Protein AF-0000000078948475 (afdb_homodimer)

Foldseek 3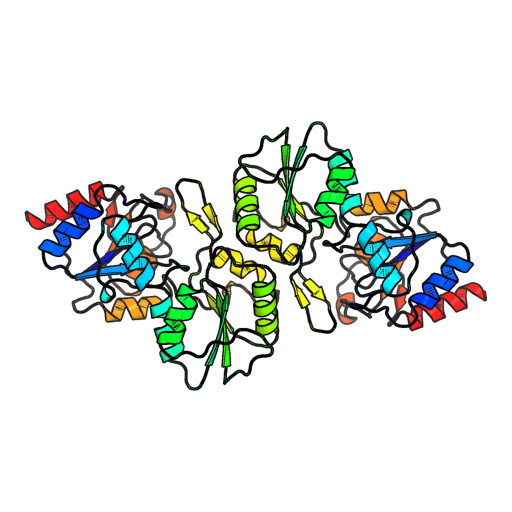Di:
DAAFQEEEEEEALAQDAVQEGDPCSQVVVVVCVVVVGHAAYAYLAFAADLVVVQVSCVVRPDHDDSLRYQFLLQLVCLVCVPDDFAEEEEEQYYVNSVVVNVVVPHHYDHAPVDDTTDAYAYEFFYDPPRDDVSLVRVLVVVVVPHAYEYSALDQWGDHPVGTDGTRNVSCVVSADPVRDSVPHHYRGFQHVSSLVVVVVSDPDDLARYEFEYADCRGGVVNNVVNPHAYEHEPSGDDDPVVQVPDPDDGNYYDPGSVVVSVVVVVNVVD/DAAFQEEEEEEALAQDAVQEGDPCSQVVVVVCVVVVGHAAYAYLAFAADLVVVQVSCVVRPDHDDSLRYQFLLQLVCLVCVPDDFAEEEEEQYYVNSVVVNVVVPHHYDHAPVDDTTDAYAYEFFYDPPRDDVSLVRNLVVVVVPHAYEYSALDQWGDHPVGTDGTRNVSCVVSADPVRDSVPHHYRGFQHVSSLVVVVVSDPDDLARYEFEYADCRGGVVNNVVNPHAYEHEPSGDDDPVVQVPDPDDGPYYDPGSVVVSVVVVVNVVD

Sequence (540 aa):
MKEYRTYFFDLDGTLVNGKTLFPYAKEIIAELTAQKKQLYFLTNHPIRSRKELKQHLQQMGLTVSMQQLLTPTLAILEYFGEKQGPVSLYIVGSPMIKEEISREGLHLFHSSRDPVRGEVYVILGMAPNIGYNQLQEAFFLLQQGARLVLLNPDLFCPTPNGLLLDTGSIARVLMNEKMDIHQAETVGKPSIWMQQVLLKKIRHARSKSVMIGDSLTSDIAIGQAVGIDTVLLYSGVTKKSSLEFVKQKPTYEYDSLKQLYEALKEVRYVMKEYRTYFFDLDGTLVNGKTLFPYAKEIIAELTAQKKQLYFLTNHPIRSRKELKQHLQQMGLTVSMQQLLTPTLAILEYFGEKQGPVSLYIVGSPMIKEEISREGLHLFHSSRDPVRGEVYVILGMAPNIGYNQLQEAFFLLQQGARLVLLNPDLFCPTPNGLLLDTGSIARVLMNEKMDIHQAETVGKPSIWMQQVLLKKIRHARSKSVMIGDSLTSDIAIGQAVGIDTVLLYSGVTKKSSLEFVKQKPTYEYDSLKQLYEALKEVRYV

pLDDT: mean 91.92, std 8.95, range [5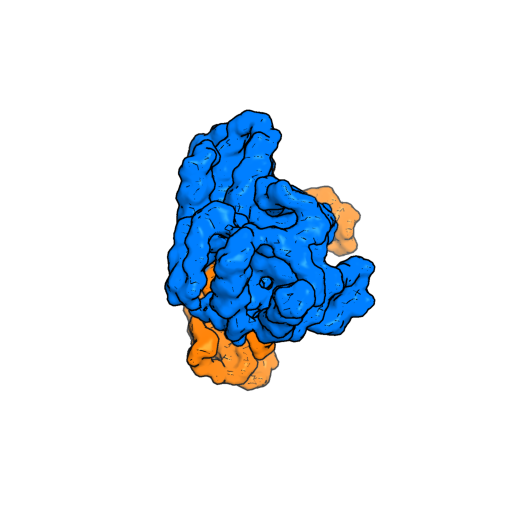4.75, 98.75]

Radius of gyration: 28.2 Å; Cα contacts (8 Å, |Δi|>4): 1064; chains: 2; bounding box: 52×93×53 Å

InterPro domains:
  IPR006357 HAD-superfamily hydrolase, subfamily IIA [PF13344] (8-106)
  IPR006357 HAD-superfamily hydrolase, subfamily IIA [TIGR01460] (8-236)
  IPR023214 HAD superfamily [G3DSA:3.40.50.1000] (7-252)
  IPR023214 HAD superfamily [G3DSA:3.40.50.1000] (84-187)
  IPR036412 HAD-like superfamily [SSF56784] (4-261)

Secondary structure (DSSP, 8-state):
----SEEEE--BTTTEETTEEPTTHHHHHHHHHHTT-EEEEE----S--HHHHHHHHHHTT----GGGEE-HHHHHHHHHHT--S-EEEEEES-HHHHHHHHHTT-EE--STTS---SEEEEEE---TT-BHHHHHHHHHHHHTTPEEEES---SEEEETTEEEE-HHHHHGGG--SS--GGGSEE-STTSHHHHHHHHTT--S-GGGEEEEES-IIIIIHHHHHHT-EEEEETTSS--GGGGGG-SS--SEEESSHHHHHHHHHHHHT-/----SEEEE--BTTTEETTEEPTTHHHHHHHHHHTT-EEEEE----S--HHHHHHHHHHTT----GGGEE-HHHHHHHHHHT--S-EEEEEES-HHHHHHHHHTT-EE--STTS---SEEEEEE---TT-BHHHHHHHHHHHHTTPEEEES---SEEEETTEEEE-HHHHHGGG--SS--GGG-EE-STTSHHHHHHHHTT--S-GGGEEEEES-IIIIIHHHHHHT-EEEEETTSS--GGGGGG-SS--SEEESSHHHHHHHHHHHHT-

Solvent-accessible surface area (backbone atoms only — not comparable to full-atom values): 28386 Å² total; per-residue (Å²): 105,80,81,62,50,33,40,36,30,32,35,83,36,51,33,26,55,80,87,37,59,38,72,50,38,62,58,45,54,50,51,41,51,74,69,67,41,45,66,34,39,44,41,51,62,47,39,61,25,65,68,54,43,43,51,54,36,40,75,55,67,43,85,68,58,69,88,29,53,45,42,20,67,59,10,47,52,52,57,55,67,71,53,87,73,57,52,25,34,36,71,46,47,25,69,49,41,52,49,54,48,41,74,74,68,52,45,72,47,89,49,94,84,48,89,76,43,74,53,47,33,35,38,38,33,32,38,78,75,40,33,41,60,57,53,45,52,48,42,50,44,42,75,72,65,31,45,56,36,26,29,21,66,44,47,57,42,84,42,96,90,44,72,36,79,27,35,32,18,56,49,44,40,67,39,44,98,86,37,51,66,88,69,48,46,50,20,9,62,47,24,70,32,29,44,50,57,54,53,75,67,55,84,65,61,46,86,29,28,37,27,36,18,20,36,65,76,29,39,39,41,30,19,53,72,72,56,29,41,21,36,40,31,48,63,37,83,37,54,78,79,61,55,78,76,47,88,75,72,60,75,39,79,34,68,33,52,57,52,46,48,52,39,56,53,53,40,69,77,99,105,81,81,64,50,33,40,35,30,32,36,82,35,50,34,26,56,82,88,38,60,38,72,51,37,62,58,45,53,51,51,42,50,74,67,67,40,47,64,34,40,44,39,51,62,48,40,61,26,66,70,53,44,44,53,53,38,40,74,54,67,44,84,69,56,69,89,27,54,43,42,21,68,60,10,47,52,53,57,55,67,71,52,87,74,57,52,24,35,37,71,45,47,24,68,48,39,53,50,55,48,42,75,73,70,50,47,73,50,88,50,95,83,47,88,77,42,74,53,47,33,35,37,38,34,32,39,78,78,42,33,41,60,57,51,44,51,48,42,49,43,41,74,74,66,32,44,55,35,28,30,21,66,46,47,57,42,83,42,94,90,42,70,37,79,27,34,32,19,57,49,44,40,67,40,45,98,87,38,52,66,87,68,47,45,52,20,9,61,47,24,71,32,30,44,49,57,53,54,74,67,54,82,65,60,48,87,28,27,36,28,37,17,18,35,64,78,29,38,39,40,31,20,52,73,72,55,28,41,20,37,39,31,48,65,37,82,38,54,78,76,61,55,77,76,46,90,74,72,60,74,40,77,34,70,35,53,56,52,46,46,52,40,56,53,54,39,68,76,98

Organism: Halalkalibacterium halodurans (strain ATCC BAA-125 / DSM 18197 / FERM 7344 / JCM 9153 / C-125) (NCBI:txid272558)

Nearest PDB structures (foldseek):
  3qgm-assembly1_B  TM=8.541E-01  e=6.553E-23  Archaeoglobus fulgidus
  2c4n-assembly1_A  TM=8.809E-01  e=2.064E-20  Escherichia coli K-12
  1zjj-assembly1_A  TM=8.539E-01  e=2.968E-20  Pyrococcus horikoshii OT3
  2p69-assembly1_A-2  TM=8.732E-01  e=4.534E-20  Homo sapiens
  8qfw-assembly1_B  TM=8.620E-01  e=4.534E-20  Mus musculus

Structure (mmCIF, N/CA/C/O backbone):
data_AF-0000000078948475-model_v1
#
loop_
_entity.id
_entity.type
_entity.pdbx_description
1 polymer 'BH1074 protein'
#
loop_
_atom_site.group_PDB
_atom_site.id
_atom_site.type_symbol
_atom_site.label_atom_id
_atom_site.label_alt_id
_atom_site.label_comp_id
_atom_site.label_asym_id
_atom_site.label_entity_id
_atom_site.label_seq_id
_atom_site.pdbx_PDB_ins_code
_atom_site.Cartn_x
_atom_site.Cartn_y
_atom_site.Cartn_z
_atom_site.occupancy
_atom_site.B_iso_or_equiv
_atom_site.auth_seq_id
_atom_site.auth_comp_id
_atom_site.auth_asym_id
_atom_site.auth_atom_id
_atom_site.pdbx_PDB_model_num
ATOM 1 N N . MET A 1 1 ? 12.398 41.375 3.873 1 92.19 1 MET A N 1
ATOM 2 C CA . MET A 1 1 ? 10.992 41.031 4.055 1 92.19 1 MET A CA 1
ATOM 3 C C . MET A 1 1 ? 10.305 42.062 4.961 1 92.19 1 MET A C 1
ATOM 5 O O . MET A 1 1 ? 10.977 42.812 5.668 1 92.19 1 MET A O 1
ATOM 9 N N . LYS A 1 2 ? 9.07 42.094 4.855 1 93.06 2 LYS A N 1
ATOM 10 C CA . LYS A 1 2 ? 8.352 43.062 5.691 1 93.06 2 LYS A CA 1
ATOM 11 C C . LYS A 1 2 ? 8.062 42.5 7.07 1 93.06 2 LYS A C 1
ATOM 13 O O . LYS A 1 2 ? 8.344 41.312 7.328 1 93.06 2 LYS A O 1
ATOM 18 N N . GLU A 1 3 ? 7.578 43.375 7.93 1 92.5 3 GLU A N 1
ATOM 19 C CA . GLU A 1 3 ? 7.207 42.938 9.273 1 92.5 3 GLU A CA 1
ATOM 20 C C . GLU A 1 3 ? 5.82 42.312 9.281 1 92.5 3 GLU A C 1
ATOM 22 O O . GLU A 1 3 ? 4.891 42.812 8.656 1 92.5 3 GLU A O 1
ATOM 27 N N . TYR A 1 4 ? 5.734 41.219 9.969 1 96.56 4 TYR A N 1
ATOM 28 C CA . TYR A 1 4 ? 4.453 40.531 10.117 1 96.56 4 TYR A CA 1
ATOM 29 C C . TYR A 1 4 ? 4.055 40.438 11.586 1 96.56 4 TYR A C 1
ATOM 31 O O . TYR A 1 4 ? 4.867 40.719 12.477 1 96.56 4 TYR A O 1
ATOM 39 N N . ARG A 1 5 ? 2.795 40.156 11.828 1 96.69 5 ARG A N 1
ATOM 40 C CA . ARG A 1 5 ? 2.277 40 13.18 1 96.69 5 ARG A CA 1
ATOM 41 C C . ARG A 1 5 ? 2.016 38.531 13.5 1 96.69 5 ARG A C 1
ATOM 43 O O . ARG A 1 5 ? 2.096 38.125 14.656 1 96.69 5 ARG A O 1
ATOM 50 N N . THR A 1 6 ? 1.677 37.781 12.5 1 97.88 6 THR A N 1
ATOM 51 C CA . THR A 1 6 ? 1.366 36.375 12.656 1 97.88 6 THR A CA 1
ATOM 52 C C . THR A 1 6 ? 2.262 35.5 11.766 1 97.88 6 THR A C 1
ATOM 54 O O . THR A 1 6 ? 2.4 35.781 10.57 1 97.88 6 THR A O 1
ATOM 57 N N . TYR A 1 7 ? 2.891 34.5 12.414 1 98.38 7 TYR A N 1
ATOM 58 C CA . TYR A 1 7 ? 3.785 33.625 11.695 1 98.38 7 TYR A CA 1
ATOM 59 C C . TYR A 1 7 ? 3.295 32.156 11.781 1 98.38 7 TYR A C 1
ATOM 61 O O . TYR A 1 7 ? 3.02 31.672 12.875 1 98.38 7 TYR A O 1
ATOM 69 N N . PHE A 1 8 ? 3.148 31.531 10.672 1 98.69 8 PHE A N 1
ATOM 70 C CA . PHE A 1 8 ? 2.926 30.094 10.586 1 98.69 8 PHE A CA 1
ATOM 71 C C . PHE A 1 8 ? 4.184 29.375 10.102 1 98.69 8 PHE A C 1
ATOM 73 O O . PHE A 1 8 ? 4.75 29.734 9.07 1 98.69 8 PHE A O 1
ATOM 80 N N . PHE A 1 9 ? 4.605 28.391 10.859 1 98.69 9 PHE A N 1
ATOM 81 C CA . PHE A 1 9 ? 5.797 27.625 10.5 1 98.69 9 PHE A CA 1
ATOM 82 C C . PHE A 1 9 ? 5.438 26.172 10.219 1 98.69 9 PHE A C 1
ATOM 84 O O . PHE A 1 9 ? 4.719 25.547 11 1 98.69 9 PHE A O 1
ATOM 91 N N . ASP A 1 10 ? 5.895 25.672 9.133 1 97.5 10 ASP A N 1
ATOM 92 C CA . ASP A 1 10 ? 5.992 24.219 8.992 1 97.5 10 ASP A CA 1
ATOM 93 C C . ASP A 1 10 ? 7.016 23.641 9.969 1 97.5 10 ASP A C 1
ATOM 95 O O . ASP A 1 10 ? 7.852 24.375 10.5 1 97.5 10 ASP A O 1
ATOM 99 N N . LEU A 1 11 ? 6.918 22.344 10.219 1 96.25 11 LEU A N 1
ATOM 100 C CA . LEU A 1 11 ? 7.855 21.703 11.133 1 96.25 11 LEU A CA 1
ATOM 101 C C . LEU A 1 11 ? 8.883 20.875 10.375 1 96.25 11 LEU A C 1
ATOM 103 O O . LEU A 1 11 ? 10.008 21.328 10.141 1 96.25 11 LEU A O 1
ATOM 107 N N . ASP A 1 12 ? 8.5 19.75 9.812 1 92 12 ASP A N 1
ATOM 108 C CA . ASP A 1 12 ? 9.414 18.828 9.164 1 92 12 ASP A CA 1
ATOM 109 C C . ASP A 1 12 ? 10 19.438 7.891 1 92 12 ASP A C 1
ATOM 111 O O . ASP A 1 12 ? 9.258 19.828 6.988 1 92 12 ASP A O 1
ATOM 115 N N . GLY A 1 13 ? 11.328 19.562 7.883 1 91.19 13 GLY A N 1
ATOM 116 C CA . GLY A 1 13 ? 12.008 20.125 6.727 1 91.19 13 GLY A CA 1
ATOM 117 C C . GLY A 1 13 ? 12.164 21.625 6.805 1 91.19 13 GLY A C 1
ATOM 118 O O . GLY A 1 13 ? 12.812 22.234 5.949 1 91.19 13 GLY A O 1
ATOM 119 N N . THR A 1 14 ? 11.539 22.203 7.836 1 95.44 14 THR A N 1
ATOM 120 C CA . THR A 1 14 ? 11.594 23.656 8.023 1 95.44 14 THR A CA 1
ATOM 121 C C . THR A 1 14 ? 12.273 24 9.344 1 95.44 14 THR A C 1
ATOM 123 O O . THR A 1 14 ? 13.414 24.469 9.359 1 95.44 14 THR A O 1
ATOM 126 N N . LEU A 1 15 ? 11.625 23.625 10.453 1 96.69 15 LEU A N 1
ATOM 127 C CA . LEU A 1 15 ? 12.234 23.844 11.758 1 96.69 15 LEU A CA 1
ATOM 128 C C . LEU A 1 15 ? 12.914 22.562 12.25 1 96.69 15 LEU A C 1
ATOM 130 O O . LEU A 1 15 ? 13.938 22.625 12.938 1 96.69 15 LEU A O 1
ATOM 134 N N . VAL A 1 16 ? 12.32 21.422 11.883 1 93.81 16 VAL A N 1
ATOM 135 C CA . VAL A 1 16 ? 12.719 20.125 12.422 1 93.81 16 VAL A CA 1
ATOM 136 C C . VAL A 1 16 ? 13.414 19.297 11.344 1 93.81 16 VAL A C 1
ATOM 138 O O . VAL A 1 16 ? 12.922 19.219 10.211 1 93.81 16 VAL A O 1
ATOM 141 N N . ASN A 1 17 ? 14.453 18.688 11.633 1 88.19 17 ASN A N 1
ATOM 142 C CA . ASN A 1 17 ? 15.203 17.75 10.805 1 88.19 17 ASN A CA 1
ATOM 143 C C . ASN A 1 17 ? 15.367 16.406 11.492 1 88.19 17 ASN A C 1
ATOM 145 O O . ASN A 1 17 ? 16.422 16.109 12.07 1 88.19 17 ASN A O 1
ATOM 149 N N . GLY A 1 18 ? 14.391 15.547 11.281 1 83.19 18 GLY A N 1
ATOM 150 C CA . GLY A 1 18 ? 14.422 14.281 12 1 83.19 18 GLY A CA 1
ATOM 151 C C . GLY A 1 18 ? 14.188 14.438 13.492 1 83.19 18 GLY A C 1
ATOM 152 O O . GLY A 1 18 ? 13.094 14.812 13.922 1 83.19 18 GLY A O 1
ATOM 153 N N . LYS A 1 19 ? 15.25 14.203 14.281 1 87.81 19 LYS A N 1
ATOM 154 C CA . LYS A 1 19 ? 15.125 14.258 15.727 1 87.81 19 LYS A CA 1
ATOM 155 C C . LYS A 1 19 ? 15.805 15.5 16.297 1 87.81 19 LYS A C 1
ATOM 157 O O . LYS A 1 19 ? 16.031 15.602 17.5 1 87.81 19 LYS A O 1
ATOM 162 N N . THR A 1 20 ? 16.125 16.438 15.383 1 92.56 20 THR A N 1
ATOM 163 C CA . THR A 1 20 ? 16.781 17.672 15.805 1 92.56 20 THR A CA 1
ATOM 164 C C . THR A 1 20 ? 16.141 18.875 15.133 1 92.56 20 THR A C 1
ATOM 166 O O . THR A 1 20 ? 15.297 18.734 14.242 1 92.56 20 THR A O 1
ATOM 169 N N . LEU A 1 21 ? 16.562 20.047 15.672 1 95.88 21 LEU A N 1
ATOM 170 C CA . LEU A 1 21 ? 16.156 21.297 15.031 1 95.88 21 LEU A CA 1
ATOM 171 C C . LEU A 1 21 ? 17.203 21.75 14.023 1 95.88 21 LEU A C 1
ATOM 173 O O . LEU A 1 21 ? 18.406 21.547 14.227 1 95.88 21 LEU A O 1
ATOM 177 N N . PHE A 1 22 ? 16.766 22.406 12.953 1 94.94 22 PHE A N 1
ATOM 178 C CA . PHE A 1 22 ? 17.703 23.062 12.047 1 94.94 22 PHE A CA 1
ATOM 179 C C . PHE A 1 22 ? 18.406 24.219 12.758 1 94.94 22 PHE A C 1
ATOM 181 O O . PHE A 1 22 ? 17.844 24.828 13.672 1 94.94 22 PHE A O 1
ATOM 188 N N . PRO A 1 23 ? 19.594 24.531 12.25 1 95.69 23 PRO A N 1
ATOM 189 C CA . PRO A 1 23 ? 20.25 25.719 12.805 1 95.69 23 PRO A CA 1
ATOM 190 C C . PRO A 1 23 ? 19.422 26.984 12.672 1 95.69 23 PRO A C 1
ATOM 192 O O . PRO A 1 23 ? 18.75 27.188 11.656 1 95.69 23 PRO A O 1
ATOM 195 N N . TYR A 1 24 ? 19.312 27.781 13.781 1 97.12 24 TYR A N 1
ATOM 196 C CA . TYR A 1 24 ? 18.672 29.094 13.836 1 97.12 24 TYR A CA 1
ATOM 197 C C . TYR A 1 24 ? 17.172 28.953 14.094 1 97.12 24 TYR A C 1
ATOM 199 O O . TYR A 1 24 ? 16.469 29.953 14.297 1 97.12 24 TYR A O 1
ATOM 207 N N . ALA A 1 25 ? 16.641 27.719 14.141 1 97.94 25 ALA A N 1
ATOM 208 C CA . ALA A 1 25 ? 15.227 27.531 14.445 1 97.94 25 ALA A CA 1
ATOM 209 C C . ALA A 1 25 ? 14.883 28.078 15.82 1 97.94 25 ALA A C 1
ATOM 211 O O . ALA A 1 25 ? 13.945 28.875 15.961 1 97.94 25 ALA A O 1
ATOM 212 N N . LYS A 1 26 ? 15.664 27.75 16.781 1 97.25 26 LYS A N 1
ATOM 213 C CA . LYS A 1 26 ? 15.414 28.188 18.141 1 97.25 26 LYS A CA 1
ATOM 214 C C . LYS A 1 26 ? 15.547 29.703 18.266 1 97.25 26 LYS A C 1
ATOM 216 O O . LYS A 1 26 ? 14.727 30.359 18.906 1 97.25 26 LYS A O 1
ATOM 221 N N . GLU A 1 27 ? 16.547 30.219 17.641 1 96.88 27 GLU A N 1
ATOM 222 C CA . GLU A 1 27 ? 16.812 31.656 17.672 1 96.88 27 GLU A CA 1
ATOM 223 C C . GLU A 1 27 ? 15.664 32.438 17.062 1 96.88 27 GLU A C 1
ATOM 225 O O . GLU A 1 27 ? 15.234 33.469 17.625 1 96.88 27 GLU A O 1
ATOM 230 N N . ILE A 1 28 ? 15.188 31.953 15.992 1 97.62 28 ILE A N 1
ATOM 231 C CA . ILE A 1 28 ? 14.102 32.625 15.281 1 97.62 28 ILE A CA 1
ATOM 232 C C . ILE A 1 28 ? 12.844 32.625 16.141 1 97.62 28 ILE A C 1
ATOM 234 O O . ILE A 1 28 ? 12.219 33.656 16.344 1 97.62 28 ILE A O 1
ATOM 238 N N . ILE A 1 29 ? 12.5 31.453 16.688 1 98.06 29 ILE A N 1
ATOM 239 C CA . ILE A 1 29 ? 11.281 31.328 17.469 1 98.06 29 ILE A CA 1
ATOM 240 C C . ILE A 1 29 ? 11.398 32.156 18.75 1 98.06 29 ILE A C 1
ATOM 242 O O . ILE A 1 29 ? 10.445 32.844 19.125 1 98.06 29 ILE A O 1
ATOM 246 N N . ALA A 1 30 ? 12.547 32.188 19.359 1 96.44 30 ALA A N 1
ATOM 247 C CA . ALA A 1 30 ? 12.781 32.969 20.562 1 96.44 30 ALA A CA 1
ATOM 248 C C . ALA A 1 30 ? 12.617 34.469 20.281 1 96.44 30 ALA A C 1
ATOM 250 O O . ALA A 1 30 ? 11.984 35.188 21.062 1 96.44 30 ALA A O 1
ATOM 251 N N . GLU A 1 31 ? 13.172 34.875 19.234 1 95.44 31 GLU A N 1
ATOM 252 C CA . GLU A 1 31 ? 13.117 36.281 18.891 1 95.44 31 GLU A CA 1
ATOM 253 C C . GLU A 1 31 ? 11.688 36.75 18.594 1 95.44 31 GLU A C 1
ATOM 255 O O . GLU A 1 31 ? 11.242 37.781 19.078 1 95.44 31 GLU A O 1
ATOM 260 N N . LEU A 1 32 ? 10.969 35.969 17.828 1 96.81 32 LEU A N 1
ATOM 261 C CA . LEU A 1 32 ? 9.594 36.312 17.469 1 96.81 32 LEU A CA 1
ATOM 262 C C . LEU A 1 32 ? 8.703 36.281 18.703 1 96.81 32 LEU A C 1
ATOM 264 O O . LEU A 1 32 ? 7.789 37.094 18.844 1 96.81 32 LEU A O 1
ATOM 268 N N . THR A 1 33 ? 8.977 35.312 19.578 1 96.25 33 THR A N 1
ATOM 269 C CA . THR A 1 33 ? 8.242 35.25 20.844 1 96.25 33 THR A CA 1
ATOM 270 C C . THR A 1 33 ? 8.492 36.469 21.703 1 96.25 33 THR A C 1
ATOM 272 O O . THR A 1 33 ? 7.559 37.062 22.266 1 96.25 33 THR A O 1
ATOM 275 N N . ALA A 1 34 ? 9.766 36.875 21.766 1 94.88 34 ALA A N 1
ATOM 276 C CA . ALA A 1 34 ? 10.148 38.062 22.547 1 94.88 34 ALA A CA 1
ATOM 277 C C . ALA A 1 34 ? 9.453 39.312 22.016 1 94.88 34 ALA A C 1
ATOM 279 O O . ALA A 1 34 ? 9.133 40.219 22.781 1 94.88 34 ALA A O 1
ATOM 280 N N . GLN A 1 35 ? 9.195 39.312 20.766 1 95.25 35 GLN A N 1
ATOM 281 C CA . GLN A 1 35 ? 8.539 40.469 20.125 1 95.25 35 GLN A CA 1
ATOM 282 C C . GLN A 1 35 ? 7.023 40.344 20.219 1 95.25 35 GLN A C 1
ATOM 284 O O . GLN A 1 35 ? 6.297 41.156 19.625 1 95.25 35 GLN A O 1
ATOM 289 N N . LYS A 1 36 ? 6.523 39.312 20.875 1 95.38 36 LYS A N 1
ATOM 290 C CA . LYS A 1 36 ? 5.105 39.094 21.141 1 95.38 36 LYS A CA 1
ATOM 291 C C . LYS A 1 36 ? 4.336 38.844 19.844 1 95.38 36 LYS A C 1
ATOM 293 O O . LYS A 1 36 ? 3.197 39.312 19.688 1 95.38 36 LYS A O 1
ATOM 298 N N . LYS A 1 37 ? 5.051 38.312 18.875 1 96.25 37 LYS A N 1
ATOM 299 C CA . LYS A 1 37 ? 4.375 37.906 17.641 1 96.25 37 LYS A CA 1
ATOM 300 C C . LYS A 1 37 ? 3.516 36.656 17.891 1 96.25 37 LYS A C 1
ATOM 302 O O . LYS A 1 37 ? 3.766 35.906 18.828 1 96.25 37 LYS A O 1
ATOM 307 N N . GLN A 1 38 ? 2.48 36.531 17.109 1 96.94 38 GLN A N 1
ATOM 308 C CA . GLN A 1 38 ? 1.671 35.312 17.141 1 96.94 38 GLN A CA 1
ATOM 309 C C . GLN A 1 38 ? 2.307 34.188 16.312 1 96.94 38 GLN A C 1
ATOM 311 O O . GLN A 1 38 ? 2.477 34.344 15.102 1 96.94 38 GLN A O 1
ATOM 316 N N . LEU A 1 39 ? 2.627 33.062 17 1 97.94 39 LEU A N 1
ATOM 317 C CA . LEU A 1 39 ? 3.312 31.953 16.328 1 97.94 39 LEU A CA 1
ATOM 318 C C . LEU A 1 39 ? 2.443 30.703 16.312 1 97.94 39 LEU A C 1
ATOM 320 O O . LEU A 1 39 ? 1.86 30.344 17.344 1 97.94 39 LEU A O 1
ATOM 324 N N . TYR A 1 40 ? 2.393 30.078 15.164 1 98.56 40 TYR A N 1
ATOM 325 C CA . TYR A 1 40 ? 1.729 28.781 15.016 1 98.56 40 TYR A CA 1
ATOM 326 C C . TYR A 1 40 ? 2.6 27.812 14.234 1 98.56 40 TYR A C 1
ATOM 328 O O . TYR A 1 40 ? 3.402 28.219 13.391 1 98.56 40 TYR A O 1
ATOM 336 N N . PHE A 1 41 ? 2.439 26.578 14.555 1 98.69 41 PHE A N 1
ATOM 337 C CA . PHE A 1 41 ? 3.168 25.5 13.906 1 98.69 41 PHE A CA 1
ATOM 338 C C . PHE A 1 41 ? 2.211 24.562 13.188 1 98.69 41 PHE A C 1
ATOM 340 O O . PHE A 1 41 ? 1.429 23.859 13.828 1 98.69 41 PHE A O 1
ATOM 347 N N . LEU A 1 42 ? 2.316 24.562 11.938 1 98.06 42 LEU A N 1
ATOM 348 C CA . LEU A 1 42 ? 1.404 23.844 11.055 1 98.06 42 LEU A CA 1
ATOM 349 C C . LEU A 1 42 ? 2.094 22.625 10.43 1 98.06 42 LEU A C 1
ATOM 351 O O . LEU A 1 42 ? 3.033 22.781 9.648 1 98.06 42 LEU A O 1
ATOM 355 N N . THR A 1 43 ? 1.641 21.422 10.742 1 96.12 43 THR A N 1
ATOM 356 C CA . THR A 1 43 ? 2.324 20.219 10.281 1 96.12 43 THR A CA 1
ATOM 357 C C . THR A 1 43 ? 1.335 19.234 9.656 1 96.12 43 THR A C 1
ATOM 359 O O . THR A 1 43 ? 0.155 19.219 10.016 1 96.12 43 THR A O 1
ATOM 362 N N . ASN A 1 44 ? 1.82 18.422 8.68 1 95.38 44 ASN A N 1
ATOM 363 C CA . ASN A 1 44 ? 1.093 17.297 8.102 1 95.38 44 ASN A CA 1
ATOM 364 C C . ASN A 1 44 ? 1.402 15.992 8.828 1 95.38 44 ASN A C 1
ATOM 366 O O . ASN A 1 44 ? 0.95 14.922 8.414 1 95.38 44 ASN A O 1
ATOM 370 N N . HIS A 1 45 ? 2.08 16.078 9.922 1 91.12 45 HIS A N 1
ATOM 371 C CA . HIS A 1 45 ? 2.521 14.883 10.633 1 91.12 45 HIS A CA 1
ATOM 372 C C . HIS A 1 45 ? 1.337 14 11.008 1 91.12 45 HIS A C 1
ATOM 374 O O . HIS A 1 45 ? 0.449 14.43 11.75 1 91.12 45 HIS A O 1
ATOM 380 N N . PRO A 1 46 ? 1.399 12.773 10.617 1 93.88 46 PRO A N 1
ATOM 381 C CA . PRO A 1 46 ? 0.19 11.953 10.742 1 93.88 46 PRO A CA 1
ATOM 382 C C . PRO A 1 46 ? 0.255 10.969 11.906 1 93.88 46 PRO A C 1
ATOM 384 O O . PRO A 1 46 ? -0.584 10.07 12.016 1 93.88 46 PRO A O 1
ATOM 387 N N . ILE A 1 47 ? 1.191 11.047 12.828 1 95.12 47 ILE A N 1
ATOM 388 C CA . ILE A 1 47 ? 1.401 10 13.812 1 95.12 47 ILE A CA 1
ATOM 389 C C . ILE A 1 47 ? 1.127 10.539 15.211 1 95.12 47 ILE A C 1
ATOM 391 O O . ILE A 1 47 ? 0.412 9.922 16 1 95.12 47 ILE A O 1
ATOM 395 N N . ARG A 1 48 ? 1.57 11.727 15.508 1 95.5 48 ARG A N 1
ATOM 396 C CA . ARG A 1 48 ? 1.53 12.25 16.875 1 95.5 48 ARG A CA 1
ATOM 397 C C . ARG A 1 48 ? 0.281 13.102 17.094 1 95.5 48 ARG A C 1
ATOM 399 O O . ARG A 1 48 ? -0.123 13.859 16.219 1 95.5 48 ARG A O 1
ATOM 406 N N . SER A 1 49 ? -0.234 12.961 18.312 1 96.5 49 SER A N 1
ATOM 407 C CA . SER A 1 49 ? -1.221 13.93 18.781 1 96.5 49 SER A CA 1
ATOM 408 C C . SER A 1 49 ? -0.574 15.273 19.078 1 96.5 49 SER A C 1
ATOM 410 O O . SER A 1 49 ? 0.653 15.391 19.094 1 96.5 49 SER A O 1
ATOM 412 N N . ARG A 1 50 ? -1.417 16.266 19.312 1 97.12 50 ARG A N 1
ATOM 413 C CA . ARG A 1 50 ? -0.885 17.562 19.688 1 97.12 50 ARG A CA 1
ATOM 414 C C . ARG A 1 50 ? -0.085 17.484 20.984 1 97.12 50 ARG A C 1
ATOM 416 O O . ARG A 1 50 ? 0.983 18.094 21.094 1 97.12 50 ARG A O 1
ATOM 423 N N . LYS A 1 51 ? -0.594 16.703 21.859 1 97.12 51 LYS A N 1
ATOM 424 C CA . LYS A 1 51 ? 0.097 16.516 23.141 1 97.12 51 LYS A CA 1
ATOM 425 C C . LYS A 1 51 ? 1.474 15.898 22.938 1 97.12 51 LYS A C 1
ATOM 427 O O . LYS A 1 51 ? 2.471 16.391 23.453 1 97.12 51 LYS A O 1
ATOM 432 N N . GLU A 1 52 ? 1.543 14.836 22.172 1 97.12 52 GLU A N 1
ATOM 433 C CA . GLU A 1 52 ? 2.805 14.148 21.922 1 97.12 52 GLU A CA 1
ATOM 434 C C . GLU A 1 52 ? 3.754 15.016 21.109 1 97.12 52 GLU A C 1
ATOM 436 O O . GLU A 1 52 ? 4.969 14.977 21.312 1 97.12 52 GLU A O 1
ATOM 441 N N . LEU A 1 53 ? 3.193 15.719 20.172 1 97.31 53 LEU A N 1
ATOM 442 C CA . LEU A 1 53 ? 4.012 16.625 19.359 1 97.31 53 LEU A CA 1
ATOM 443 C C . LEU A 1 53 ? 4.645 17.703 20.219 1 97.31 53 LEU A C 1
ATOM 445 O O . LEU A 1 53 ? 5.824 18.016 20.062 1 97.31 53 LEU A O 1
ATOM 449 N N . LYS A 1 54 ? 3.846 18.25 21.109 1 98 54 LYS A N 1
ATOM 450 C CA . LYS A 1 54 ? 4.359 19.25 22.047 1 98 54 LYS A CA 1
ATOM 451 C C . LYS A 1 54 ? 5.547 18.688 22.828 1 98 54 LYS A C 1
ATOM 453 O O . LYS A 1 54 ? 6.582 19.344 22.938 1 98 54 LYS A O 1
ATOM 458 N N . GLN A 1 55 ? 5.379 17.5 23.312 1 97.62 55 GLN A N 1
ATOM 459 C CA . GLN A 1 55 ? 6.434 16.859 24.094 1 97.62 55 GLN A CA 1
ATOM 460 C C . GLN A 1 55 ? 7.676 16.609 23.234 1 97.62 55 GLN A C 1
ATOM 462 O O . GLN A 1 55 ? 8.805 16.828 23.688 1 97.62 55 GLN A O 1
ATOM 467 N N . HIS A 1 56 ? 7.453 16.203 22.047 1 96.75 56 HIS A N 1
ATOM 468 C CA . HIS A 1 56 ? 8.555 15.93 21.125 1 96.75 56 HIS A CA 1
ATOM 469 C C . HIS A 1 56 ? 9.344 17.203 20.828 1 96.75 56 HIS A C 1
ATOM 471 O O . HIS A 1 56 ? 10.578 17.188 20.859 1 96.75 56 HIS A O 1
ATOM 477 N N . LEU A 1 57 ? 8.648 18.281 20.547 1 97.56 57 LEU A N 1
ATOM 478 C CA . LEU A 1 57 ? 9.289 19.562 20.266 1 97.56 57 LEU A CA 1
ATOM 479 C C . LEU A 1 57 ? 10.047 20.078 21.484 1 97.56 57 LEU A C 1
ATOM 481 O O . LEU A 1 57 ? 11.148 20.609 21.344 1 97.56 57 LEU A O 1
ATOM 485 N N . GLN A 1 58 ? 9.477 19.828 22.641 1 97.38 58 GLN A N 1
ATOM 486 C CA . GLN A 1 58 ? 10.133 20.234 23.875 1 97.38 58 GLN A CA 1
ATOM 487 C C . GLN A 1 58 ? 11.453 19.5 24.062 1 97.38 58 GLN A C 1
ATOM 489 O O . GLN A 1 58 ? 12.445 20.094 24.5 1 97.38 58 GLN A O 1
ATOM 494 N N . GLN A 1 59 ? 11.477 18.266 23.734 1 97.06 59 GLN A N 1
ATOM 495 C CA . GLN A 1 59 ? 12.688 17.469 23.844 1 97.06 59 GLN A CA 1
ATOM 496 C C . GLN A 1 59 ? 13.781 17.969 22.906 1 97.06 59 GLN A C 1
ATOM 498 O O . GLN A 1 59 ? 14.969 17.812 23.188 1 97.06 59 GLN A O 1
ATOM 503 N N . MET A 1 60 ? 13.375 18.625 21.891 1 96.5 60 MET A N 1
ATOM 504 C CA . MET A 1 60 ? 14.336 19.172 20.938 1 96.5 60 MET A CA 1
ATOM 505 C C . MET A 1 60 ? 14.742 20.594 21.312 1 96.5 60 MET A C 1
ATOM 507 O O . MET A 1 60 ? 15.57 21.203 20.625 1 96.5 60 MET A O 1
ATOM 511 N N . GLY A 1 61 ? 14.055 21.125 22.312 1 95.44 61 GLY A N 1
ATOM 512 C CA . GLY A 1 61 ? 14.422 22.438 22.812 1 95.44 61 GLY A CA 1
ATOM 513 C C . GLY A 1 61 ? 13.477 23.531 22.344 1 95.44 61 GLY A C 1
ATOM 514 O O . GLY A 1 61 ? 13.789 24.719 22.469 1 95.44 61 GLY A O 1
ATOM 515 N N . LEU A 1 62 ? 12.422 23.188 21.781 1 96.94 62 LEU A N 1
ATOM 516 C CA . LEU A 1 62 ? 11.422 24.156 21.344 1 96.94 62 LEU A CA 1
ATOM 517 C C . LEU A 1 62 ? 10.172 24.078 22.203 1 96.94 62 LEU A C 1
ATOM 519 O O . LEU A 1 62 ? 9.414 23.109 22.141 1 96.94 62 LEU A O 1
ATOM 523 N N . THR A 1 63 ? 9.93 25.109 23 1 96.06 63 THR A N 1
ATOM 524 C CA . THR A 1 63 ? 8.758 25.156 23.859 1 96.06 63 THR A CA 1
ATOM 525 C C . THR A 1 63 ? 7.586 25.828 23.156 1 96.06 63 THR A C 1
ATOM 527 O O . THR A 1 63 ? 7.68 27 22.766 1 96.06 63 THR A O 1
ATOM 530 N N . VAL A 1 64 ? 6.531 25.094 23.031 1 97.25 64 VAL A N 1
ATOM 531 C CA . VAL A 1 64 ? 5.332 25.609 22.391 1 97.25 64 VAL A CA 1
ATOM 532 C C . VAL A 1 64 ? 4.098 25.234 23.203 1 97.25 64 VAL A C 1
ATOM 534 O O . VAL A 1 64 ? 4.152 24.344 24.047 1 97.25 64 VAL A O 1
ATOM 537 N N . SER A 1 65 ? 3.02 26 23.062 1 97.06 65 SER A N 1
ATOM 538 C CA . SER A 1 65 ? 1.748 25.641 23.672 1 97.06 65 SER A CA 1
ATOM 539 C C . SER A 1 65 ? 0.904 24.781 22.75 1 97.06 65 SER A C 1
ATOM 541 O O . SER A 1 65 ? 1.129 24.75 21.547 1 97.06 65 SER A O 1
ATOM 543 N N . MET A 1 66 ? -0.054 24.094 23.281 1 96.31 66 MET A N 1
ATOM 544 C CA . MET A 1 66 ? -0.958 23.25 22.516 1 96.31 66 MET A CA 1
ATOM 545 C C . MET A 1 66 ? -1.729 24.062 21.484 1 96.31 66 MET A C 1
ATOM 547 O O . MET A 1 66 ? -1.98 23.609 20.375 1 96.31 66 MET A O 1
ATOM 551 N N . GLN A 1 67 ? -2.059 25.281 21.844 1 96.56 67 GLN A N 1
ATOM 552 C CA . GLN A 1 67 ? -2.857 26.156 20.984 1 96.56 67 GLN A CA 1
ATOM 553 C C . GLN A 1 67 ? -2.074 26.578 19.75 1 96.56 67 GLN A C 1
ATOM 555 O O . GLN A 1 67 ? -2.664 26.922 18.719 1 96.56 67 GLN A O 1
ATOM 560 N N . GLN A 1 68 ? -0.788 26.469 19.891 1 98.25 68 GLN A N 1
ATOM 561 C CA . GLN A 1 68 ? 0.068 26.891 18.781 1 98.25 68 GLN A CA 1
ATOM 562 C C . GLN A 1 68 ? 0.228 25.781 17.75 1 98.25 68 GLN A C 1
ATOM 564 O O . GLN A 1 68 ? 0.713 26.016 16.641 1 98.25 68 GLN A O 1
ATOM 569 N N . LEU A 1 69 ? -0.151 24.562 18.125 1 98.44 69 LEU A N 1
ATOM 570 C CA . LEU A 1 69 ? 0.055 23.406 17.266 1 98.44 69 LEU A CA 1
ATOM 571 C C . LEU A 1 69 ? -1.176 23.156 16.391 1 98.44 69 LEU A C 1
ATOM 573 O O . LEU A 1 69 ? -2.266 22.906 16.922 1 98.44 69 LEU A O 1
ATOM 577 N N . LEU A 1 70 ? -0.994 23.297 15.094 1 98.38 70 LEU A N 1
ATOM 578 C CA . LEU A 1 70 ? -2.037 23.016 14.109 1 98.38 70 LEU A CA 1
ATOM 579 C C . LEU A 1 70 ? -1.74 21.734 13.352 1 98.38 70 LEU A C 1
ATOM 581 O O . LEU A 1 70 ? -0.839 21.688 12.508 1 98.38 70 LEU A O 1
ATOM 585 N N . THR A 1 71 ? -2.525 20.656 13.648 1 97.69 71 THR A N 1
ATOM 586 C CA . THR A 1 71 ? -2.262 19.312 13.148 1 97.69 71 THR A CA 1
ATOM 587 C C . THR A 1 71 ? -3.441 18.812 12.328 1 97.69 71 THR A C 1
ATOM 589 O O . THR A 1 71 ? -4.52 19.406 12.344 1 97.69 71 THR A O 1
ATOM 592 N N . PRO A 1 72 ? -3.252 17.688 11.625 1 97 72 PRO A N 1
ATOM 593 C CA . PRO A 1 72 ? -4.348 17.125 10.828 1 97 72 PRO A CA 1
ATOM 594 C C . PRO A 1 72 ? -5.559 16.75 11.68 1 97 72 PRO A C 1
ATOM 596 O O . PRO A 1 72 ? -6.691 16.781 11.195 1 97 72 PRO A O 1
ATOM 599 N N . THR A 1 73 ? -5.355 16.453 12.93 1 96.06 73 THR A N 1
ATOM 600 C CA . THR A 1 73 ? -6.477 16.109 13.797 1 96.06 73 THR A CA 1
ATOM 601 C C . THR A 1 73 ? -7.43 17.297 13.945 1 96.06 73 THR A C 1
ATOM 603 O O . THR A 1 73 ? -8.648 17.109 13.977 1 96.06 73 THR A O 1
ATOM 606 N N . LEU A 1 74 ? -6.898 18.516 14.055 1 96.88 74 LEU A N 1
ATOM 607 C CA . LEU A 1 74 ? -7.754 19.703 14.109 1 96.88 74 LEU A CA 1
ATOM 608 C C . LEU A 1 74 ? -8.562 19.859 12.828 1 96.88 74 LEU A C 1
ATOM 610 O O . LEU A 1 74 ? -9.734 20.25 12.867 1 96.88 74 LEU A O 1
ATOM 614 N N . ALA A 1 75 ? -7.914 19.516 11.703 1 97.44 75 ALA A N 1
ATOM 615 C CA . ALA A 1 75 ? -8.602 19.594 10.422 1 97.44 75 ALA A CA 1
ATOM 616 C C . ALA A 1 75 ? -9.703 18.547 10.328 1 97.44 75 ALA A C 1
ATOM 618 O O . ALA A 1 75 ? -10.742 18.781 9.695 1 97.44 75 ALA A O 1
ATOM 619 N N . ILE A 1 76 ? -9.516 17.359 10.914 1 96.69 76 ILE A N 1
ATOM 620 C CA . ILE A 1 76 ? -10.539 16.328 11.008 1 96.69 76 ILE A CA 1
ATOM 621 C C . ILE A 1 76 ? -11.758 16.875 11.742 1 96.69 76 ILE A C 1
ATOM 623 O O . ILE A 1 76 ? -12.898 16.656 11.328 1 96.69 76 ILE A O 1
ATOM 627 N N . LEU A 1 77 ? -11.5 17.609 12.867 1 95.06 77 LEU A N 1
ATOM 628 C CA . LEU A 1 77 ? -12.594 18.188 13.641 1 95.06 77 LEU A CA 1
ATOM 629 C C . LEU A 1 77 ? -13.359 19.219 12.812 1 95.06 77 LEU A C 1
ATOM 631 O O . LEU A 1 77 ? -14.594 19.281 12.898 1 95.06 77 LEU A O 1
ATOM 635 N N . GLU A 1 78 ? -12.641 19.984 11.969 1 96 78 GLU A N 1
ATOM 636 C CA . GLU A 1 78 ? -13.305 20.906 11.055 1 96 78 GLU A CA 1
ATOM 637 C C . GLU A 1 78 ? -14.148 20.156 10.023 1 96 78 GLU A C 1
ATOM 639 O O . GLU A 1 78 ? -15.273 20.547 9.727 1 96 78 GLU A O 1
ATOM 644 N N . TYR A 1 79 ? -13.633 19.062 9.484 1 96.5 79 TYR A N 1
ATOM 645 C CA . TYR A 1 79 ? -14.273 18.25 8.461 1 96.5 79 TYR A CA 1
ATOM 646 C C . TYR A 1 79 ? -15.594 17.688 8.977 1 96.5 79 TYR A C 1
ATOM 648 O O . TYR A 1 79 ? -16.625 17.781 8.305 1 96.5 79 TYR A O 1
ATOM 656 N N . PHE A 1 80 ? -15.57 17.141 10.172 1 95.62 80 PHE A N 1
ATOM 657 C CA . PHE A 1 80 ? -16.75 16.453 10.688 1 95.62 80 PHE A CA 1
ATOM 658 C C . PHE A 1 80 ? -17.672 17.438 11.398 1 95.62 80 PHE A C 1
ATOM 660 O O . PHE A 1 80 ? -18.828 17.125 11.672 1 95.62 80 PHE A O 1
ATOM 667 N N . GLY A 1 81 ? -17.141 18.609 11.812 1 92.06 81 GLY A N 1
ATOM 668 C CA . GLY A 1 81 ? -17.984 19.656 12.391 1 92.06 81 GLY A CA 1
ATOM 669 C C . GLY A 1 81 ? -19.078 20.125 11.445 1 92.06 81 GLY A C 1
ATOM 670 O O . GLY A 1 81 ? -20.125 20.594 11.891 1 92.06 81 GLY A O 1
ATOM 671 N N . GLU A 1 82 ? -18.891 19.938 10.195 1 85.62 82 GLU A N 1
ATOM 672 C CA . GLU A 1 82 ? -19.828 20.391 9.172 1 85.62 82 GLU A CA 1
ATOM 673 C C . GLU A 1 82 ? -20.859 19.312 8.859 1 85.62 82 GLU A C 1
ATOM 675 O O . GLU A 1 82 ? -21.828 19.562 8.148 1 85.62 82 GLU A O 1
ATOM 680 N N . LYS A 1 83 ? -20.594 18.141 9.32 1 85.38 83 LYS A N 1
ATOM 681 C CA . LYS A 1 83 ? -21.484 17.031 8.977 1 85.38 83 LYS A CA 1
ATOM 682 C C . LYS A 1 83 ? -22.719 17.016 9.875 1 85.38 83 LYS A C 1
ATOM 684 O O . LYS A 1 83 ? -22.641 17.375 11.055 1 85.38 83 LYS A O 1
ATOM 689 N N . GLN A 1 84 ? -23.859 16.688 9.102 1 80.31 84 GLN A N 1
ATOM 690 C CA . GLN A 1 84 ? -25.141 16.547 9.797 1 80.31 84 GLN A CA 1
ATOM 691 C C . GLN A 1 84 ? -25.406 15.086 10.172 1 80.31 84 GLN A C 1
ATOM 693 O O . GLN A 1 84 ? -25.297 14.195 9.328 1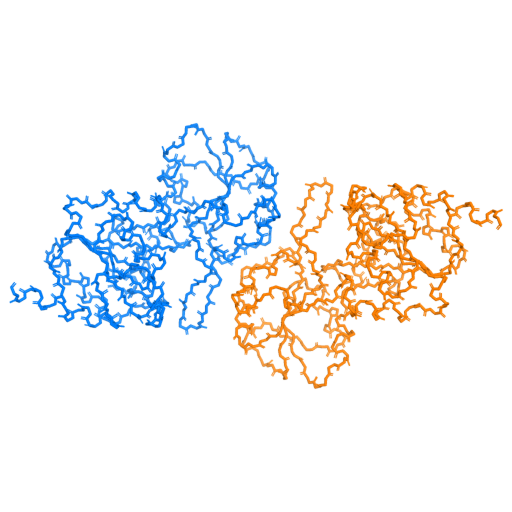 80.31 84 GLN A O 1
ATOM 698 N N . GLY A 1 85 ? -25.422 14.75 11.484 1 87.44 85 GLY A N 1
ATOM 699 C CA . GLY A 1 85 ? -25.781 13.406 11.914 1 87.44 85 GLY A CA 1
ATOM 700 C C . GLY A 1 85 ? -24.625 12.641 12.516 1 87.44 85 GLY A C 1
ATOM 701 O O . GLY A 1 85 ? -23.484 13.125 12.516 1 87.44 85 GLY A O 1
ATOM 702 N N . PRO A 1 86 ? -24.875 11.461 12.836 1 93.19 86 PRO A N 1
ATOM 703 C CA . PRO A 1 86 ? -23.844 10.641 13.469 1 93.19 86 PRO A CA 1
ATOM 704 C C . PRO A 1 86 ? -22.875 10.031 12.469 1 93.19 86 PRO A C 1
ATOM 706 O O . PRO A 1 86 ? -23.25 9.734 11.336 1 93.19 86 PRO A O 1
ATOM 709 N N . VAL A 1 87 ? -21.594 9.953 12.883 1 95.88 87 VAL A N 1
ATOM 710 C CA . VAL A 1 87 ? -20.562 9.32 12.062 1 95.88 87 VAL A CA 1
ATOM 711 C C . VAL A 1 87 ? -19.797 8.297 12.898 1 95.88 87 VAL A C 1
ATOM 713 O O . VAL A 1 87 ? -19.703 8.438 14.117 1 95.88 87 VAL A O 1
ATOM 716 N N . SER A 1 88 ? -19.344 7.25 12.242 1 97.5 88 SER A N 1
ATOM 717 C CA . SER A 1 88 ? -18.453 6.254 12.844 1 97.5 88 SER A CA 1
ATOM 718 C C . SER A 1 88 ? -17.141 6.164 12.086 1 97.5 88 SER A C 1
ATOM 720 O O . SER A 1 88 ? -17.125 6.07 10.859 1 97.5 88 SER A O 1
ATOM 722 N N . LEU A 1 89 ? -16.125 6.223 12.898 1 97.75 89 LEU A N 1
ATOM 723 C CA . LEU A 1 89 ? -14.797 6.297 12.281 1 97.75 89 LEU A CA 1
ATOM 724 C C . LEU A 1 89 ? -14 5.023 12.539 1 97.75 89 LEU A C 1
ATOM 726 O O . LEU A 1 89 ? -13.914 4.562 13.68 1 97.75 89 LEU A O 1
ATOM 730 N N . TYR A 1 90 ? -13.477 4.41 11.477 1 98.06 90 TYR A N 1
ATOM 731 C CA . TYR A 1 90 ? -12.406 3.42 11.555 1 98.06 90 TYR A CA 1
ATOM 732 C C . TYR A 1 90 ? -11.062 4.047 11.211 1 98.06 90 TYR A C 1
ATOM 734 O O . TYR A 1 90 ? -10.836 4.469 10.078 1 98.06 90 TYR A O 1
ATOM 742 N N . ILE A 1 91 ? -10.164 4.051 12.219 1 97.88 91 ILE A N 1
ATOM 743 C CA . ILE A 1 91 ? -8.906 4.766 12.016 1 97.88 91 ILE A CA 1
ATOM 744 C C . ILE A 1 91 ? -7.766 3.766 11.836 1 97.88 91 ILE A C 1
ATOM 746 O O . ILE A 1 91 ? -7.535 2.916 12.695 1 97.88 91 ILE A O 1
ATOM 750 N N . VAL A 1 92 ? -7.133 3.834 10.664 1 97.5 92 VAL A N 1
ATOM 751 C CA . VAL A 1 92 ? -5.848 3.176 10.445 1 97.5 92 VAL A CA 1
ATOM 752 C C . VAL A 1 92 ? -4.711 4.145 10.766 1 97.5 92 VAL A C 1
ATOM 754 O O . VAL A 1 92 ? -4.43 5.059 9.984 1 97.5 92 VAL A O 1
ATOM 757 N N . GLY A 1 93 ? -4.027 3.947 11.859 1 96.12 93 GLY A N 1
ATOM 758 C CA . GLY A 1 93 ? -3.002 4.891 12.273 1 96.12 93 GLY A CA 1
ATOM 759 C C . GLY A 1 93 ? -2.6 4.738 13.727 1 96.12 93 GLY A C 1
ATOM 760 O O . GLY A 1 93 ? -2.797 3.676 14.32 1 96.12 93 GLY A O 1
ATOM 761 N N . SER A 1 94 ? -2.027 5.758 14.297 1 96.25 94 SER A N 1
ATOM 762 C CA . SER A 1 94 ? -1.417 5.699 15.617 1 96.25 94 SER A CA 1
ATOM 763 C C . SER A 1 94 ? -2.475 5.734 16.719 1 96.25 94 SER A C 1
ATOM 765 O O . SER A 1 94 ? -3.479 6.441 16.594 1 96.25 94 SER A O 1
ATOM 767 N N . PRO A 1 95 ? -2.184 5.035 17.828 1 96.25 95 PRO A N 1
ATOM 768 C CA . PRO A 1 95 ? -3.094 5.113 18.969 1 96.25 95 PRO A CA 1
ATOM 769 C C . PRO A 1 95 ? -3.244 6.531 19.516 1 96.25 95 PRO A C 1
ATOM 771 O O . PRO A 1 95 ? -4.297 6.883 20.047 1 96.25 95 PRO A O 1
ATOM 774 N N . MET A 1 96 ? -2.23 7.355 19.375 1 96.69 96 MET A N 1
ATOM 775 C CA . MET A 1 96 ? -2.256 8.734 19.859 1 96.69 96 MET A CA 1
ATOM 776 C C . MET A 1 96 ? -3.301 9.555 19.125 1 96.69 96 MET A C 1
ATOM 778 O O . MET A 1 96 ? -4.031 10.336 19.734 1 96.69 96 MET A O 1
ATOM 782 N N . ILE A 1 97 ? -3.373 9.336 17.859 1 96.69 97 ILE A N 1
ATOM 783 C CA . ILE A 1 97 ? -4.348 10.039 17.031 1 96.69 97 ILE A CA 1
ATOM 784 C C . ILE A 1 97 ? -5.754 9.547 17.375 1 96.69 97 ILE A C 1
ATOM 786 O O . ILE A 1 97 ? -6.684 10.352 17.5 1 96.69 97 ILE A O 1
ATOM 790 N N . LYS A 1 98 ? -5.918 8.227 17.547 1 96.88 98 LYS A N 1
ATOM 791 C CA . LYS A 1 98 ? -7.203 7.648 17.922 1 96.88 98 LYS A CA 1
ATOM 792 C C . LYS A 1 98 ? -7.715 8.25 19.234 1 96.88 98 LYS A C 1
ATOM 794 O O . LYS A 1 98 ? -8.875 8.648 19.328 1 96.88 98 LYS A O 1
ATOM 799 N N . GLU A 1 99 ? -6.801 8.344 20.125 1 97.06 99 GLU A N 1
ATOM 800 C CA . GLU A 1 99 ? -7.164 8.891 21.422 1 97.06 99 GLU A CA 1
ATOM 801 C C . GLU A 1 99 ? -7.574 10.352 21.328 1 97.06 99 GLU A C 1
ATOM 803 O O . GLU A 1 99 ? -8.57 10.766 21.922 1 97.06 99 GLU A O 1
ATOM 808 N N . GLU A 1 100 ? -6.84 11.141 20.625 1 97 100 GLU A N 1
ATOM 809 C CA . GLU A 1 100 ? -7.117 12.57 20.484 1 97 100 GLU A CA 1
ATOM 810 C C . GLU A 1 100 ? -8.469 12.805 19.812 1 97 100 GLU A C 1
ATOM 812 O O . GLU A 1 100 ? -9.25 13.648 20.25 1 97 100 GLU A O 1
ATOM 817 N N . ILE A 1 101 ? -8.797 12 18.797 1 96.5 101 ILE A N 1
ATOM 818 C CA . ILE A 1 101 ? -10.047 12.133 18.062 1 96.5 101 ILE A CA 1
ATOM 819 C C . ILE A 1 101 ? -11.219 11.688 18.938 1 96.5 101 ILE A C 1
ATOM 821 O O . ILE A 1 101 ? -12.258 12.344 18.984 1 96.5 101 ILE A O 1
ATOM 825 N N . SER A 1 102 ? -10.977 10.625 19.656 1 95.94 102 SER A N 1
ATOM 826 C CA . SER A 1 102 ? -12.016 10.117 20.547 1 95.94 102 SER A CA 1
ATOM 827 C C . SER A 1 102 ? -12.344 11.125 21.641 1 95.94 102 SER A C 1
ATOM 829 O O . SER A 1 102 ? -13.508 11.305 22 1 95.94 102 SER A O 1
ATOM 831 N N . ARG A 1 103 ? -11.367 11.781 22.141 1 95.62 103 ARG A N 1
ATOM 832 C CA . ARG A 1 103 ? -11.539 12.758 23.219 1 95.62 103 ARG A CA 1
ATOM 833 C C . ARG A 1 103 ? -12.383 13.938 22.734 1 95.62 103 ARG A C 1
ATOM 835 O O . ARG A 1 103 ? -13 14.625 23.547 1 95.62 103 ARG A O 1
ATOM 842 N N . GLU A 1 104 ? -12.43 14.156 21.484 1 93.44 104 GLU A N 1
ATOM 843 C CA . GLU A 1 104 ? -13.195 15.266 20.938 1 93.44 104 GLU A CA 1
ATOM 844 C C . GLU A 1 104 ? -14.633 14.859 20.656 1 93.44 104 GLU A C 1
ATOM 846 O O . GLU A 1 104 ? -15.398 15.625 20.062 1 93.44 104 GLU A O 1
ATOM 851 N N . GLY A 1 105 ? -15 13.586 20.922 1 92.81 105 GLY A N 1
ATOM 852 C CA . GLY A 1 105 ? -16.391 13.172 20.906 1 92.81 105 GLY A CA 1
ATOM 853 C C . GLY A 1 105 ? -16.766 12.391 19.656 1 92.81 105 GLY A C 1
ATOM 854 O O . GLY A 1 105 ? -17.938 12.031 19.484 1 92.81 105 GLY A O 1
ATOM 855 N N . LEU A 1 106 ? -15.883 12.133 18.812 1 95.19 106 LEU A N 1
ATOM 856 C CA . LEU A 1 106 ? -16.188 11.352 17.609 1 95.19 106 LEU A CA 1
ATOM 857 C C . LEU A 1 106 ? -16.156 9.859 17.922 1 95.19 106 LEU A C 1
ATOM 859 O O . LEU A 1 106 ? -15.289 9.383 18.656 1 95.19 106 LEU A O 1
ATOM 863 N N . HIS A 1 107 ? -17.094 9.117 17.359 1 95.75 107 HIS A N 1
ATOM 864 C CA . HIS A 1 107 ? -17.25 7.695 17.641 1 95.75 107 HIS A CA 1
ATOM 865 C C . HIS A 1 107 ? -16.266 6.859 16.828 1 95.75 107 HIS A C 1
ATOM 867 O O . HIS A 1 107 ? -16.234 6.945 15.602 1 95.75 107 HIS A O 1
ATOM 873 N N . LEU A 1 108 ? -15.555 6.078 17.562 1 96.75 108 LEU A N 1
ATOM 874 C CA . LEU A 1 108 ? -14.625 5.16 16.922 1 96.75 108 LEU A CA 1
ATOM 875 C C . LEU A 1 108 ? -15.086 3.715 17.094 1 96.75 108 LEU A C 1
ATOM 877 O O . LEU A 1 108 ? -15.656 3.354 18.125 1 96.75 108 LEU A O 1
ATOM 881 N N . PHE A 1 109 ? -14.812 2.936 16.031 1 95.69 109 PHE A N 1
ATOM 882 C CA . PHE A 1 109 ? -15.008 1.495 16.125 1 95.69 109 PHE A CA 1
ATOM 883 C C . PHE A 1 109 ? -13.805 0.745 15.578 1 95.69 109 PHE A C 1
ATOM 885 O O . PHE A 1 109 ? -12.945 1.338 14.922 1 95.69 109 PHE A O 1
ATOM 892 N N . HIS A 1 110 ? -13.703 -0.594 15.875 1 92.62 110 HIS A N 1
ATOM 893 C CA . HIS A 1 110 ? -12.414 -1.249 15.672 1 92.62 110 HIS A CA 1
ATOM 894 C C . HIS A 1 110 ? -12.547 -2.443 14.734 1 92.62 110 HIS A C 1
ATOM 896 O O . HIS A 1 110 ? -11.547 -2.977 14.258 1 92.62 110 HIS A O 1
ATOM 902 N N . SER A 1 111 ? -13.75 -2.873 14.492 1 90.31 111 SER A N 1
ATOM 903 C CA . SER A 1 111 ? -13.969 -4 13.594 1 90.31 111 SER A CA 1
ATOM 904 C C . SER A 1 111 ? -15.297 -3.867 12.852 1 90.31 111 SER A C 1
ATOM 906 O O . SER A 1 111 ? -16.234 -3.24 13.359 1 90.31 111 SER A O 1
ATOM 908 N N . SER A 1 112 ? -15.336 -4.492 11.633 1 86.94 112 SER A N 1
ATOM 909 C CA . SER A 1 112 ? -16.562 -4.469 10.844 1 86.94 112 SER A CA 1
ATOM 910 C C . SER A 1 112 ? -17.719 -5.141 11.586 1 86.94 112 SER A C 1
ATOM 912 O O . SER A 1 112 ? -18.875 -4.984 11.203 1 86.94 112 SER A O 1
ATOM 914 N N . ARG A 1 113 ? -17.406 -5.781 12.578 1 87.31 113 ARG A N 1
ATOM 915 C CA . ARG A 1 113 ? -18.422 -6.473 13.352 1 87.31 113 ARG A CA 1
ATOM 916 C C . ARG A 1 113 ? -19.016 -5.551 14.414 1 87.31 113 ARG A C 1
ATOM 918 O O . ARG A 1 113 ? -20.047 -5.863 15.008 1 87.31 113 ARG A O 1
ATOM 925 N N . ASP A 1 114 ? -18.375 -4.406 14.742 1 90.94 114 ASP A N 1
ATOM 926 C CA . ASP A 1 114 ? -18.828 -3.455 15.758 1 90.94 114 ASP A CA 1
ATOM 927 C C . ASP A 1 114 ? -20.047 -2.662 15.266 1 90.94 114 ASP A C 1
ATOM 929 O O . ASP A 1 114 ? -20.188 -2.418 14.062 1 90.94 114 ASP A O 1
ATOM 933 N N . PRO A 1 115 ? -20.922 -2.328 16.188 1 90.31 115 PRO A N 1
ATOM 934 C CA . PRO A 1 115 ? -22.031 -1.464 15.789 1 90.31 115 PRO A CA 1
ATOM 935 C C . PRO A 1 115 ? -21.578 -0.089 15.312 1 90.31 115 PRO A C 1
ATOM 937 O O . PRO A 1 115 ? -20.625 0.472 15.859 1 90.31 115 PRO A O 1
ATOM 940 N N . VAL A 1 116 ? -22.188 0.333 14.188 1 91.56 116 VAL A N 1
ATOM 941 C CA . VAL A 1 116 ? -21.859 1.65 13.656 1 91.56 116 VAL A CA 1
ATOM 942 C C . VAL A 1 116 ? -23.109 2.523 13.633 1 91.56 116 VAL A C 1
ATOM 944 O O . VAL A 1 116 ? -24.234 2.012 13.672 1 91.56 116 VAL A O 1
ATOM 947 N N . ARG A 1 117 ? -22.781 3.812 13.758 1 90.19 117 ARG A N 1
ATOM 948 C CA . ARG A 1 117 ? -23.844 4.824 13.703 1 90.19 117 ARG A CA 1
ATOM 949 C C . ARG A 1 117 ? -23.656 5.738 12.492 1 90.19 117 ARG A C 1
ATOM 951 O O . ARG A 1 117 ? -22.578 6.32 12.305 1 90.19 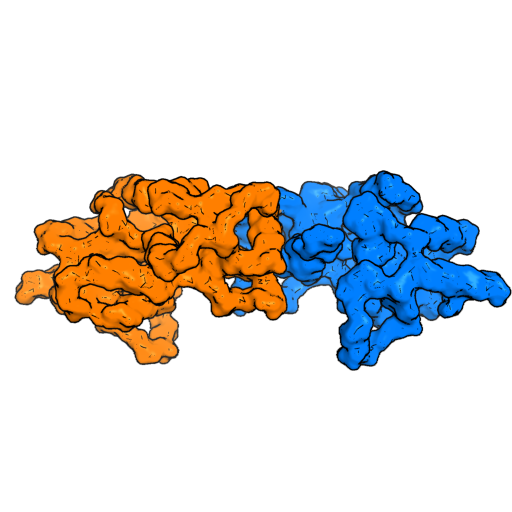117 ARG A O 1
ATOM 958 N N . GLY A 1 118 ? -24.719 5.863 11.695 1 93.56 118 GLY A N 1
ATOM 959 C CA . GLY A 1 118 ? -24.672 6.828 10.609 1 93.56 118 GLY A CA 1
ATOM 960 C C . GLY A 1 118 ? -23.688 6.465 9.523 1 93.56 118 GLY A C 1
ATOM 961 O O . GLY A 1 118 ? -23.531 5.289 9.188 1 93.56 118 GLY A O 1
ATOM 962 N N . GLU A 1 119 ? -23.062 7.504 9.008 1 95 119 GLU A N 1
ATOM 963 C CA . GLU A 1 119 ? -22.109 7.305 7.918 1 95 119 GLU A CA 1
ATOM 964 C C . GLU A 1 119 ? -20.781 6.781 8.438 1 95 119 GLU A C 1
ATOM 966 O O . GLU A 1 119 ? -20.297 7.215 9.492 1 95 119 GLU A O 1
ATOM 971 N N . VAL A 1 120 ? -20.188 5.891 7.664 1 95.69 120 VAL A N 1
ATOM 972 C CA . VAL A 1 120 ? -18.922 5.266 8.07 1 95.69 120 VAL A CA 1
ATOM 973 C C . VAL A 1 120 ? -17.766 5.875 7.281 1 95.69 120 VAL A C 1
ATOM 975 O O . VAL A 1 120 ? -17.859 6.047 6.066 1 95.69 120 VAL A O 1
ATOM 978 N N . TYR A 1 121 ? -16.703 6.211 8.078 1 95.94 121 TYR A N 1
ATOM 979 C CA . TYR A 1 121 ? -15.508 6.777 7.477 1 95.94 121 TYR A CA 1
ATOM 980 C C . TYR A 1 121 ? -14.273 5.961 7.852 1 95.94 121 TYR A C 1
ATOM 982 O O . TYR A 1 121 ? -14.156 5.492 8.984 1 95.94 121 TYR A O 1
ATOM 990 N N . VAL A 1 122 ? -13.438 5.805 6.867 1 96.31 122 VAL A N 1
ATOM 991 C CA . VAL A 1 122 ? -12.078 5.316 7.105 1 96.31 122 VAL A CA 1
ATOM 992 C C . VAL A 1 122 ? -11.102 6.488 7.129 1 96.31 122 VAL A C 1
ATOM 994 O O . VAL A 1 122 ? -10.977 7.219 6.141 1 96.31 122 VAL A O 1
ATOM 997 N N . ILE A 1 123 ? -10.445 6.684 8.281 1 97.38 123 ILE A N 1
ATOM 998 C CA . ILE A 1 123 ? -9.406 7.695 8.414 1 97.38 123 ILE A CA 1
ATOM 999 C C . ILE A 1 123 ? -8.031 7.039 8.305 1 97.38 123 ILE A C 1
ATOM 1001 O O . ILE A 1 123 ? -7.699 6.148 9.086 1 97.38 123 ILE A O 1
ATOM 1005 N N . LEU A 1 124 ? -7.285 7.48 7.312 1 97.06 124 LEU A N 1
ATOM 1006 C CA . LEU A 1 124 ? -5.969 6.883 7.109 1 97.06 124 LEU A CA 1
ATOM 1007 C C . LEU A 1 124 ? -4.863 7.848 7.527 1 97.06 124 LEU A C 1
ATOM 1009 O O . LEU A 1 124 ? -4.789 8.969 7.027 1 97.06 124 LEU A O 1
ATOM 1013 N N . GLY A 1 125 ? -4.031 7.41 8.469 1 97.06 125 GLY A N 1
ATOM 1014 C CA . GLY A 1 125 ? -2.793 8.055 8.875 1 97.06 125 GLY A CA 1
ATOM 1015 C C . GLY A 1 125 ? -1.591 7.133 8.812 1 97.06 125 GLY A C 1
ATOM 1016 O O . GLY A 1 125 ? -1.446 6.355 7.867 1 97.06 125 GLY A O 1
ATOM 1017 N N . MET A 1 126 ? -0.689 7.363 9.805 1 96 126 MET A N 1
ATOM 1018 C CA . MET A 1 126 ? 0.515 6.539 9.852 1 96 126 MET A CA 1
ATOM 1019 C C . MET A 1 126 ? 0.783 6.043 11.266 1 96 126 MET A C 1
ATOM 1021 O O . MET A 1 126 ? 0.407 6.699 12.234 1 96 126 MET A O 1
ATOM 1025 N N . ALA A 1 127 ? 1.37 4.93 11.312 1 94.88 127 ALA A N 1
ATOM 1026 C CA . ALA A 1 127 ? 1.875 4.328 12.539 1 94.88 127 ALA A CA 1
ATOM 1027 C C . ALA A 1 127 ? 2.887 3.225 12.242 1 94.88 127 ALA A C 1
ATOM 1029 O O . ALA A 1 127 ? 2.82 2.586 11.188 1 94.88 127 ALA A O 1
ATOM 1030 N N . PRO A 1 128 ? 3.801 3.021 13.203 1 88.19 128 PRO A N 1
ATOM 1031 C CA . PRO A 1 128 ? 4.777 1.955 12.984 1 88.19 128 PRO A CA 1
ATOM 1032 C C . PRO A 1 128 ? 4.137 0.573 12.891 1 88.19 128 PRO A C 1
ATOM 1034 O O . PRO A 1 128 ? 4.703 -0.336 12.273 1 88.19 128 PRO A O 1
ATOM 1037 N N . ASN A 1 129 ? 3.002 0.424 13.414 1 90.75 129 ASN A N 1
ATOM 1038 C CA . ASN A 1 129 ? 2.42 -0.911 13.508 1 90.75 129 ASN A CA 1
ATOM 1039 C C . ASN A 1 129 ? 1.314 -1.115 12.477 1 90.75 129 ASN A C 1
ATOM 1041 O O . ASN A 1 129 ? 0.555 -2.082 12.562 1 90.75 129 ASN A O 1
ATOM 1045 N N . ILE A 1 130 ? 1.185 -0.187 11.586 1 95 130 ILE A N 1
ATOM 1046 C CA . ILE A 1 130 ? 0.212 -0.42 10.523 1 95 130 ILE A CA 1
ATOM 1047 C C . ILE A 1 130 ? 0.539 -1.724 9.805 1 95 130 ILE A C 1
ATOM 1049 O O . ILE A 1 130 ? 1.694 -1.973 9.453 1 95 130 ILE A O 1
ATOM 1053 N N . GLY A 1 131 ? -0.458 -2.557 9.602 1 94.62 131 GLY A N 1
ATOM 1054 C CA . GLY A 1 131 ? -0.247 -3.848 8.961 1 94.62 131 GLY A CA 1
ATOM 1055 C C . GLY A 1 131 ? -1.373 -4.242 8.023 1 94.62 131 GLY A C 1
ATOM 1056 O O . GLY A 1 131 ? -2.354 -3.508 7.883 1 94.62 131 GLY A O 1
ATOM 1057 N N . TYR A 1 132 ? -1.225 -5.383 7.43 1 95.69 132 TYR A N 1
ATOM 1058 C CA . TYR A 1 132 ? -2.137 -5.895 6.414 1 95.69 132 TYR A CA 1
ATOM 1059 C C . TYR A 1 132 ? -3.559 -5.992 6.953 1 95.69 132 TYR A C 1
ATOM 1061 O O . TYR A 1 132 ? -4.516 -5.609 6.277 1 95.69 132 TYR A O 1
ATOM 1069 N N . ASN A 1 133 ? -3.688 -6.484 8.156 1 94.19 133 ASN A N 1
ATOM 1070 C CA . ASN A 1 133 ? -5.016 -6.727 8.711 1 94.19 133 ASN A CA 1
ATOM 1071 C C . ASN A 1 133 ? -5.82 -5.434 8.82 1 94.19 133 ASN A C 1
ATOM 1073 O O . ASN A 1 133 ? -7.012 -5.41 8.516 1 94.19 133 ASN A O 1
ATOM 1077 N N . GLN A 1 134 ? -5.18 -4.375 9.242 1 95.62 134 GLN A N 1
ATOM 1078 C CA . GLN A 1 134 ? -5.859 -3.088 9.352 1 95.62 134 GLN A CA 1
ATOM 1079 C C . GLN A 1 134 ? -6.242 -2.553 7.973 1 95.62 134 GLN A C 1
ATOM 1081 O O . GLN A 1 134 ? -7.34 -2.02 7.793 1 95.62 134 GLN A O 1
ATOM 1086 N N . LEU A 1 135 ? -5.359 -2.715 7.031 1 95.94 135 LEU A N 1
ATOM 1087 C CA . LEU A 1 135 ? -5.609 -2.236 5.676 1 95.94 135 LEU A CA 1
ATOM 1088 C C . LEU A 1 135 ? -6.719 -3.043 5.008 1 95.94 135 LEU A C 1
ATOM 1090 O O . LEU A 1 135 ? -7.562 -2.484 4.305 1 95.94 135 LEU A O 1
ATOM 1094 N N . GLN A 1 136 ? -6.699 -4.355 5.238 1 94.62 136 GLN A N 1
ATOM 1095 C CA . GLN A 1 136 ? -7.758 -5.203 4.691 1 94.62 136 GLN A CA 1
ATOM 1096 C C . GLN A 1 136 ? -9.117 -4.812 5.254 1 94.62 136 GLN A C 1
ATOM 1098 O O . GLN A 1 136 ? -10.109 -4.777 4.523 1 94.62 136 GLN A O 1
ATOM 1103 N N . GLU A 1 137 ? -9.156 -4.551 6.59 1 94.88 137 GLU A N 1
ATOM 1104 C CA . GLU A 1 137 ? -10.398 -4.098 7.211 1 94.88 137 GLU A CA 1
ATOM 1105 C C . GLU A 1 137 ? -10.867 -2.779 6.602 1 94.88 137 GLU A C 1
ATOM 1107 O O . GLU A 1 137 ? -12.047 -2.621 6.289 1 94.88 137 GLU A O 1
ATOM 1112 N N . ALA A 1 138 ? -9.969 -1.879 6.445 1 95.12 138 ALA A N 1
ATOM 1113 C CA . ALA A 1 138 ? -10.297 -0.605 5.805 1 95.12 138 ALA A CA 1
ATOM 1114 C C . ALA A 1 138 ? -10.844 -0.822 4.398 1 95.12 138 ALA A C 1
ATOM 1116 O O . ALA A 1 138 ? -11.859 -0.229 4.023 1 95.12 138 ALA A O 1
ATOM 1117 N N . PHE A 1 139 ? -10.188 -1.674 3.701 1 93.88 139 PHE A N 1
ATOM 1118 C CA . PHE A 1 139 ? -10.586 -1.977 2.33 1 93.88 139 PHE A CA 1
ATOM 1119 C C . PHE A 1 139 ? -11.992 -2.564 2.293 1 93.88 139 PHE A C 1
ATOM 1121 O O . PHE A 1 139 ? -12.805 -2.188 1.449 1 93.88 139 PHE A O 1
ATOM 1128 N N . PHE A 1 140 ? -12.273 -3.477 3.162 1 92.31 140 PHE A N 1
ATOM 1129 C CA . PHE A 1 140 ? -13.594 -4.082 3.264 1 92.31 140 PHE A CA 1
ATOM 1130 C C . PHE A 1 140 ? -14.656 -3.016 3.506 1 92.31 140 PHE A C 1
ATOM 1132 O O . PHE A 1 140 ? -15.688 -2.996 2.83 1 92.31 140 PHE A O 1
ATOM 1139 N N . LEU A 1 141 ? -14.391 -2.105 4.441 1 93 141 LEU A N 1
ATOM 1140 C CA . LEU A 1 141 ? -15.328 -1.038 4.766 1 93 141 LEU A CA 1
ATOM 1141 C C . LEU A 1 141 ? -15.562 -0.136 3.559 1 93 141 LEU A C 1
ATOM 1143 O O . LEU A 1 141 ? -16.688 0.284 3.301 1 93 141 LEU A O 1
ATOM 1147 N N . LEU A 1 142 ? -14.539 0.159 2.826 1 92 142 LEU A N 1
ATOM 1148 C CA . LEU A 1 142 ? -14.656 1 1.641 1 92 142 LEU A CA 1
ATOM 1149 C C . LEU A 1 142 ? -15.5 0.316 0.572 1 92 142 LEU A C 1
ATOM 1151 O O . LEU A 1 142 ? -16.297 0.97 -0.11 1 92 142 LEU A O 1
ATOM 1155 N N . GLN A 1 143 ? -15.328 -0.973 0.475 1 87.5 143 GLN A N 1
ATOM 1156 C CA . GLN A 1 143 ? -16.141 -1.742 -0.466 1 87.5 143 GLN A CA 1
ATOM 1157 C C . GLN A 1 143 ? -17.609 -1.697 -0.089 1 87.5 143 GLN A C 1
ATOM 1159 O O . GLN A 1 143 ? -18.484 -1.81 -0.955 1 87.5 143 GLN A O 1
ATOM 1164 N N . GLN A 1 144 ? -17.844 -1.51 1.18 1 88.81 144 GLN A N 1
ATOM 1165 C CA . GLN A 1 144 ? -19.219 -1.471 1.674 1 88.81 144 GLN A CA 1
ATOM 1166 C C . GLN A 1 144 ? -19.797 -0.057 1.604 1 88.81 144 GLN A C 1
ATOM 1168 O O . GLN A 1 144 ? -20.891 0.198 2.09 1 88.81 144 GLN A O 1
ATOM 1173 N N . GLY A 1 145 ? -19 0.875 1.125 1 88.81 145 GLY A N 1
ATOM 1174 C CA . GLY A 1 145 ? -19.531 2.203 0.88 1 88.81 145 GLY A CA 1
ATOM 1175 C C . GLY A 1 145 ? -18.969 3.258 1.812 1 88.81 145 GLY A C 1
ATOM 1176 O O . GLY A 1 145 ? -19.359 4.422 1.753 1 88.81 145 GLY A O 1
ATOM 1177 N N . ALA A 1 146 ? -18.047 2.906 2.709 1 92.88 146 ALA A N 1
ATOM 1178 C CA . ALA A 1 146 ? -17.422 3.902 3.578 1 92.88 146 ALA A CA 1
ATOM 1179 C C . ALA A 1 146 ? -16.656 4.934 2.764 1 92.88 146 ALA A C 1
ATOM 1181 O O . ALA A 1 146 ? -16.266 4.668 1.624 1 92.88 146 ALA A O 1
ATOM 1182 N N . ARG A 1 147 ? -16.438 6.105 3.361 1 92.75 147 ARG A N 1
ATOM 1183 C CA . ARG A 1 147 ? -15.664 7.164 2.723 1 92.75 147 ARG A CA 1
ATOM 1184 C C . ARG A 1 147 ? -14.25 7.223 3.285 1 92.75 147 ARG A C 1
ATOM 1186 O O . ARG A 1 147 ? -14.047 7.039 4.484 1 92.75 147 ARG A O 1
ATOM 1193 N N . LEU A 1 148 ? -13.328 7.523 2.414 1 94.81 148 LEU A N 1
ATOM 1194 C CA . LEU A 1 148 ? -11.922 7.574 2.801 1 94.81 148 LEU A CA 1
ATOM 1195 C C . LEU A 1 148 ? -11.477 9.016 3.023 1 94.81 148 LEU A C 1
ATOM 1197 O O . LEU A 1 148 ? -11.727 9.883 2.186 1 94.81 148 LEU A O 1
ATOM 1201 N N . VAL A 1 149 ? -10.844 9.258 4.172 1 95.88 149 VAL A N 1
ATOM 1202 C CA . VAL A 1 149 ? -10.242 10.547 4.484 1 95.88 149 VAL A CA 1
ATOM 1203 C C . VAL A 1 149 ? -8.781 10.359 4.883 1 95.88 149 VAL A C 1
ATOM 1205 O O . VAL A 1 149 ? -8.477 9.578 5.793 1 95.88 149 VAL A O 1
ATOM 1208 N N . LEU A 1 150 ? -7.871 11.008 4.195 1 96.31 150 LEU A N 1
ATOM 1209 C CA . LEU A 1 150 ? -6.449 10.945 4.52 1 96.31 150 LEU A CA 1
ATOM 1210 C C . LEU A 1 150 ? -6.059 12.086 5.457 1 96.31 150 LEU A C 1
ATOM 1212 O O . LEU A 1 150 ? -6.438 13.234 5.234 1 96.31 150 LEU A O 1
ATOM 1216 N N . LEU A 1 151 ? -5.223 11.75 6.473 1 97.31 151 LEU A N 1
ATOM 1217 C CA . LEU A 1 151 ? -4.715 12.797 7.348 1 97.31 151 LEU A CA 1
ATOM 1218 C C . LEU A 1 151 ? -3.814 13.766 6.578 1 97.31 151 LEU A C 1
ATOM 1220 O O . LEU A 1 151 ? -3.801 14.961 6.855 1 97.31 151 LEU A O 1
ATOM 1224 N N . ASN A 1 152 ? -3.08 13.25 5.695 1 94.56 152 ASN A N 1
ATOM 1225 C CA . ASN A 1 152 ? -2.279 14.047 4.773 1 94.56 152 ASN A CA 1
ATOM 1226 C C . ASN A 1 152 ? -2.098 13.336 3.432 1 94.56 152 ASN A C 1
ATOM 1228 O O . ASN A 1 152 ? -2.17 12.109 3.357 1 94.56 152 ASN A O 1
ATOM 1232 N N . PRO A 1 153 ? -1.848 14.086 2.422 1 91.62 153 PRO A N 1
ATOM 1233 C CA . PRO A 1 153 ? -1.728 13.484 1.093 1 91.62 153 PRO A CA 1
ATOM 1234 C C . PRO A 1 153 ? -0.286 13.125 0.736 1 91.62 153 PRO A C 1
ATOM 1236 O O . PRO A 1 153 ? -0.022 12.641 -0.368 1 91.62 153 PRO A O 1
ATOM 1239 N N . ASP A 1 154 ? 0.643 13.344 1.602 1 90.5 154 ASP A N 1
ATOM 1240 C CA . ASP A 1 154 ? 2.062 13.219 1.281 1 90.5 154 ASP A CA 1
ATOM 1241 C C . ASP A 1 154 ? 2.422 11.781 0.927 1 90.5 154 ASP A C 1
ATOM 1243 O O . ASP A 1 154 ? 2.078 10.852 1.66 1 90.5 154 ASP A O 1
ATOM 1247 N N . LEU A 1 155 ? 3.17 11.586 -0.156 1 89.44 155 LEU A N 1
ATOM 1248 C CA . LEU A 1 155 ? 3.607 10.25 -0.543 1 89.44 155 LEU A CA 1
ATOM 1249 C C . LEU A 1 155 ? 4.809 9.812 0.287 1 89.44 155 LEU A C 1
ATOM 1251 O O . LEU A 1 155 ? 4.922 8.633 0.647 1 89.44 155 LEU A O 1
ATOM 1255 N N . PHE A 1 156 ? 5.66 10.797 0.554 1 87.5 156 PHE A N 1
ATOM 1256 C CA . PHE A 1 156 ? 6.898 10.492 1.263 1 87.5 156 PHE A CA 1
ATOM 1257 C C . PHE A 1 156 ? 7.238 11.594 2.252 1 87.5 156 PHE A C 1
ATOM 1259 O O . PHE A 1 156 ? 6.809 12.742 2.086 1 87.5 156 PHE A O 1
ATOM 1266 N N . CYS A 1 157 ? 7.949 11.219 3.244 1 84.44 157 CYS A N 1
ATOM 1267 C CA . CYS A 1 157 ? 8.531 12.141 4.207 1 84.44 157 CYS A CA 1
ATOM 1268 C C . CYS A 1 157 ? 10.055 12.125 4.129 1 84.44 157 CYS A C 1
ATOM 1270 O O . CYS A 1 157 ? 10.68 11.094 4.379 1 84.44 157 CYS A O 1
ATOM 1272 N N . PRO A 1 158 ? 10.617 13.203 3.807 1 80.69 158 PRO A N 1
ATOM 1273 C CA . PRO A 1 158 ? 12.078 13.242 3.721 1 80.69 158 PRO A CA 1
ATOM 1274 C C . PRO A 1 158 ? 12.75 13.195 5.09 1 80.69 158 PRO A C 1
ATOM 1276 O O . PRO A 1 158 ? 12.273 13.828 6.039 1 80.69 158 PRO A O 1
ATOM 1279 N N . THR A 1 159 ? 13.773 12.398 5.164 1 80.44 159 THR A N 1
ATOM 1280 C CA . THR A 1 159 ? 14.625 12.312 6.344 1 80.44 159 THR A CA 1
ATOM 1281 C C . THR A 1 159 ? 16.094 12.32 5.949 1 80.44 159 THR A C 1
ATOM 1283 O O . THR A 1 159 ? 16.438 12.172 4.773 1 80.44 159 THR A O 1
ATOM 1286 N N . PRO A 1 160 ? 16.953 12.555 6.902 1 77.31 160 PRO A N 1
ATOM 1287 C CA . PRO A 1 160 ? 18.375 12.516 6.59 1 77.31 160 PRO A CA 1
ATOM 1288 C C . PRO A 1 160 ? 18.812 11.18 5.992 1 77.31 160 PRO A C 1
ATOM 1290 O O . PRO A 1 160 ? 19.781 11.133 5.223 1 77.31 160 PRO A O 1
ATOM 1293 N N . ASN A 1 161 ? 18.062 10.148 6.27 1 79.25 161 ASN A N 1
ATOM 1294 C CA . ASN A 1 161 ? 18.453 8.812 5.832 1 79.25 161 ASN A CA 1
ATOM 1295 C C . ASN A 1 161 ? 17.688 8.383 4.59 1 79.25 161 ASN A C 1
ATOM 1297 O O . ASN A 1 161 ? 17.812 7.238 4.145 1 79.25 161 ASN A O 1
ATOM 1301 N N . GLY A 1 162 ? 16.922 9.273 4.094 1 81.69 162 GLY A N 1
ATOM 1302 C CA . GLY A 1 162 ? 16.156 8.93 2.91 1 81.69 162 GLY A CA 1
ATOM 1303 C C . GLY A 1 162 ? 14.672 9.242 3.047 1 81.69 162 GLY A C 1
ATOM 1304 O O . GLY A 1 162 ? 14.266 9.961 3.961 1 81.69 162 GLY A O 1
ATOM 1305 N N . LEU A 1 163 ? 13.906 8.68 2.176 1 85.62 163 LEU A N 1
ATOM 1306 C CA . LEU A 1 163 ? 12.469 8.922 2.141 1 85.62 163 LEU A CA 1
ATOM 1307 C C . LEU A 1 163 ? 11.719 7.867 2.943 1 85.62 163 LEU A C 1
ATOM 1309 O O . LEU A 1 163 ? 12.055 6.68 2.885 1 85.62 163 LEU A O 1
ATOM 1313 N N . LEU A 1 164 ? 10.797 8.336 3.691 1 90.06 164 LEU A N 1
ATOM 1314 C CA . LEU A 1 164 ? 9.883 7.434 4.379 1 90.06 164 LEU A CA 1
ATOM 1315 C C . LEU A 1 164 ? 8.539 7.379 3.67 1 90.06 164 LEU A C 1
ATOM 1317 O O . LEU A 1 164 ? 8.031 8.406 3.213 1 90.06 164 LEU A O 1
ATOM 1321 N N . LEU A 1 165 ? 7.973 6.16 3.576 1 93.38 165 LEU A N 1
ATOM 1322 C CA . LEU A 1 165 ? 6.602 6.031 3.094 1 93.38 165 LEU A CA 1
ATOM 1323 C C . LEU A 1 165 ? 5.637 6.797 3.992 1 93.38 165 LEU A C 1
ATOM 1325 O O . LEU A 1 165 ? 5.754 6.75 5.219 1 93.38 165 LEU A O 1
ATOM 1329 N N . ASP A 1 166 ? 4.746 7.547 3.34 1 93.81 166 ASP A N 1
ATOM 1330 C CA . ASP A 1 166 ? 3.799 8.359 4.098 1 93.81 166 ASP A CA 1
ATOM 1331 C C . ASP A 1 166 ? 2.359 7.973 3.766 1 93.81 166 ASP A C 1
ATOM 1333 O O . ASP A 1 166 ? 2.119 6.98 3.074 1 93.81 166 ASP A O 1
ATOM 1337 N N . THR A 1 167 ? 1.406 8.648 4.344 1 95.38 167 THR A N 1
ATOM 1338 C CA . THR A 1 167 ? -0.015 8.328 4.277 1 95.38 167 THR A CA 1
ATOM 1339 C C . THR A 1 167 ? -0.468 8.164 2.832 1 95.38 167 THR A C 1
ATOM 1341 O O . THR A 1 167 ? -1.187 7.215 2.504 1 95.38 167 THR A O 1
ATOM 1344 N N . GLY A 1 168 ? -0.05 9.062 1.965 1 92 168 GLY A N 1
ATOM 1345 C CA . GLY A 1 168 ? -0.446 9 0.567 1 92 168 GLY A CA 1
ATOM 1346 C C . GLY A 1 168 ? 0.02 7.73 -0.127 1 92 168 GLY A C 1
ATOM 1347 O O . GLY A 1 168 ? -0.684 7.191 -0.982 1 92 168 GLY A O 1
ATOM 1348 N N . SER A 1 169 ? 1.211 7.262 0.199 1 91.81 169 SER A N 1
ATOM 1349 C CA . SER A 1 169 ? 1.718 6.02 -0.38 1 91.81 169 SER A CA 1
ATOM 1350 C C . SER A 1 169 ? 0.894 4.82 0.073 1 91.81 169 SER A C 1
ATOM 1352 O O . SER A 1 169 ? 0.521 3.975 -0.742 1 91.81 169 SER A O 1
ATOM 1354 N N . ILE A 1 170 ? 0.589 4.816 1.349 1 93.81 170 ILE A N 1
ATOM 1355 C CA . ILE A 1 170 ? -0.17 3.707 1.913 1 93.81 170 ILE A CA 1
ATOM 1356 C C . ILE A 1 170 ? -1.579 3.693 1.325 1 93.81 170 ILE A C 1
ATOM 1358 O O . ILE A 1 170 ? -2.148 2.625 1.085 1 93.81 170 ILE A O 1
ATOM 1362 N N . ALA A 1 171 ? -2.121 4.844 1.04 1 92.94 171 ALA A N 1
ATOM 1363 C CA . ALA A 1 171 ? -3.473 4.977 0.502 1 92.94 171 ALA A CA 1
ATOM 1364 C C . ALA A 1 171 ? -3.594 4.281 -0.852 1 92.94 171 ALA A C 1
ATOM 1366 O O . ALA A 1 171 ? -4.684 3.852 -1.24 1 92.94 171 ALA A O 1
ATOM 1367 N N . ARG A 1 172 ? -2.547 4.176 -1.532 1 89.75 172 ARG A N 1
ATOM 1368 C CA . ARG A 1 172 ? -2.562 3.588 -2.867 1 89.75 172 ARG A CA 1
ATOM 1369 C C . ARG A 1 172 ? -2.992 2.125 -2.814 1 89.75 172 ARG A C 1
ATOM 1371 O O . ARG A 1 172 ? -3.551 1.603 -3.781 1 89.75 172 ARG A O 1
ATOM 1378 N N . VAL A 1 173 ? -2.738 1.488 -1.712 1 91.19 173 VAL A N 1
ATOM 1379 C CA . VAL A 1 173 ? -3.119 0.091 -1.533 1 91.19 173 VAL A CA 1
ATOM 1380 C C . VAL A 1 173 ? -4.637 -0.046 -1.612 1 91.19 173 VAL A C 1
ATOM 1382 O O . VAL A 1 173 ? -5.152 -1.066 -2.074 1 91.19 173 VAL A O 1
ATOM 1385 N N . LEU A 1 174 ? -5.281 0.99 -1.211 1 90.56 174 LEU A N 1
ATOM 1386 C CA . LEU A 1 174 ? -6.73 0.939 -1.053 1 90.56 174 LEU A CA 1
ATOM 1387 C C . LEU A 1 174 ? -7.434 1.37 -2.336 1 90.56 174 LEU A C 1
ATOM 1389 O O . LEU A 1 174 ? -8.664 1.318 -2.424 1 90.56 174 LEU A O 1
ATOM 1393 N N . MET A 1 175 ? -6.617 1.75 -3.32 1 81.38 175 MET A N 1
ATOM 1394 C CA . MET A 1 175 ? -7.203 2.297 -4.543 1 81.38 175 MET A CA 1
ATOM 1395 C C . MET A 1 175 ? -7.598 1.18 -5.504 1 81.38 175 MET A C 1
ATOM 1397 O O . MET A 1 175 ? -6.977 0.116 -5.516 1 81.38 175 MET A O 1
ATOM 1401 N N . ASN A 1 176 ? -8.688 1.295 -6.078 1 69.12 176 ASN A N 1
ATOM 1402 C CA . ASN A 1 176 ? -9.172 0.375 -7.105 1 69.12 176 ASN A CA 1
ATOM 1403 C C . ASN A 1 176 ? -9.852 1.119 -8.25 1 69.12 176 ASN A C 1
ATOM 1405 O O . ASN A 1 176 ? -9.766 2.346 -8.336 1 69.12 176 ASN A O 1
ATOM 1409 N N . GLU A 1 177 ? -10.141 0.4 -9.266 1 59.19 177 GLU A N 1
ATOM 1410 C CA . GLU A 1 177 ? -10.766 0.999 -10.445 1 59.19 177 GLU A CA 1
ATOM 1411 C C . GLU A 1 177 ? -11.93 1.904 -10.047 1 59.19 177 GLU A C 1
ATOM 1413 O O . GLU A 1 177 ? -12.227 2.885 -10.734 1 59.19 177 GLU A O 1
ATOM 1418 N N . LYS A 1 178 ? -12.445 1.561 -9.008 1 57.75 178 LYS A N 1
ATOM 1419 C CA . LYS A 1 178 ? -13.617 2.324 -8.594 1 57.75 178 LYS A CA 1
ATOM 1420 C C . LYS A 1 178 ? -13.227 3.461 -7.652 1 57.75 178 LYS A C 1
ATOM 1422 O O . LYS A 1 178 ? -14 4.391 -7.438 1 57.75 178 LYS A O 1
ATOM 1427 N N . MET A 1 179 ? -12.117 3.311 -7.113 1 56.38 179 MET A N 1
ATOM 1428 C CA . MET A 1 179 ? -11.664 4.32 -6.164 1 56.38 179 MET A CA 1
ATOM 1429 C C . MET A 1 179 ? -10.305 4.883 -6.574 1 56.38 179 MET A C 1
ATOM 1431 O O . MET A 1 179 ? -9.297 4.188 -6.5 1 56.38 179 MET A O 1
ATOM 1435 N N . ASP A 1 180 ? -10.352 6.008 -7.203 1 60.16 180 ASP A N 1
ATOM 1436 C CA . ASP A 1 180 ? -9.117 6.711 -7.539 1 60.16 180 ASP A CA 1
ATOM 1437 C C . ASP A 1 180 ? -8.625 7.547 -6.359 1 60.16 180 ASP A C 1
ATOM 1439 O O . ASP A 1 180 ? -9.422 8.164 -5.652 1 60.16 180 ASP A O 1
ATOM 1443 N N . ILE A 1 181 ? -7.441 7.379 -6.066 1 54.78 181 ILE A N 1
ATOM 1444 C CA . ILE A 1 181 ? -6.805 8.07 -4.953 1 54.78 181 ILE A CA 1
ATOM 1445 C C . ILE A 1 181 ? -7.129 9.562 -5.02 1 54.78 181 ILE A C 1
ATOM 1447 O O . ILE A 1 181 ? -7.215 10.234 -3.99 1 54.78 181 ILE A O 1
ATOM 1451 N N . HIS A 1 182 ? -7.262 9.961 -6.25 1 58.22 182 HIS A N 1
ATOM 1452 C CA . HIS A 1 182 ? -7.523 11.383 -6.441 1 58.22 182 HIS A CA 1
ATOM 1453 C C . HIS A 1 182 ? -8.914 11.766 -5.945 1 58.22 182 HIS A C 1
ATOM 1455 O O . HIS A 1 182 ? -9.211 12.945 -5.758 1 58.22 182 HIS A O 1
ATOM 1461 N N . GLN A 1 183 ? -9.531 10.719 -5.551 1 66.69 183 GLN A N 1
ATOM 1462 C CA . GLN A 1 183 ? -10.891 10.992 -5.098 1 66.69 183 GLN A CA 1
ATOM 1463 C C . GLN A 1 183 ? -10.984 10.969 -3.574 1 66.69 183 GLN A C 1
ATOM 1465 O O . GLN A 1 183 ? -12 11.359 -3 1 66.69 183 GLN A O 1
ATOM 1470 N N . ALA A 1 184 ? -9.742 10.672 -3.088 1 80.25 184 ALA A N 1
ATOM 1471 C CA . ALA A 1 184 ? -9.82 10.602 -1.632 1 80.25 184 ALA A CA 1
ATOM 1472 C C . ALA A 1 184 ? -9.781 11.992 -1.01 1 80.25 184 ALA A C 1
ATOM 1474 O O . ALA A 1 184 ? -9.047 12.867 -1.472 1 80.25 184 ALA A O 1
ATOM 1475 N N . GLU A 1 185 ? -10.633 12.266 -0.076 1 91.31 185 GLU A N 1
ATOM 1476 C CA . GLU A 1 185 ? -10.609 13.5 0.71 1 91.31 185 GLU A CA 1
ATOM 1477 C C . GLU A 1 185 ? -9.375 13.555 1.605 1 91.31 185 GLU A C 1
ATOM 1479 O O . GLU A 1 185 ? -8.953 12.539 2.158 1 91.31 185 GLU A O 1
ATOM 1484 N N . THR A 1 186 ? -8.727 14.656 1.614 1 95.5 186 THR A N 1
ATOM 1485 C CA . THR A 1 186 ? -7.613 14.875 2.525 1 95.5 186 THR A CA 1
ATOM 1486 C C . THR A 1 186 ? -7.891 16.062 3.449 1 95.5 186 THR A C 1
ATOM 1488 O O . THR A 1 186 ? -8.633 16.969 3.088 1 95.5 186 THR A O 1
ATOM 1491 N N . VAL A 1 187 ? -7.234 16 4.617 1 97.31 187 VAL A N 1
ATOM 1492 C CA . VAL A 1 187 ? -7.527 17.094 5.539 1 97.31 187 VAL A CA 1
ATOM 1493 C C . VAL A 1 187 ? -6.254 17.891 5.816 1 97.31 187 VAL A C 1
ATOM 1495 O O . VAL A 1 187 ? -6.316 19.016 6.312 1 97.31 187 VAL A O 1
ATOM 1498 N N . GLY A 1 188 ? -5.09 17.328 5.582 1 97.06 188 GLY A N 1
ATOM 1499 C CA . GLY A 1 188 ? -3.84 18.047 5.805 1 97.06 188 GLY A CA 1
ATOM 1500 C C . GLY A 1 188 ? -3.594 19.141 4.785 1 97.06 188 GLY A C 1
ATOM 1501 O O . GLY A 1 188 ? -4.445 19.406 3.939 1 97.06 188 GLY A O 1
ATOM 1502 N N . LYS A 1 189 ? -2.357 19.828 4.922 1 96.81 189 LYS A N 1
ATOM 1503 C CA . LYS A 1 189 ? -1.985 20.859 3.967 1 96.81 189 LYS A CA 1
ATOM 1504 C C . LYS A 1 189 ? -1.963 20.312 2.541 1 96.81 189 LYS A C 1
ATOM 1506 O O . LYS A 1 189 ? -1.5 19.203 2.305 1 96.81 189 LYS A O 1
ATOM 1511 N N . PRO A 1 190 ? -2.527 21.141 1.61 1 97.06 190 PRO A N 1
ATOM 1512 C CA . PRO A 1 190 ? -3.15 22.469 1.678 1 97.06 190 PRO A CA 1
ATOM 1513 C C . PRO A 1 190 ? -4.676 22.406 1.636 1 97.06 190 PRO A C 1
ATOM 1515 O O . PRO A 1 190 ? -5.316 23.297 1.075 1 97.06 190 PRO A O 1
ATOM 1518 N N . SER A 1 191 ? -5.285 21.344 2.148 1 96.88 191 SER A N 1
ATOM 1519 C CA . SER A 1 191 ? -6.715 21.078 2.045 1 96.88 191 SER A CA 1
ATOM 1520 C C . SER A 1 191 ? -7.535 22.281 2.531 1 96.88 191 SER A C 1
ATOM 1522 O O . SER A 1 191 ? -7.031 23.125 3.275 1 96.88 191 SER A O 1
ATOM 1524 N N . ILE A 1 192 ? -8.773 22.359 2.145 1 97 192 ILE A N 1
ATOM 1525 C CA . ILE A 1 192 ? -9.688 23.406 2.574 1 97 192 ILE A CA 1
ATOM 1526 C C . ILE A 1 192 ? -9.914 23.312 4.082 1 97 192 ILE A C 1
ATOM 1528 O O . ILE A 1 192 ? -10.133 24.328 4.754 1 97 192 ILE A O 1
ATOM 1532 N N . TRP A 1 193 ? -9.805 22.141 4.617 1 97.62 193 TRP A N 1
ATOM 1533 C CA . TRP A 1 193 ? -10.047 21.938 6.039 1 97.62 193 TRP A CA 1
ATOM 1534 C C . TRP A 1 193 ? -8.906 22.516 6.875 1 97.62 193 TRP A C 1
ATOM 1536 O O . TRP A 1 193 ? -9.141 23.172 7.891 1 97.62 193 TRP A O 1
ATOM 1546 N N . MET A 1 194 ? -7.707 22.25 6.406 1 98.31 194 MET A N 1
ATOM 1547 C CA . MET A 1 194 ? -6.566 22.844 7.09 1 98.31 194 MET A CA 1
ATOM 1548 C C . MET A 1 194 ? -6.543 24.359 6.883 1 98.31 194 MET A C 1
ATOM 1550 O O . MET A 1 194 ? -6.117 25.109 7.766 1 98.31 194 MET A O 1
ATOM 1554 N N . GLN A 1 195 ? -7.008 24.797 5.738 1 98.31 195 GLN A N 1
ATOM 1555 C CA . GLN A 1 195 ? -7.156 26.234 5.516 1 98.31 195 GLN A CA 1
ATOM 1556 C C . GLN A 1 195 ? -8.07 26.859 6.562 1 98.31 195 GLN A C 1
ATOM 1558 O O . GLN A 1 195 ? -7.77 27.938 7.098 1 98.31 195 GLN A O 1
ATOM 1563 N N . GLN A 1 196 ? -9.133 26.203 6.855 1 97.44 196 GLN A N 1
ATOM 1564 C CA . GLN A 1 196 ? -10.07 26.703 7.852 1 97.44 196 GLN A CA 1
ATOM 1565 C C . GLN A 1 196 ? -9.422 26.797 9.227 1 97.44 196 GLN A C 1
ATOM 1567 O O . GLN A 1 196 ? -9.617 27.781 9.945 1 97.44 196 GLN A O 1
ATOM 1572 N N . VAL A 1 197 ? -8.648 25.812 9.57 1 97.75 197 VAL A N 1
ATOM 1573 C CA . VAL A 1 197 ? -7.922 25.812 10.836 1 97.75 197 VAL A CA 1
ATOM 1574 C C . VAL A 1 197 ? -7 27.031 10.891 1 97.75 197 VAL A C 1
ATOM 1576 O O . VAL A 1 197 ? -6.98 27.75 11.891 1 97.75 197 VAL A O 1
ATOM 1579 N N . LEU A 1 198 ? -6.27 27.219 9.805 1 97.69 198 LEU A N 1
ATOM 1580 C CA . LEU A 1 198 ? -5.328 28.328 9.695 1 97.69 198 LEU A CA 1
ATOM 1581 C C . LEU A 1 198 ? -6.051 29.672 9.773 1 97.69 198 LEU A C 1
ATOM 1583 O O . LEU A 1 198 ? -5.645 30.547 10.531 1 97.69 198 LEU A O 1
ATOM 1587 N N . LEU A 1 199 ? -7.133 29.844 9.109 1 97.19 199 LEU A N 1
ATOM 1588 C CA . LEU A 1 199 ? -7.883 31.094 9.023 1 97.19 199 LEU A CA 1
ATOM 1589 C C . LEU A 1 199 ? -8.43 31.484 10.391 1 97.19 199 LEU A C 1
ATOM 1591 O O . LEU A 1 199 ? -8.484 32.656 10.727 1 97.19 199 LEU A O 1
ATOM 1595 N N . LYS A 1 200 ? -8.812 30.516 11.164 1 96.19 200 LYS A N 1
ATOM 1596 C CA . LYS A 1 200 ? -9.367 30.766 12.484 1 96.19 200 LYS A CA 1
ATOM 1597 C C . LYS A 1 200 ? -8.312 31.359 13.422 1 96.19 200 LYS A C 1
ATOM 1599 O O . LYS A 1 200 ? -8.648 31.953 14.445 1 96.19 200 LYS A O 1
ATOM 1604 N N . LYS A 1 201 ? -7.066 31.188 13.031 1 96.12 201 LYS A N 1
ATOM 1605 C CA . LYS A 1 201 ? -5.992 31.672 13.891 1 96.12 201 LYS A CA 1
ATOM 1606 C C . LYS A 1 201 ? -5.543 33.062 13.469 1 96.12 201 LYS A C 1
ATOM 1608 O O . LYS A 1 201 ? -4.812 33.75 14.203 1 96.12 201 LYS A O 1
ATOM 1613 N N . ILE A 1 202 ? -5.957 33.469 12.328 1 93.5 202 ILE A N 1
ATOM 1614 C CA . ILE A 1 202 ? -5.582 34.781 11.844 1 93.5 202 ILE A CA 1
ATOM 1615 C C . ILE A 1 202 ? -6.488 35.844 12.477 1 93.5 202 ILE A C 1
ATOM 1617 O O . ILE A 1 202 ? -7.672 35.938 12.141 1 93.5 202 ILE A O 1
ATOM 1621 N N . ARG A 1 203 ? -5.953 36.562 13.359 1 87.44 203 ARG A N 1
ATOM 1622 C CA . ARG A 1 203 ? -6.703 37.562 14.102 1 87.44 203 ARG A CA 1
ATOM 1623 C C . ARG A 1 203 ? -6.48 38.969 13.508 1 87.44 203 ARG A C 1
ATOM 1625 O O . ARG A 1 203 ? -7.223 39.906 13.812 1 87.44 203 ARG A O 1
ATOM 1632 N N . HIS A 1 204 ? -5.422 39.094 12.781 1 85.75 204 HIS A N 1
ATOM 1633 C CA . HIS A 1 204 ? -5.09 40.375 12.141 1 85.75 204 HIS A CA 1
ATOM 1634 C C . HIS A 1 204 ? -5.348 40.281 10.633 1 85.75 204 HIS A C 1
ATOM 1636 O O . HIS A 1 204 ? -5.91 39.312 10.141 1 85.75 204 HIS A O 1
ATOM 1642 N N . ALA A 1 205 ? -4.926 41.375 9.961 1 89.19 205 ALA A N 1
ATOM 1643 C CA . ALA A 1 205 ? -5.051 41.406 8.5 1 89.19 205 ALA A CA 1
ATOM 1644 C C . ALA A 1 205 ? -4.195 40.312 7.867 1 89.19 205 ALA A C 1
ATOM 1646 O O . ALA A 1 205 ? -3.078 40.031 8.312 1 89.19 205 ALA A O 1
ATOM 1647 N N . ARG A 1 206 ? -4.75 39.656 6.848 1 95.06 206 ARG A N 1
ATOM 1648 C CA . ARG A 1 206 ? -4.023 38.656 6.094 1 95.06 206 ARG A CA 1
ATOM 1649 C C . ARG A 1 206 ? -2.689 39.188 5.586 1 95.06 206 ARG A C 1
ATOM 1651 O O . ARG A 1 206 ? -1.702 38.469 5.516 1 95.06 206 ARG A O 1
ATOM 1658 N N . SER A 1 207 ? -2.662 40.469 5.395 1 94.56 207 SER A N 1
ATOM 1659 C CA . SER A 1 207 ? -1.457 41.094 4.883 1 94.56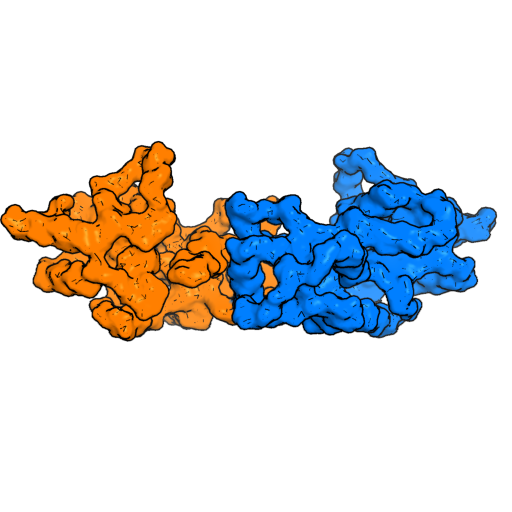 207 SER A CA 1
ATOM 1660 C C . SER A 1 207 ? -0.351 41.125 5.934 1 94.56 207 SER A C 1
ATOM 1662 O O . SER A 1 207 ? 0.81 41.375 5.613 1 94.56 207 SER A O 1
ATOM 1664 N N . LYS A 1 208 ? -0.678 40.844 7.164 1 97 208 LYS A N 1
ATOM 1665 C CA . LYS A 1 208 ? 0.295 40.844 8.25 1 97 208 LYS A CA 1
ATOM 1666 C C . LYS A 1 208 ? 0.589 39.406 8.719 1 97 208 LYS A C 1
ATOM 1668 O O . LYS A 1 208 ? 1.07 39.219 9.836 1 97 208 LYS A O 1
ATOM 1673 N N . SER A 1 209 ? 0.239 38.438 7.926 1 98 209 SER A N 1
ATOM 1674 C CA . SER A 1 209 ? 0.489 37.031 8.234 1 98 209 SER A CA 1
ATOM 1675 C C . SER A 1 209 ? 1.376 36.375 7.176 1 98 209 SER A C 1
ATOM 1677 O O . SER A 1 209 ? 1.306 36.75 5.996 1 98 209 SER A O 1
ATOM 1679 N N . VAL A 1 210 ? 2.223 35.406 7.637 1 98.38 210 VAL A N 1
ATOM 1680 C CA . VAL A 1 210 ? 3.141 34.781 6.703 1 98.38 210 VAL A CA 1
ATOM 1681 C C . VAL A 1 210 ? 3.24 33.281 7.016 1 98.38 210 VAL A C 1
ATOM 1683 O O . VAL A 1 210 ? 3.244 32.875 8.18 1 98.38 210 VAL A O 1
ATOM 1686 N N . MET A 1 211 ? 3.197 32.438 5.965 1 98.75 211 MET A N 1
ATOM 1687 C CA . MET A 1 211 ? 3.436 31.016 6.039 1 98.75 211 MET A CA 1
ATOM 1688 C C . MET A 1 211 ? 4.855 30.672 5.602 1 98.75 211 MET A C 1
ATOM 1690 O O . MET A 1 211 ? 5.266 31.016 4.488 1 98.75 211 MET A O 1
ATOM 1694 N N . ILE A 1 212 ? 5.602 30.016 6.488 1 98.5 212 ILE A N 1
ATOM 1695 C CA . ILE A 1 212 ? 6.996 29.672 6.227 1 98.5 212 ILE A CA 1
ATOM 1696 C C . ILE A 1 212 ? 7.137 28.156 6.137 1 98.5 212 ILE A C 1
ATOM 1698 O O . ILE A 1 212 ? 6.777 27.438 7.07 1 98.5 212 ILE A O 1
ATOM 1702 N N . GLY A 1 213 ? 7.617 27.656 5.047 1 97.25 213 GLY A N 1
ATOM 1703 C CA . GLY A 1 213 ? 7.793 26.219 4.902 1 97.25 213 GLY A CA 1
ATOM 1704 C C . GLY A 1 213 ? 8.711 25.844 3.756 1 97.25 213 GLY A C 1
ATOM 1705 O O . GLY A 1 213 ? 9.312 26.719 3.123 1 97.25 213 GLY A O 1
ATOM 1706 N N . ASP A 1 214 ? 8.867 24.562 3.496 1 93.81 214 ASP A N 1
ATOM 1707 C CA . ASP A 1 214 ? 9.844 24.078 2.514 1 93.81 214 ASP A CA 1
ATOM 1708 C C . ASP A 1 214 ? 9.148 23.422 1.329 1 93.81 214 ASP A C 1
ATOM 1710 O O . ASP A 1 214 ? 9.805 22.953 0.4 1 93.81 214 ASP A O 1
ATOM 1714 N N . SER A 1 215 ? 7.863 23.391 1.391 1 92.94 215 SER A N 1
ATOM 1715 C CA . SER A 1 215 ? 7.145 22.656 0.354 1 92.94 215 SER A CA 1
ATOM 1716 C C . SER A 1 215 ? 6.27 23.594 -0.479 1 92.94 215 SER A C 1
ATOM 1718 O O . SER A 1 215 ? 5.383 24.266 0.055 1 92.94 215 SER A O 1
ATOM 1720 N N . LEU A 1 216 ? 6.453 23.547 -1.798 1 92.88 216 LEU A N 1
ATOM 1721 C CA . LEU A 1 216 ? 5.629 24.344 -2.709 1 92.88 216 LEU A CA 1
ATOM 1722 C C . LEU A 1 216 ? 4.188 23.859 -2.695 1 92.88 216 LEU A C 1
ATOM 1724 O O . LEU A 1 216 ? 3.254 24.656 -2.631 1 92.88 216 LEU A O 1
ATOM 1728 N N . THR A 1 217 ? 4.043 22.609 -2.604 1 91.31 217 THR A N 1
ATOM 1729 C CA . THR A 1 217 ? 2.732 22.016 -2.832 1 91.31 217 THR A CA 1
ATOM 1730 C C . THR A 1 217 ? 1.924 21.969 -1.54 1 91.31 217 THR A C 1
ATOM 1732 O O . THR A 1 217 ? 0.71 21.75 -1.567 1 91.31 217 THR A O 1
ATOM 1735 N N . SER A 1 218 ? 2.631 22.156 -0.424 1 94.25 218 SER A N 1
ATOM 1736 C CA . SER A 1 218 ? 1.922 22.141 0.851 1 94.25 218 SER A CA 1
ATOM 1737 C C . SER A 1 218 ? 1.95 23.5 1.527 1 94.25 218 SER A C 1
ATOM 1739 O O . SER A 1 218 ? 0.985 24.266 1.44 1 94.25 218 SER A O 1
ATOM 1741 N N . ASP A 1 219 ? 3.066 23.969 1.854 1 96.69 219 ASP A N 1
ATOM 1742 C CA . ASP A 1 219 ? 3.195 25.188 2.65 1 96.69 219 ASP A CA 1
ATOM 1743 C C . ASP A 1 219 ? 2.867 26.422 1.817 1 96.69 219 ASP A C 1
ATOM 1745 O O . ASP A 1 219 ? 2.047 27.25 2.223 1 96.69 219 ASP A O 1
ATOM 1749 N N . ILE A 1 220 ? 3.527 26.531 0.662 1 96.81 220 ILE A N 1
ATOM 1750 C CA . ILE A 1 220 ? 3.301 27.703 -0.178 1 96.81 220 ILE A CA 1
ATOM 1751 C C . ILE A 1 220 ? 1.872 27.688 -0.715 1 96.81 220 ILE A C 1
ATOM 1753 O O . ILE A 1 220 ? 1.179 28.703 -0.688 1 96.81 220 ILE A O 1
ATOM 1757 N N . ALA A 1 221 ? 1.466 26.547 -1.055 1 96.31 221 ALA A N 1
ATOM 1758 C CA . ALA A 1 221 ? 0.121 26.391 -1.604 1 96.31 221 ALA A CA 1
ATOM 1759 C C . ALA A 1 221 ? -0.938 26.797 -0.587 1 96.31 221 ALA A C 1
ATOM 1761 O O . ALA A 1 221 ? -1.885 27.516 -0.926 1 96.31 221 ALA A O 1
ATOM 1762 N N . ILE A 1 222 ? -0.824 26.391 0.674 1 97.88 222 ILE A N 1
ATOM 1763 C CA . ILE A 1 222 ? -1.871 26.703 1.644 1 97.88 222 ILE A CA 1
ATOM 1764 C C . ILE A 1 222 ? -1.835 28.188 1.989 1 97.88 222 ILE A C 1
ATOM 1766 O O . ILE A 1 222 ? -2.881 28.812 2.178 1 97.88 222 ILE A O 1
ATOM 1770 N N . GLY A 1 223 ? -0.626 28.75 2.145 1 98.25 223 GLY A N 1
ATOM 1771 C CA . GLY A 1 223 ? -0.528 30.188 2.369 1 98.25 223 GLY A CA 1
ATOM 1772 C C . GLY A 1 223 ? -1.205 31.016 1.289 1 98.25 223 GLY A C 1
ATOM 1773 O O . GLY A 1 223 ? -1.977 31.922 1.588 1 98.25 223 GLY A O 1
ATOM 1774 N N . GLN A 1 224 ? -0.963 30.641 0.063 1 97.31 224 GLN A N 1
ATOM 1775 C CA . GLN A 1 224 ? -1.554 31.328 -1.073 1 97.31 224 GLN A CA 1
ATOM 1776 C C . GLN A 1 224 ? -3.066 31.141 -1.114 1 97.31 224 GLN A C 1
ATOM 1778 O O . GLN A 1 224 ? -3.812 32.062 -1.403 1 97.31 224 GLN A O 1
ATOM 1783 N N . ALA A 1 225 ? -3.48 29.984 -0.807 1 97.12 225 ALA A N 1
ATOM 1784 C CA . ALA A 1 225 ? -4.906 29.672 -0.825 1 97.12 225 ALA A CA 1
ATOM 1785 C C . ALA A 1 225 ? -5.676 30.547 0.168 1 97.12 225 ALA A C 1
ATOM 1787 O O . ALA A 1 225 ? -6.816 30.922 -0.089 1 97.12 225 ALA A O 1
ATOM 1788 N N . VAL A 1 226 ? -5.062 30.828 1.307 1 97.56 226 VAL A N 1
ATOM 1789 C CA . VAL A 1 226 ? -5.773 31.594 2.328 1 97.56 226 VAL A CA 1
ATOM 1790 C C . VAL A 1 226 ? -5.445 33.094 2.184 1 97.56 226 VAL A C 1
ATOM 1792 O O . VAL A 1 226 ? -5.938 33.906 2.953 1 97.56 226 VAL A O 1
ATOM 1795 N N . GLY A 1 227 ? -4.555 33.406 1.283 1 97.12 227 GLY A N 1
ATOM 1796 C CA . GLY A 1 227 ? -4.301 34.812 0.929 1 97.12 227 GLY A CA 1
ATOM 1797 C C . GLY A 1 227 ? -3.262 35.469 1.813 1 97.12 227 GLY A C 1
ATOM 1798 O O . GLY A 1 227 ? -3.357 36.656 2.109 1 97.12 227 GLY A O 1
ATOM 1799 N N . ILE A 1 228 ? -2.293 34.75 2.318 1 98 228 ILE A N 1
ATOM 1800 C CA . ILE A 1 228 ? -1.233 35.344 3.121 1 98 228 ILE A CA 1
ATOM 1801 C C . ILE A 1 228 ? 0.1 35.219 2.389 1 98 228 ILE A C 1
ATOM 1803 O O . ILE A 1 228 ? 0.211 34.5 1.405 1 98 228 ILE A O 1
ATOM 1807 N N . ASP A 1 229 ? 1.098 35.969 2.838 1 98.06 229 ASP A N 1
ATOM 1808 C CA . ASP A 1 229 ? 2.422 35.906 2.23 1 98.06 229 ASP A CA 1
ATOM 1809 C C . ASP A 1 229 ? 3.104 34.594 2.557 1 98.06 229 ASP A C 1
ATOM 1811 O O . ASP A 1 229 ? 2.705 33.875 3.496 1 98.06 229 ASP A O 1
ATOM 1815 N N . THR A 1 230 ? 4.074 34.219 1.708 1 98.25 230 THR A N 1
ATOM 1816 C CA . THR A 1 230 ? 4.719 32.906 1.872 1 98.25 230 THR A CA 1
ATOM 1817 C C . THR A 1 230 ? 6.238 33.062 1.773 1 98.25 230 THR A C 1
ATOM 1819 O O . THR A 1 230 ? 6.742 33.875 1.002 1 98.25 230 THR A O 1
ATOM 1822 N N . VAL A 1 231 ? 6.926 32.281 2.611 1 98.06 231 VAL A N 1
ATOM 1823 C CA . VAL A 1 231 ? 8.375 32.156 2.551 1 98.06 231 VAL A CA 1
ATOM 1824 C C . VAL A 1 231 ? 8.742 30.688 2.232 1 98.06 231 VAL A C 1
ATOM 1826 O O . VAL A 1 231 ? 8.406 2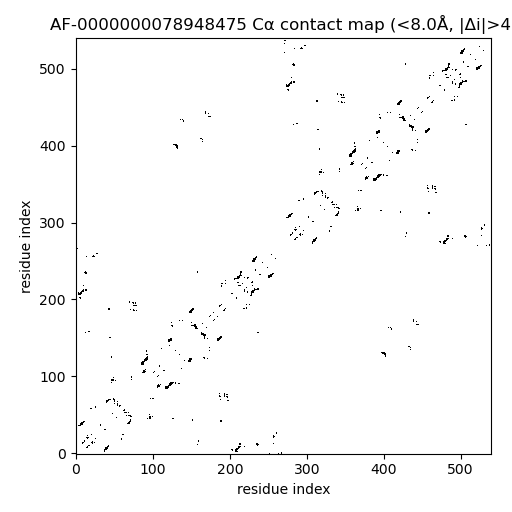9.781 2.988 1 98.06 231 VAL A O 1
ATOM 1829 N N . LEU A 1 232 ? 9.406 30.484 1.144 1 97.06 232 LEU A N 1
ATOM 1830 C CA . LEU A 1 232 ? 9.906 29.172 0.789 1 97.06 232 LEU A CA 1
ATOM 1831 C C . LEU A 1 232 ? 11.359 29 1.233 1 97.06 232 LEU A C 1
ATOM 1833 O O . LEU A 1 232 ? 12.219 29.812 0.885 1 97.06 232 LEU A O 1
ATOM 1837 N N . LEU A 1 233 ? 11.578 28 2.021 1 95.75 233 LEU A N 1
ATOM 1838 C CA . LEU A 1 233 ? 12.93 27.594 2.412 1 95.75 233 LEU A CA 1
ATOM 1839 C C . LEU A 1 233 ? 13.406 26.406 1.588 1 95.75 233 LEU A C 1
ATOM 1841 O O . LEU A 1 233 ? 12.641 25.484 1.325 1 95.75 233 LEU A O 1
ATOM 1845 N N . TYR A 1 234 ? 14.68 26.406 1.221 1 89.5 234 TYR A N 1
ATOM 1846 C CA . TYR A 1 234 ? 15.219 25.312 0.423 1 89.5 234 TYR A CA 1
ATOM 1847 C C . TYR A 1 234 ? 15.938 24.297 1.305 1 89.5 234 TYR A C 1
ATOM 1849 O O . TYR A 1 234 ? 16.844 23.594 0.843 1 89.5 234 TYR A O 1
ATOM 1857 N N . SER A 1 235 ? 15.578 24.188 2.484 1 77.94 235 SER A N 1
ATOM 1858 C CA . SER A 1 235 ? 16.188 23.297 3.453 1 77.94 235 SER A CA 1
ATOM 1859 C C . SER A 1 235 ? 15.586 21.891 3.355 1 77.94 235 SER A C 1
ATOM 1861 O O . SER A 1 235 ? 16.172 20.922 3.854 1 77.94 235 SER A O 1
ATOM 1863 N N . GLY A 1 236 ? 14.477 21.75 2.699 1 71.12 236 GLY A N 1
ATOM 1864 C CA . GLY A 1 236 ? 13.742 20.5 2.713 1 71.12 236 GLY A CA 1
ATOM 1865 C C . GLY A 1 236 ? 13.539 19.906 1.33 1 71.12 236 GLY A C 1
ATOM 1866 O O . GLY A 1 236 ? 14.5 19.703 0.589 1 71.12 236 GLY A O 1
ATOM 1867 N N . VAL A 1 237 ? 12.305 19.797 0.892 1 72.44 237 VAL A N 1
ATOM 1868 C CA . VAL A 1 237 ? 11.938 18.938 -0.219 1 72.44 237 VAL A CA 1
ATOM 1869 C C . VAL A 1 237 ? 12.055 19.688 -1.536 1 72.44 237 VAL A C 1
ATOM 1871 O O . VAL A 1 237 ? 12.25 19.094 -2.594 1 72.44 237 VAL A O 1
ATOM 1874 N N . THR A 1 238 ? 11.977 21.016 -1.476 1 78.5 238 THR A N 1
ATOM 1875 C CA . THR A 1 238 ? 11.891 21.781 -2.715 1 78.5 238 THR A CA 1
ATOM 1876 C C . THR A 1 238 ? 13.281 22.141 -3.23 1 78.5 238 THR A C 1
ATOM 1878 O O . THR A 1 238 ? 14.141 22.562 -2.459 1 78.5 238 THR A O 1
ATOM 1881 N N . LYS A 1 239 ? 13.438 21.844 -4.504 1 72.56 239 LYS A N 1
ATOM 1882 C CA . LYS A 1 239 ? 14.641 22.281 -5.207 1 72.56 239 LYS A CA 1
ATOM 1883 C C . LYS A 1 239 ? 14.383 23.562 -5.992 1 72.56 239 LYS A C 1
ATOM 1885 O O . LYS A 1 239 ? 13.273 23.797 -6.48 1 72.56 239 LYS A O 1
ATOM 1890 N N . LYS A 1 240 ? 15.344 24.375 -6.125 1 75.81 240 LYS A N 1
ATOM 1891 C CA . LYS A 1 240 ? 15.219 25.656 -6.805 1 75.81 240 LYS A CA 1
ATOM 1892 C C . LYS A 1 240 ? 14.703 25.484 -8.234 1 75.81 240 LYS A C 1
ATOM 1894 O O . LYS A 1 240 ? 13.914 26.281 -8.727 1 75.81 240 LYS A O 1
ATOM 1899 N N . SER A 1 241 ? 15.117 24.422 -8.805 1 71.5 241 SER A N 1
ATOM 1900 C CA . SER A 1 241 ? 14.727 24.156 -10.188 1 71.5 241 SER A CA 1
ATOM 1901 C C . SER A 1 241 ? 13.219 23.938 -10.305 1 71.5 241 SER A C 1
ATOM 1903 O O . SER A 1 241 ? 12.641 24.109 -11.375 1 71.5 241 SER A O 1
ATOM 1905 N N . SER A 1 242 ? 12.586 23.609 -9.203 1 72.25 242 SER A N 1
ATOM 1906 C CA . SER A 1 242 ? 11.156 23.328 -9.195 1 72.25 242 SER A CA 1
ATOM 1907 C C . SER A 1 242 ? 10.344 24.594 -9.414 1 72.25 242 SER A C 1
ATOM 1909 O O . SER A 1 242 ? 9.164 24.531 -9.789 1 72.25 242 SER A O 1
ATOM 1911 N N . LEU A 1 243 ? 10.922 25.734 -9.25 1 76.19 243 LEU A N 1
ATOM 1912 C CA . LEU A 1 243 ? 10.195 27 -9.273 1 76.19 243 LEU A CA 1
ATOM 1913 C C . LEU A 1 243 ? 9.977 27.469 -10.703 1 76.19 243 LEU A C 1
ATOM 1915 O O . LEU A 1 243 ? 9.117 28.328 -10.953 1 76.19 243 LEU A O 1
ATOM 1919 N N . GLU A 1 244 ? 10.672 26.953 -11.547 1 68.5 244 GLU A N 1
ATOM 1920 C CA . GLU A 1 244 ? 10.57 27.391 -12.93 1 68.5 244 GLU A CA 1
ATOM 1921 C C . GLU A 1 244 ? 9.195 27.078 -13.508 1 68.5 244 GLU A C 1
ATOM 1923 O O . GLU A 1 244 ? 8.719 27.781 -14.406 1 68.5 244 GLU A O 1
ATOM 1928 N N . PHE A 1 245 ? 8.492 26.203 -12.898 1 67.25 245 PHE A N 1
ATOM 1929 C CA . PHE A 1 245 ? 7.254 25.734 -13.516 1 67.25 245 PHE A CA 1
ATOM 1930 C C . PHE A 1 245 ? 6.051 26.094 -12.648 1 67.25 245 PHE A C 1
ATOM 1932 O O . PHE A 1 245 ? 4.93 25.672 -12.938 1 67.25 245 PHE A O 1
ATOM 1939 N N . VAL A 1 246 ? 6.457 26.891 -11.688 1 75.69 246 VAL A N 1
ATOM 1940 C CA . VAL A 1 246 ? 5.359 27.172 -10.766 1 75.69 246 VAL A CA 1
ATOM 1941 C C . VAL A 1 246 ? 4.648 28.453 -11.18 1 75.69 246 VAL A C 1
ATOM 1943 O O . VAL A 1 246 ? 5.301 29.438 -11.555 1 75.69 246 VAL A O 1
ATOM 1946 N N . LYS A 1 247 ? 3.365 28.422 -11.203 1 72.25 247 LYS A N 1
ATOM 1947 C CA . LYS A 1 247 ? 2.549 29.547 -11.648 1 72.25 247 LYS A CA 1
ATOM 1948 C C . LYS A 1 247 ? 2.617 30.703 -10.664 1 72.25 247 LYS A C 1
ATOM 1950 O O . LYS A 1 247 ? 2.77 31.859 -11.062 1 72.25 247 LYS A O 1
ATOM 1955 N N . GLN A 1 248 ? 2.465 30.422 -9.445 1 83.56 248 GLN A N 1
ATOM 1956 C CA . GLN A 1 248 ? 2.52 31.453 -8.414 1 83.56 248 GLN A CA 1
ATOM 1957 C C . GLN A 1 248 ? 3.719 31.234 -7.492 1 83.56 248 GLN A C 1
ATOM 1959 O O . GLN A 1 248 ? 3.756 30.266 -6.723 1 83.56 248 GLN A O 1
ATOM 1964 N N . LYS A 1 249 ? 4.547 32.156 -7.586 1 91.62 249 LYS A N 1
ATOM 1965 C CA . LYS A 1 249 ? 5.789 32.062 -6.824 1 91.62 249 LYS A CA 1
ATOM 1966 C C . LYS A 1 249 ? 5.574 32.469 -5.371 1 91.62 249 LYS A C 1
ATOM 1968 O O . LYS A 1 249 ? 4.672 33.25 -5.066 1 91.62 249 LYS A O 1
ATOM 1973 N N . PRO A 1 250 ? 6.43 31.938 -4.496 1 96.5 250 PRO A N 1
ATOM 1974 C CA . PRO A 1 250 ? 6.383 32.406 -3.111 1 96.5 250 PRO A CA 1
ATOM 1975 C C . PRO A 1 250 ? 6.723 33.906 -2.984 1 96.5 250 PRO A C 1
ATOM 1977 O O . PRO A 1 250 ? 7.395 34.469 -3.854 1 96.5 250 PRO A O 1
ATOM 1980 N N . THR A 1 251 ? 6.207 34.562 -1.928 1 97.12 251 THR A N 1
ATOM 1981 C CA . THR A 1 251 ? 6.5 36 -1.698 1 97.12 251 THR A CA 1
ATOM 1982 C C . THR A 1 251 ? 7.996 36.188 -1.499 1 97.12 251 THR A C 1
ATOM 1984 O O . THR A 1 251 ? 8.562 37.188 -2.006 1 97.12 251 THR A O 1
ATOM 1987 N N . TYR A 1 252 ? 8.625 35.312 -0.701 1 96.75 252 TYR A N 1
ATOM 1988 C CA . TYR A 1 252 ? 10.062 35.344 -0.431 1 96.75 252 TYR A CA 1
ATOM 1989 C C . TYR A 1 252 ? 10.68 33.969 -0.576 1 96.75 252 TYR A C 1
ATOM 1991 O O . TYR A 1 252 ? 9.984 32.969 -0.444 1 96.75 252 TYR A O 1
ATOM 1999 N N . GLU A 1 253 ? 11.984 33.969 -0.891 1 96.06 253 GLU A N 1
ATOM 2000 C CA . GLU A 1 253 ? 12.781 32.719 -0.935 1 96.06 253 GLU A CA 1
ATOM 2001 C C . GLU A 1 253 ? 14.078 32.875 -0.144 1 96.06 253 GLU A C 1
ATOM 2003 O O . GLU A 1 253 ? 14.75 33.906 -0.247 1 96.06 253 GLU A O 1
ATOM 2008 N N . TYR A 1 254 ? 14.367 31.922 0.665 1 96.31 254 TYR A N 1
ATOM 2009 C CA . TYR A 1 254 ? 15.641 31.891 1.371 1 96.31 254 TYR A CA 1
ATOM 2010 C C . TYR A 1 254 ? 16.25 30.5 1.302 1 96.31 254 TYR A C 1
ATOM 2012 O O . TYR A 1 254 ? 15.539 29.484 1.318 1 96.31 254 TYR A O 1
ATOM 2020 N N . ASP A 1 255 ? 17.562 30.406 1.372 1 94.56 255 ASP A N 1
ATOM 2021 C CA . ASP A 1 255 ? 18.266 29.125 1.261 1 94.56 255 ASP A CA 1
ATOM 2022 C C . ASP A 1 255 ? 18.156 28.328 2.559 1 94.56 255 ASP A C 1
ATOM 2024 O O . ASP A 1 255 ? 18.203 27.094 2.541 1 94.56 255 ASP A O 1
ATOM 2028 N N . SER A 1 256 ? 18.062 29.156 3.629 1 95 256 SER A N 1
ATOM 2029 C CA . SER A 1 256 ? 18.094 28.5 4.934 1 95 256 SER A CA 1
ATOM 2030 C C . SER A 1 256 ? 17.453 29.391 6.004 1 95 256 SER A C 1
ATOM 2032 O O . SER A 1 256 ? 17.141 30.547 5.75 1 95 256 SER A O 1
ATOM 2034 N N . LEU A 1 257 ? 17.266 28.75 7.164 1 97.25 257 LEU A N 1
ATOM 2035 C CA . LEU A 1 257 ? 16.766 29.5 8.312 1 97.25 257 LEU A CA 1
ATOM 2036 C C . LEU A 1 257 ? 17.75 30.609 8.703 1 97.25 257 LEU A C 1
ATOM 2038 O O . LEU A 1 257 ? 17.328 31.656 9.211 1 97.25 257 LEU A O 1
ATOM 2042 N N . LYS A 1 258 ? 19.016 30.344 8.391 1 96.56 258 LYS A N 1
ATOM 2043 C CA . LYS A 1 258 ? 20.016 31.391 8.664 1 96.56 258 LYS A CA 1
ATOM 2044 C C . LYS A 1 258 ? 19.703 32.656 7.887 1 96.56 258 LYS A C 1
ATOM 2046 O O . LYS A 1 258 ? 19.703 33.75 8.453 1 96.56 258 LYS A O 1
ATOM 2051 N N . GLN A 1 259 ? 19.438 32.469 6.676 1 96.81 259 GLN A N 1
ATOM 2052 C CA . GLN A 1 259 ? 19.125 33.625 5.836 1 96.81 259 GLN A CA 1
ATOM 2053 C C . GLN A 1 259 ? 17.828 34.312 6.281 1 96.81 259 GLN A C 1
ATOM 2055 O O . GLN A 1 259 ? 17.703 35.531 6.254 1 96.81 259 GLN A O 1
ATOM 2060 N N . LEU A 1 260 ? 16.859 33.5 6.629 1 97 260 LEU A N 1
ATOM 2061 C CA . LEU A 1 260 ? 15.609 34.031 7.145 1 97 260 LEU A CA 1
ATOM 2062 C C . LEU A 1 260 ? 15.859 34.844 8.414 1 97 260 LEU A C 1
ATOM 2064 O O . LEU A 1 260 ? 15.281 35.906 8.594 1 97 260 LEU A O 1
ATOM 2068 N N . TYR A 1 261 ? 16.672 34.281 9.297 1 96.56 261 TYR A N 1
ATOM 2069 C CA . TYR A 1 261 ? 17 34.969 10.547 1 96.56 261 TYR A CA 1
ATOM 2070 C C . TYR A 1 261 ? 17.609 36.344 10.281 1 96.56 261 TYR A C 1
ATOM 2072 O O . TYR A 1 261 ? 17.25 37.312 10.945 1 96.56 261 TYR A O 1
ATOM 2080 N N . GLU A 1 262 ? 18.484 36.375 9.281 1 95.81 262 GLU A N 1
ATOM 2081 C CA . GLU A 1 262 ? 19.125 37.656 8.906 1 95.81 262 GLU A CA 1
ATOM 2082 C C . GLU A 1 262 ? 18.109 38.625 8.352 1 95.81 262 GLU A C 1
ATOM 2084 O O . GLU A 1 262 ? 18.156 39.844 8.664 1 95.81 262 GLU A O 1
ATOM 2089 N N . ALA A 1 263 ? 17.234 38.094 7.586 1 95 263 ALA A N 1
ATOM 2090 C CA . ALA A 1 263 ? 16.188 38.938 7.016 1 95 263 ALA A CA 1
ATOM 2091 C C . ALA A 1 263 ? 15.281 39.5 8.109 1 95 263 ALA A C 1
ATOM 2093 O O . ALA A 1 263 ? 14.859 40.656 8.031 1 95 263 ALA A O 1
ATOM 2094 N N . LEU A 1 264 ? 14.969 38.719 9.086 1 94.31 264 LEU A N 1
ATOM 2095 C CA . LEU A 1 264 ? 14.109 39.156 10.188 1 94.31 264 LEU A CA 1
ATOM 2096 C C . LEU A 1 264 ? 14.781 40.219 11.039 1 94.31 264 LEU A C 1
ATOM 2098 O O . LEU A 1 264 ? 14.117 41.094 11.562 1 94.31 264 LEU A O 1
ATOM 2102 N N . LYS A 1 265 ? 16.094 40.156 11.148 1 91.19 265 LYS A N 1
ATOM 2103 C CA . LYS A 1 265 ? 16.844 41.125 11.922 1 91.19 265 LYS A CA 1
ATOM 2104 C C . LYS A 1 265 ? 16.875 42.469 11.219 1 91.19 265 LYS A C 1
ATOM 2106 O O . LYS A 1 265 ? 16.875 43.531 11.875 1 91.19 265 LYS A O 1
ATOM 2111 N N . GLU A 1 266 ? 16.922 42.406 9.945 1 87.38 266 GLU A N 1
ATOM 2112 C CA . GLU A 1 266 ? 16.969 43.625 9.156 1 87.38 266 GLU A CA 1
ATOM 2113 C C . GLU A 1 266 ? 15.656 44.406 9.273 1 87.38 266 GLU A C 1
ATOM 2115 O O . GLU A 1 266 ? 15.648 45.656 9.203 1 87.38 266 GLU A O 1
ATOM 2120 N N . VAL A 1 267 ? 14.555 43.781 9.359 1 79.31 267 VAL A N 1
ATOM 2121 C CA . VAL A 1 267 ? 13.242 44.406 9.469 1 79.31 267 VAL A CA 1
ATOM 2122 C C . VAL A 1 267 ? 13.102 45.094 10.812 1 79.31 267 VAL A C 1
ATOM 2124 O O . VAL A 1 267 ? 12.453 46.156 10.922 1 79.31 267 VAL A O 1
ATOM 2127 N N . ARG A 1 268 ? 13.656 44.688 11.82 1 71.31 268 ARG A N 1
ATOM 2128 C CA . ARG A 1 268 ? 13.594 45.281 13.156 1 71.31 268 ARG A CA 1
ATOM 2129 C C . ARG A 1 268 ? 14.383 46.562 13.211 1 71.31 268 ARG A C 1
ATOM 2131 O O . ARG A 1 268 ? 14.008 47.5 13.945 1 71.31 268 ARG A O 1
ATOM 2138 N N . TYR A 1 269 ? 15.445 46.562 12.508 1 59.84 269 TYR A N 1
ATOM 2139 C CA . TYR A 1 269 ? 16.328 47.719 12.594 1 59.84 269 TYR A CA 1
ATOM 2140 C C . TYR A 1 269 ? 15.859 48.812 11.648 1 59.84 269 TYR A C 1
ATOM 2142 O O . TYR A 1 269 ? 16.438 49.906 11.633 1 59.84 269 TYR A O 1
ATOM 2150 N N . VAL A 1 270 ? 14.797 48.625 10.914 1 55.19 270 VAL A N 1
ATOM 2151 C CA . VAL A 1 270 ? 14.258 49.719 10.117 1 55.19 270 VAL A CA 1
ATOM 2152 C C . VAL A 1 270 ? 13.008 50.281 10.789 1 55.19 270 VAL A C 1
ATOM 2154 O O . VAL A 1 270 ? 12.172 49.5 11.297 1 55.19 270 VAL A O 1
ATOM 2157 N N . MET B 1 1 ? -15.688 -31.203 -25.656 1 91.94 1 MET B N 1
ATOM 2158 C CA . MET B 1 1 ? -14.25 -30.938 -25.688 1 91.94 1 MET B CA 1
ATOM 2159 C C . MET B 1 1 ? -13.477 -32.188 -26.109 1 91.94 1 MET B C 1
ATOM 2161 O O . MET B 1 1 ? -14.016 -33.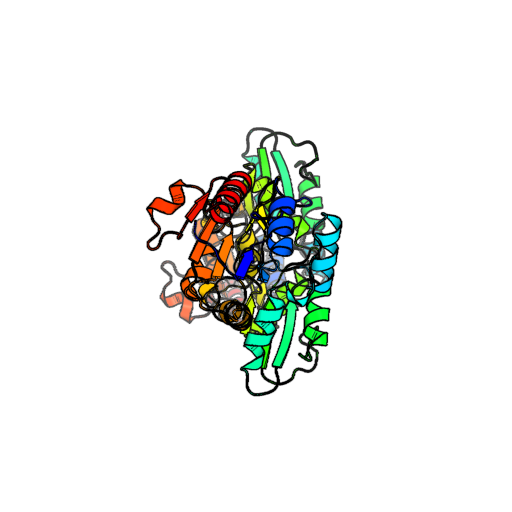312 -26.078 1 91.94 1 MET B O 1
ATOM 2165 N N . LYS B 1 2 ? -12.336 -31.969 -26.531 1 92.94 2 LYS B N 1
ATOM 2166 C CA . LYS B 1 2 ? -11.555 -33.125 -26.953 1 92.94 2 LYS B CA 1
ATOM 2167 C C . LYS B 1 2 ? -10.828 -33.75 -25.766 1 92.94 2 LYS B C 1
ATOM 2169 O O . LYS B 1 2 ? -10.875 -33.25 -24.656 1 92.94 2 LYS B O 1
ATOM 2174 N N . GLU B 1 3 ? -10.234 -34.938 -26.062 1 92.62 3 GLU B N 1
ATOM 2175 C CA . GLU B 1 3 ? -9.453 -35.594 -25.031 1 92.62 3 GLU B CA 1
ATOM 2176 C C . GLU B 1 3 ? -8.055 -35.031 -24.922 1 92.62 3 GLU B C 1
ATOM 2178 O O . GLU B 1 3 ? -7.398 -34.75 -25.938 1 92.62 3 GLU B O 1
ATOM 2183 N N . TYR B 1 4 ? -7.641 -34.844 -23.719 1 96.56 4 TYR B N 1
ATOM 2184 C CA . TYR B 1 4 ? -6.293 -34.344 -23.453 1 96.56 4 TYR B CA 1
ATOM 2185 C C . TYR B 1 4 ? -5.5 -35.344 -22.625 1 96.56 4 TYR B C 1
ATOM 2187 O O . TYR B 1 4 ? -6.066 -36.281 -22.078 1 96.56 4 TYR B O 1
ATOM 2195 N N . ARG B 1 5 ? -4.191 -35.156 -22.609 1 96.69 5 ARG B N 1
ATOM 2196 C CA . ARG B 1 5 ? -3.307 -36.031 -21.828 1 96.69 5 ARG B CA 1
ATOM 2197 C C . ARG B 1 5 ? -2.783 -35.281 -20.594 1 96.69 5 ARG B C 1
ATOM 2199 O O . ARG B 1 5 ? -2.494 -35.906 -19.562 1 96.69 5 ARG B O 1
ATOM 2206 N N . THR B 1 6 ? -2.637 -34 -20.703 1 97.88 6 THR B N 1
ATOM 2207 C CA . THR B 1 6 ? -2.117 -33.156 -19.625 1 97.88 6 THR B CA 1
ATOM 2208 C C . THR B 1 6 ? -3.109 -32.062 -19.266 1 97.88 6 THR B C 1
ATOM 2210 O O . THR B 1 6 ? -3.605 -31.359 -20.156 1 97.88 6 THR B O 1
ATOM 2213 N N . TYR B 1 7 ? -3.4 -31.984 -17.969 1 98.38 7 TYR B N 1
ATOM 2214 C CA . TYR B 1 7 ? -4.336 -30.984 -17.469 1 98.38 7 TYR B CA 1
ATOM 2215 C C . TYR B 1 7 ? -3.662 -30.062 -16.469 1 98.38 7 TYR B C 1
ATOM 2217 O O . TYR B 1 7 ? -3.035 -30.516 -15.508 1 98.38 7 TYR B O 1
ATOM 2225 N N . PHE B 1 8 ? -3.75 -28.797 -16.688 1 98.69 8 PHE B N 1
ATOM 2226 C CA . PHE B 1 8 ? -3.377 -27.766 -15.711 1 98.69 8 PHE B CA 1
ATOM 2227 C C . PHE B 1 8 ? -4.617 -27.109 -15.109 1 98.69 8 PHE B C 1
ATOM 2229 O O . PHE B 1 8 ? -5.484 -26.641 -15.844 1 98.69 8 PHE B O 1
ATOM 2236 N N . PHE B 1 9 ? -4.688 -27.109 -13.797 1 98.69 9 PHE B N 1
ATOM 2237 C CA . PHE B 1 9 ? -5.82 -26.5 -13.109 1 98.69 9 PHE B CA 1
ATOM 2238 C C . PHE B 1 9 ? -5.371 -25.297 -12.281 1 98.69 9 PHE B C 1
ATOM 2240 O O . PHE B 1 9 ? -4.395 -25.391 -11.531 1 98.69 9 PHE B O 1
ATOM 2247 N N . ASP B 1 10 ? -6.043 -24.219 -12.43 1 97.5 10 ASP B N 1
ATOM 2248 C CA . ASP B 1 10 ? -5.988 -23.188 -11.398 1 97.5 10 ASP B CA 1
ATOM 2249 C C . ASP B 1 10 ? -6.625 -23.688 -10.102 1 97.5 10 ASP B C 1
ATOM 2251 O O . ASP B 1 10 ? -7.367 -24.672 -10.102 1 97.5 10 ASP B O 1
ATOM 2255 N N . LEU B 1 11 ? -6.301 -23.031 -8.977 1 96.25 11 LEU B N 1
ATOM 2256 C CA . LEU B 1 11 ? -6.859 -23.438 -7.691 1 96.25 11 LEU B CA 1
ATOM 2257 C C . LEU B 1 11 ? -7.945 -22.469 -7.242 1 96.25 11 LEU B C 1
ATOM 2259 O O . LEU B 1 11 ? -9.133 -22.734 -7.414 1 96.25 11 LEU B O 1
ATOM 2263 N N . ASP B 1 12 ? -7.586 -21.281 -6.832 1 91.88 12 ASP B N 1
ATOM 2264 C CA . ASP B 1 12 ? -8.523 -20.312 -6.27 1 91.88 12 ASP B CA 1
ATOM 2265 C C . ASP B 1 12 ? -9.508 -19.812 -7.332 1 91.88 12 ASP B C 1
ATOM 2267 O O . ASP B 1 12 ? -9.094 -19.297 -8.375 1 91.88 12 ASP B O 1
ATOM 2271 N N . GLY B 1 13 ? -10.781 -20.062 -7.074 1 91.12 13 GLY B N 1
ATOM 2272 C CA . GLY B 1 13 ? -11.82 -19.641 -8 1 91.12 13 GLY B CA 1
ATOM 2273 C C . GLY B 1 13 ? -12.141 -20.703 -9.055 1 91.12 13 GLY B C 1
ATOM 2274 O O . GLY B 1 13 ? -13.07 -20.531 -9.844 1 91.12 13 GLY B O 1
ATOM 2275 N N . THR B 1 14 ? -11.336 -21.75 -9.047 1 95.38 14 THR B N 1
ATOM 2276 C CA . THR B 1 14 ? -11.523 -22.828 -10.016 1 95.38 14 THR B CA 1
ATOM 2277 C C . THR B 1 14 ? -11.859 -24.141 -9.305 1 95.38 14 THR B C 1
ATOM 2279 O O . THR B 1 14 ? -13 -24.609 -9.344 1 95.38 14 THR B O 1
ATOM 2282 N N . LEU B 1 15 ? -10.883 -24.656 -8.547 1 96.69 15 LEU B N 1
ATOM 2283 C CA . LEU B 1 15 ? -11.133 -25.859 -7.762 1 96.69 15 LEU B CA 1
ATOM 2284 C C . LEU B 1 15 ? -11.484 -25.5 -6.32 1 96.69 15 LEU B C 1
ATOM 2286 O O . LEU B 1 15 ? -12.281 -26.188 -5.68 1 96.69 15 LEU B O 1
ATOM 2290 N N . VAL B 1 16 ? -10.883 -24.406 -5.84 1 93.75 16 VAL B N 1
ATOM 2291 C CA . VAL B 1 16 ? -10.953 -24.047 -4.426 1 93.75 16 VAL B CA 1
ATOM 2292 C C . VAL B 1 16 ? -11.805 -22.781 -4.258 1 93.75 16 VAL B C 1
ATOM 2294 O O . VAL B 1 16 ? -11.633 -21.812 -5 1 93.75 16 VAL B O 1
ATOM 2297 N N . ASN B 1 17 ? -12.641 -22.75 -3.328 1 88.12 17 ASN B N 1
ATOM 2298 C CA . ASN B 1 17 ? -13.453 -21.609 -2.912 1 88.12 17 ASN B CA 1
ATOM 2299 C C . ASN B 1 17 ? -13.258 -21.297 -1.434 1 88.12 17 ASN B C 1
ATOM 2301 O O . ASN B 1 17 ? -14.055 -21.688 -0.59 1 88.12 17 ASN B O 1
ATOM 2305 N N . GLY B 1 18 ? -12.273 -20.453 -1.174 1 82.88 18 GLY B N 1
ATOM 2306 C CA . GLY B 1 18 ? -11.945 -20.203 0.22 1 82.88 18 GLY B CA 1
ATOM 2307 C C . GLY B 1 18 ? -11.336 -21.406 0.92 1 82.88 18 GLY B C 1
ATOM 2308 O O . GLY B 1 18 ? -10.219 -21.812 0.596 1 82.88 18 GLY B O 1
ATOM 2309 N N . LYS B 1 19 ? -12.102 -21.969 1.856 1 87.62 19 LYS B N 1
ATOM 2310 C CA . LYS B 1 19 ? -11.586 -23.094 2.637 1 87.62 19 LYS B CA 1
ATOM 2311 C C . LYS B 1 19 ? -12.25 -24.406 2.221 1 87.62 19 LYS B C 1
ATOM 2313 O O . LYS B 1 19 ? -12.148 -25.406 2.928 1 87.62 19 LYS B O 1
ATOM 2318 N N . THR B 1 20 ? -12.898 -24.359 1.052 1 92.44 20 THR B N 1
ATOM 2319 C CA . THR B 1 20 ? -13.57 -25.562 0.548 1 92.44 20 THR B CA 1
ATOM 2320 C C . THR B 1 20 ? -13.297 -25.734 -0.942 1 92.44 20 THR B C 1
ATOM 2322 O O . THR B 1 20 ? -12.719 -24.859 -1.587 1 92.44 20 THR B O 1
ATOM 2325 N N . LEU B 1 21 ? -13.711 -26.953 -1.386 1 95.88 21 LEU B N 1
ATOM 2326 C CA . LEU B 1 21 ? -13.656 -27.203 -2.82 1 95.88 21 LEU B CA 1
ATOM 2327 C C . LEU B 1 21 ? -14.984 -26.875 -3.486 1 95.88 21 LEU B C 1
ATOM 2329 O O . LEU B 1 21 ? -16.047 -27.062 -2.883 1 95.88 21 LEU B O 1
ATOM 2333 N N . PHE B 1 22 ? -14.945 -26.438 -4.734 1 94.94 22 PHE B N 1
ATOM 2334 C CA . PHE B 1 22 ? -16.172 -26.297 -5.523 1 94.94 22 PHE B CA 1
ATOM 2335 C C . PHE B 1 22 ? -16.797 -27.672 -5.785 1 94.94 22 PHE B C 1
ATOM 2337 O O . PHE B 1 22 ? -16.078 -28.672 -5.848 1 94.94 22 PHE B O 1
ATOM 2344 N N . PRO B 1 23 ? -18.094 -27.641 -6 1 95.69 23 PRO B N 1
ATOM 2345 C CA . PRO B 1 23 ? -18.734 -28.906 -6.379 1 95.69 23 PRO B CA 1
ATOM 2346 C C . PRO B 1 23 ? -18.125 -29.516 -7.645 1 95.69 23 PRO B C 1
ATOM 2348 O O . PRO B 1 23 ? -17.797 -28.781 -8.586 1 95.69 23 PRO B O 1
ATOM 2351 N N . TYR B 1 24 ? -17.828 -30.844 -7.613 1 97.12 24 TYR B N 1
ATOM 2352 C CA . TYR B 1 24 ? -17.359 -31.641 -8.742 1 97.12 24 TYR B CA 1
ATOM 2353 C C . TYR B 1 24 ? -15.852 -31.562 -8.891 1 97.12 24 TYR B C 1
ATOM 2355 O O . TYR B 1 24 ? -15.258 -32.25 -9.711 1 97.12 24 TYR B O 1
ATOM 2363 N N . ALA B 1 25 ? -15.188 -30.734 -8.078 1 97.94 25 ALA B N 1
ATOM 2364 C CA . ALA B 1 25 ? -13.727 -30.656 -8.125 1 97.94 25 ALA B CA 1
ATOM 2365 C C . ALA B 1 25 ? -13.094 -32 -7.824 1 97.94 25 ALA B C 1
ATOM 2367 O O . ALA B 1 25 ? -12.258 -32.5 -8.594 1 97.94 25 ALA B O 1
ATOM 2368 N N . LYS B 1 26 ? -13.523 -32.594 -6.785 1 97.25 26 LYS B N 1
ATOM 2369 C CA . LYS B 1 26 ? -12.977 -33.906 -6.371 1 97.25 26 LYS B CA 1
ATOM 2370 C C . LYS B 1 26 ? -13.258 -34.969 -7.41 1 97.25 26 LYS B C 1
ATOM 2372 O O . LYS B 1 26 ? -12.375 -35.781 -7.738 1 97.25 26 LYS B O 1
ATOM 2377 N N . GLU B 1 27 ? -14.453 -34.969 -7.902 1 96.88 27 GLU B N 1
ATOM 2378 C CA . GLU B 1 27 ? -14.875 -35.969 -8.891 1 96.88 27 GLU B CA 1
ATOM 2379 C C . GLU B 1 27 ? -14.047 -35.844 -10.164 1 96.88 27 GLU B C 1
ATOM 2381 O O . GLU B 1 27 ? -13.609 -36.875 -10.719 1 96.88 27 GLU B O 1
ATOM 2386 N N . ILE B 1 28 ? -13.828 -34.656 -10.562 1 97.62 28 ILE B N 1
ATOM 2387 C CA . ILE B 1 28 ? -13.078 -34.406 -11.781 1 97.62 28 ILE B CA 1
ATOM 2388 C C . ILE B 1 28 ? -11.641 -34.906 -11.609 1 97.62 28 ILE B C 1
ATOM 2390 O O . ILE B 1 28 ? -11.117 -35.625 -12.453 1 97.62 28 ILE B O 1
ATOM 2394 N N . ILE B 1 29 ? -11.016 -34.5 -10.492 1 98.06 29 ILE B N 1
ATOM 2395 C CA . ILE B 1 29 ? -9.617 -34.844 -10.25 1 98.06 29 ILE B CA 1
ATOM 2396 C C . ILE B 1 29 ? -9.484 -36.375 -10.102 1 98.06 29 ILE B C 1
ATOM 2398 O O . ILE B 1 29 ? -8.562 -36.969 -10.641 1 98.06 29 ILE B O 1
ATOM 2402 N N . ALA B 1 30 ? -10.422 -37 -9.438 1 96.44 30 ALA B N 1
ATOM 2403 C CA . ALA B 1 30 ? -10.406 -38.438 -9.25 1 96.44 30 ALA B CA 1
ATOM 2404 C C . ALA B 1 30 ? -10.516 -39.188 -10.594 1 96.44 30 ALA B C 1
ATOM 2406 O O . ALA B 1 30 ? -9.797 -40.156 -10.836 1 96.44 30 ALA B O 1
ATOM 2407 N N . GLU B 1 31 ? -11.398 -38.719 -11.375 1 95.44 31 GLU B N 1
ATOM 2408 C CA . GLU B 1 31 ? -11.625 -39.344 -12.672 1 95.44 31 GLU B CA 1
ATOM 2409 C C . GLU B 1 31 ? -10.398 -39.219 -13.562 1 95.44 31 GLU B C 1
ATOM 2411 O O . GLU B 1 31 ? -9.969 -40.219 -14.188 1 95.44 31 GLU B O 1
ATOM 2416 N N . LEU B 1 32 ? -9.82 -38.062 -13.641 1 96.81 32 LEU B N 1
ATOM 2417 C CA . LEU B 1 32 ? -8.641 -37.844 -14.477 1 96.81 32 LEU B CA 1
ATOM 2418 C C . LEU B 1 32 ? -7.449 -38.625 -13.961 1 96.81 32 LEU B C 1
ATOM 2420 O O . LEU B 1 32 ? -6.645 -39.156 -14.742 1 96.81 32 LEU B O 1
ATOM 2424 N N . THR B 1 33 ? -7.352 -38.719 -12.648 1 96.25 33 THR B N 1
ATOM 2425 C CA . THR B 1 33 ? -6.293 -39.531 -12.031 1 96.25 33 THR B CA 1
ATOM 2426 C C . THR B 1 33 ? -6.457 -41 -12.383 1 96.25 33 THR B C 1
ATOM 2428 O O . THR B 1 33 ? -5.488 -41.656 -12.742 1 96.25 33 THR B O 1
ATOM 2431 N N . ALA B 1 34 ? -7.699 -41.469 -12.312 1 94.88 34 ALA B N 1
ATOM 2432 C CA . ALA B 1 34 ? -7.996 -42.875 -12.633 1 94.88 34 ALA B CA 1
ATOM 2433 C C . ALA B 1 34 ? -7.645 -43.188 -14.086 1 94.88 34 ALA B C 1
ATOM 2435 O O . ALA B 1 34 ? -7.238 -44.312 -14.398 1 94.88 34 ALA B O 1
ATOM 2436 N N . GLN B 1 35 ? -7.746 -42.219 -14.898 1 95.31 35 GLN B N 1
ATOM 2437 C CA . GLN B 1 35 ? -7.441 -42.375 -16.328 1 95.31 35 GLN B CA 1
ATOM 2438 C C . GLN B 1 35 ? -5.953 -42.188 -16.594 1 95.31 35 GLN B C 1
ATOM 2440 O O . GLN B 1 35 ? -5.523 -42.156 -17.75 1 95.31 35 GLN B O 1
ATOM 2445 N N . LYS B 1 36 ? -5.176 -41.938 -15.562 1 95.38 36 LYS B N 1
ATOM 2446 C CA . LYS B 1 36 ? -3.721 -41.812 -15.609 1 95.38 36 LYS B CA 1
ATOM 2447 C C . LYS B 1 36 ? -3.311 -40.594 -16.406 1 95.38 36 LYS B C 1
ATOM 2449 O O . LYS B 1 36 ? -2.318 -40.594 -17.141 1 95.38 36 LYS B O 1
ATOM 2454 N N . LYS B 1 37 ? -4.188 -39.594 -16.391 1 96.25 37 LYS B N 1
ATOM 2455 C CA . LYS B 1 37 ? -3.824 -38.312 -17 1 96.25 37 LYS B CA 1
ATOM 2456 C C . LYS B 1 37 ? -2.785 -37.594 -16.141 1 96.25 37 LYS B C 1
ATOM 2458 O O . LYS B 1 37 ? -2.67 -37.844 -14.945 1 96.25 37 LYS B O 1
ATOM 2463 N N . GLN B 1 38 ? -1.989 -36.781 -16.797 1 96.94 38 GLN B N 1
ATOM 2464 C CA . GLN B 1 38 ? -1.054 -35.906 -16.062 1 96.94 38 GLN B CA 1
ATOM 2465 C C . GLN B 1 38 ? -1.745 -34.656 -15.555 1 96.94 38 GLN B C 1
ATOM 2467 O O . GLN B 1 38 ? -2.256 -33.875 -16.344 1 96.94 38 GLN B O 1
ATOM 2472 N N . LEU B 1 39 ? -1.714 -34.469 -14.211 1 97.94 39 LEU B N 1
ATOM 2473 C CA . LEU B 1 39 ? -2.412 -33.375 -13.594 1 97.94 39 LEU B CA 1
ATOM 2474 C C . LEU B 1 39 ? -1.429 -32.438 -12.883 1 97.94 39 LEU B C 1
ATOM 2476 O O . LEU B 1 39 ? -0.551 -32.906 -12.156 1 97.94 39 LEU B O 1
ATOM 2480 N N . TYR B 1 40 ? -1.618 -31.156 -13.109 1 98.56 40 TYR B N 1
ATOM 2481 C CA . TYR B 1 40 ? -0.862 -30.125 -12.406 1 98.56 40 TYR B CA 1
ATOM 2482 C C . TYR B 1 40 ? -1.783 -29.016 -11.898 1 98.56 40 TYR B C 1
ATOM 2484 O O . TYR B 1 40 ? -2.83 -28.75 -12.5 1 98.56 40 TYR B O 1
ATOM 2492 N N . PHE B 1 41 ? -1.382 -28.453 -10.82 1 98.69 41 PHE B N 1
ATOM 2493 C CA . PHE B 1 41 ? -2.119 -27.359 -10.195 1 98.69 41 PHE B CA 1
ATOM 2494 C C . PHE B 1 41 ? -1.284 -26.094 -10.172 1 98.69 41 PHE B C 1
ATOM 2496 O O . PHE B 1 41 ? -0.272 -26.016 -9.469 1 98.69 41 PHE B O 1
ATOM 2503 N N . LEU B 1 42 ? -1.729 -25.156 -10.891 1 98 42 LEU B N 1
ATOM 2504 C CA . LEU B 1 42 ? -1.009 -23.906 -11.125 1 98 42 LEU B CA 1
ATOM 2505 C C . LEU B 1 42 ? -1.683 -22.75 -10.398 1 98 42 LEU B C 1
ATOM 2507 O O . LEU B 1 42 ? -2.809 -22.375 -10.727 1 98 42 LEU B O 1
ATOM 2511 N N . THR B 1 43 ? -1.008 -22.141 -9.414 1 96.12 43 THR B N 1
ATOM 2512 C CA . THR B 1 43 ? -1.633 -21.109 -8.594 1 96.12 43 THR B CA 1
ATOM 2513 C C . THR B 1 43 ? -0.738 -19.875 -8.492 1 96.12 43 THR B C 1
ATOM 2515 O O . THR B 1 43 ? 0.486 -19.984 -8.594 1 96.12 43 THR B O 1
ATOM 2518 N N . ASN B 1 44 ? -1.364 -18.688 -8.336 1 95.31 44 ASN B N 1
ATOM 2519 C CA . ASN B 1 44 ? -0.686 -17.422 -8.023 1 95.31 44 ASN B CA 1
ATOM 2520 C C . ASN B 1 44 ? -0.615 -17.188 -6.523 1 95.31 44 ASN B C 1
ATOM 2522 O O . ASN B 1 44 ? -0.162 -16.125 -6.082 1 95.31 44 ASN B O 1
ATOM 2526 N N . HIS B 1 45 ? -0.974 -18.156 -5.758 1 91.12 45 HIS B N 1
ATOM 2527 C CA . HIS B 1 45 ? -1.049 -17.984 -4.312 1 91.12 45 HIS B CA 1
ATOM 2528 C C . HIS B 1 45 ? 0.296 -17.547 -3.738 1 91.12 45 HIS B C 1
ATOM 2530 O O . HIS B 1 45 ? 1.291 -18.25 -3.863 1 91.12 45 HIS B O 1
ATOM 2536 N N . PRO B 1 46 ? 0.283 -16.469 -3.021 1 93.81 46 PRO B N 1
ATOM 2537 C CA . PRO B 1 46 ? 1.571 -15.859 -2.664 1 93.81 46 PRO B CA 1
ATOM 2538 C C . PRO B 1 46 ? 1.956 -16.125 -1.209 1 93.81 46 PRO B C 1
ATOM 2540 O O . PRO B 1 46 ? 2.896 -15.508 -0.699 1 93.81 46 PRO B O 1
ATOM 2543 N N . ILE B 1 47 ? 1.304 -16.984 -0.461 1 95 47 ILE B N 1
ATOM 2544 C CA . ILE B 1 47 ? 1.512 -17.078 0.98 1 95 47 ILE B CA 1
ATOM 2545 C C . ILE B 1 47 ? 2.082 -18.453 1.329 1 95 47 ILE B C 1
ATOM 2547 O O . ILE B 1 47 ? 3.062 -18.547 2.07 1 95 47 ILE B O 1
ATOM 2551 N N . ARG B 1 48 ? 1.59 -19.484 0.735 1 95.38 48 ARG B N 1
ATOM 2552 C CA . ARG B 1 48 ? 1.93 -20.844 1.136 1 95.38 48 ARG B CA 1
ATOM 2553 C C . ARG B 1 48 ? 3.072 -21.406 0.29 1 95.38 48 ARG B C 1
ATOM 2555 O O . ARG B 1 48 ? 3.123 -21.172 -0.92 1 95.38 48 ARG B O 1
ATOM 2562 N N . SER B 1 49 ? 3.912 -22.156 0.985 1 96.44 49 SER B N 1
ATOM 2563 C CA . SER B 1 49 ? 4.859 -23.016 0.268 1 96.44 49 SER B CA 1
ATOM 2564 C C . SER B 1 49 ? 4.152 -24.188 -0.396 1 96.44 49 SER B C 1
ATOM 2566 O O . SER B 1 49 ? 2.975 -24.438 -0.133 1 96.44 49 SER B O 1
ATOM 2568 N N . ARG B 1 50 ? 4.895 -24.891 -1.234 1 97.12 50 ARG B N 1
ATOM 2569 C CA . ARG B 1 50 ? 4.324 -26.078 -1.851 1 97.12 50 ARG B CA 1
ATOM 2570 C C . ARG B 1 50 ? 3.928 -27.109 -0.794 1 97.12 50 ARG B C 1
ATOM 2572 O O . ARG B 1 50 ? 2.867 -27.734 -0.89 1 97.12 50 ARG B O 1
ATOM 2579 N N . LYS B 1 51 ? 4.75 -27.203 0.191 1 97.06 51 LYS B N 1
ATOM 2580 C CA . LYS B 1 51 ? 4.465 -28.125 1.282 1 97.06 51 LYS B CA 1
ATOM 2581 C C . LYS B 1 51 ? 3.174 -27.75 2 1 97.06 51 LYS B C 1
ATOM 2583 O O . LYS B 1 51 ? 2.303 -28.594 2.215 1 97.06 51 LYS B O 1
ATOM 2588 N N . GLU B 1 52 ? 3.035 -26.516 2.363 1 97.06 52 GLU B N 1
ATOM 2589 C CA . GLU B 1 52 ? 1.85 -26.047 3.074 1 97.06 52 GLU B CA 1
ATOM 2590 C C . GLU B 1 52 ? 0.61 -26.125 2.186 1 97.06 52 GLU B C 1
ATOM 2592 O O . GLU B 1 52 ? -0.487 -26.406 2.662 1 97.06 52 GLU B O 1
ATOM 2597 N N . LEU B 1 53 ? 0.802 -25.797 0.942 1 97.25 53 LEU B N 1
ATOM 2598 C CA . LEU B 1 53 ? -0.312 -25.875 0.003 1 97.25 53 LEU B CA 1
ATOM 2599 C C . LEU B 1 53 ? -0.818 -27.297 -0.127 1 97.25 53 LEU B C 1
ATOM 2601 O O . LEU B 1 53 ? -2.029 -27.531 -0.144 1 97.25 53 LEU B O 1
ATOM 2605 N N . LYS B 1 54 ? 0.112 -28.219 -0.227 1 97.94 54 LYS B N 1
ATOM 2606 C CA . LYS B 1 54 ? -0.248 -29.625 -0.273 1 97.94 54 LYS B CA 1
ATOM 2607 C C . LYS B 1 54 ? -1.095 -30.016 0.934 1 97.94 54 LYS B C 1
ATOM 2609 O O . LYS B 1 54 ? -2.139 -30.656 0.786 1 97.94 54 LYS B O 1
ATOM 2614 N N . GLN B 1 55 ? -0.657 -29.594 2.076 1 97.56 55 GLN B N 1
ATOM 2615 C CA . GLN B 1 55 ? -1.37 -29.891 3.312 1 97.56 55 GLN B CA 1
ATOM 2616 C C . GLN B 1 55 ? -2.758 -29.266 3.32 1 97.56 55 GLN B C 1
ATOM 2618 O O . GLN B 1 55 ? -3.732 -29.891 3.732 1 97.56 55 GLN B O 1
ATOM 2623 N N . HIS B 1 56 ? -2.818 -28.078 2.859 1 96.69 56 HIS B N 1
ATOM 2624 C CA . HIS B 1 56 ? -4.082 -27.344 2.811 1 96.69 56 HIS B CA 1
ATOM 2625 C C . HIS B 1 56 ? -5.082 -28.031 1.889 1 96.69 56 HIS B C 1
ATOM 2627 O O . HIS B 1 56 ? -6.246 -28.219 2.25 1 96.69 56 HIS B O 1
ATOM 2633 N N . LEU B 1 57 ? -4.629 -28.438 0.715 1 97.62 57 LEU B N 1
ATOM 2634 C CA . LEU B 1 57 ? -5.48 -29.125 -0.247 1 97.62 57 LEU B CA 1
ATOM 2635 C C . LEU B 1 57 ? -5.934 -30.484 0.297 1 97.62 57 LEU B C 1
ATOM 2637 O O . LEU B 1 57 ? -7.086 -30.875 0.117 1 97.62 57 LEU B O 1
ATOM 2641 N N . GLN B 1 58 ? -5.043 -31.125 1.011 1 97.38 58 GLN B N 1
ATOM 2642 C CA . GLN B 1 58 ? -5.375 -32.406 1.626 1 97.38 58 GLN B CA 1
ATOM 2643 C C . GLN B 1 58 ? -6.492 -32.25 2.652 1 97.38 58 GLN B C 1
ATOM 2645 O O . GLN B 1 58 ? -7.391 -33.094 2.732 1 97.38 58 GLN B O 1
ATOM 2650 N N . GLN B 1 59 ? -6.449 -31.203 3.389 1 97.12 59 GLN B N 1
ATOM 2651 C CA . GLN B 1 59 ? -7.469 -30.938 4.395 1 97.12 59 GLN B CA 1
ATOM 2652 C C . GLN B 1 59 ? -8.828 -30.703 3.746 1 97.12 59 GLN B C 1
ATOM 2654 O O . GLN B 1 59 ? -9.867 -30.969 4.355 1 97.12 59 GLN B O 1
ATOM 2659 N N . MET B 1 60 ? -8.805 -30.312 2.535 1 96.5 60 MET B N 1
ATOM 2660 C CA . MET B 1 60 ? -10.047 -30.047 1.819 1 96.5 60 MET B CA 1
ATOM 2661 C C . MET B 1 60 ? -10.516 -31.297 1.078 1 96.5 60 MET B C 1
ATOM 2663 O O . MET B 1 60 ? -11.57 -31.297 0.438 1 96.5 60 MET B O 1
ATOM 2667 N N . GLY B 1 61 ? -9.656 -32.312 1.094 1 95.5 61 GLY B N 1
ATOM 2668 C CA . GLY B 1 61 ? -10.031 -33.594 0.493 1 95.5 61 GLY B CA 1
ATOM 2669 C C . GLY B 1 61 ? -9.398 -33.812 -0.864 1 95.5 61 GLY B C 1
ATOM 2670 O O . GLY B 1 61 ? -9.805 -34.719 -1.602 1 95.5 61 GLY B O 1
ATOM 2671 N N . LEU B 1 62 ? -8.5 -33.031 -1.22 1 97 62 LEU B N 1
ATOM 2672 C CA . LEU B 1 62 ? -7.793 -33.188 -2.486 1 97 62 LEU B CA 1
ATOM 2673 C C . LEU B 1 62 ? -6.352 -33.625 -2.252 1 97 62 LEU B C 1
ATOM 2675 O O . LEU B 1 62 ? -5.531 -32.844 -1.755 1 97 62 LEU B O 1
ATOM 2679 N N . THR B 1 63 ? -6.035 -34.844 -2.637 1 96.06 63 THR B N 1
ATOM 2680 C CA . THR B 1 63 ? -4.684 -35.375 -2.465 1 96.06 63 THR B CA 1
ATOM 2681 C C . THR B 1 63 ? -3.846 -35.125 -3.715 1 96.06 63 THR B C 1
ATOM 2683 O O . THR B 1 63 ? -4.191 -35.594 -4.801 1 96.06 63 THR B O 1
ATOM 2686 N N . VAL B 1 64 ? -2.777 -34.406 -3.518 1 97.25 64 VAL B N 1
ATOM 2687 C CA . VAL B 1 64 ? -1.877 -34.094 -4.625 1 97.25 64 VAL B CA 1
ATOM 2688 C C . VAL B 1 64 ? -0.429 -34.312 -4.188 1 97.25 64 VAL B C 1
ATOM 2690 O O . VAL B 1 64 ? -0.136 -34.375 -2.992 1 97.25 64 VAL B O 1
ATOM 2693 N N . SER B 1 65 ? 0.462 -34.562 -5.141 1 97.06 65 SER B N 1
ATOM 2694 C CA . SER B 1 65 ? 1.89 -34.625 -4.848 1 97.06 65 SER B CA 1
ATOM 2695 C C . SER B 1 65 ? 2.551 -33.25 -4.973 1 97.06 65 SER B C 1
ATOM 2697 O O . SER B 1 65 ? 2.01 -32.375 -5.613 1 97.06 65 SER B O 1
ATOM 2699 N N . MET B 1 66 ? 3.695 -33.094 -4.398 1 96.31 66 MET B N 1
ATOM 2700 C CA . MET B 1 66 ? 4.453 -31.859 -4.469 1 96.31 66 MET B CA 1
ATOM 2701 C C . MET B 1 66 ? 4.805 -31.516 -5.914 1 96.31 66 MET B C 1
ATOM 2703 O O . MET B 1 66 ? 4.797 -30.344 -6.297 1 96.31 66 MET B O 1
ATOM 2707 N N . GLN B 1 67 ? 5.066 -32.531 -6.703 1 96.56 67 GLN B N 1
ATOM 2708 C CA . GLN B 1 67 ? 5.484 -32.344 -8.086 1 96.56 67 GLN B CA 1
ATOM 2709 C C . GLN B 1 67 ? 4.348 -31.781 -8.938 1 96.56 67 GLN B C 1
ATOM 2711 O O . GLN B 1 67 ? 4.586 -31.156 -9.969 1 96.56 67 GLN B O 1
ATOM 2716 N N . GLN B 1 68 ? 3.162 -31.969 -8.43 1 98.25 68 GLN B N 1
ATOM 2717 C CA . GLN B 1 68 ? 1.991 -31.516 -9.172 1 98.25 68 GLN B CA 1
ATOM 2718 C C . GLN B 1 68 ? 1.701 -30.047 -8.898 1 98.25 68 GLN B C 1
ATOM 2720 O O . GLN B 1 68 ? 0.906 -29.422 -9.609 1 98.25 68 GLN B O 1
ATOM 2725 N N . LEU B 1 69 ? 2.318 -29.5 -7.859 1 98.44 69 LEU B N 1
ATOM 2726 C CA . LEU B 1 69 ? 2.029 -28.141 -7.453 1 98.44 69 LEU B CA 1
ATOM 2727 C C . LEU B 1 69 ? 3 -27.156 -8.109 1 98.44 69 LEU B C 1
ATOM 2729 O O . LEU B 1 69 ? 4.211 -27.25 -7.906 1 98.44 69 LEU B O 1
ATOM 2733 N N . LEU B 1 70 ? 2.445 -26.281 -8.945 1 98.38 70 LEU B N 1
ATOM 2734 C CA . LEU B 1 70 ? 3.205 -25.219 -9.602 1 98.38 70 LEU B CA 1
ATOM 2735 C C . LEU B 1 70 ? 2.875 -23.859 -9.008 1 98.38 70 LEU B C 1
ATOM 2737 O O . LEU B 1 70 ? 1.787 -23.328 -9.227 1 98.38 70 LEU B O 1
ATOM 2741 N N . THR B 1 71 ? 3.85 -23.297 -8.242 1 97.69 71 THR B N 1
ATOM 2742 C CA . THR B 1 71 ? 3.635 -22.094 -7.453 1 97.69 71 THR B CA 1
ATOM 2743 C C . THR B 1 71 ? 4.598 -20.984 -7.883 1 97.69 71 THR B C 1
ATOM 2745 O O . THR B 1 71 ? 5.559 -21.234 -8.609 1 97.69 71 THR B O 1
ATOM 2748 N N . PRO B 1 72 ? 4.371 -19.766 -7.414 1 97.06 72 PRO B N 1
ATOM 2749 C CA . PRO B 1 72 ? 5.27 -18.656 -7.762 1 97.06 72 PRO B CA 1
ATOM 2750 C C . PRO B 1 72 ? 6.707 -18.891 -7.297 1 97.06 72 PRO B C 1
ATOM 2752 O O . PRO B 1 72 ? 7.652 -18.406 -7.926 1 97.06 72 PRO B O 1
ATOM 2755 N N . THR B 1 73 ? 6.891 -19.688 -6.266 1 96.06 73 THR B N 1
ATOM 2756 C CA . THR B 1 73 ? 8.242 -19.969 -5.793 1 96.06 73 THR B CA 1
ATOM 2757 C C . THR B 1 73 ? 9.039 -20.719 -6.855 1 96.06 73 THR B C 1
ATOM 2759 O O . THR B 1 73 ? 10.234 -20.469 -7.031 1 96.06 73 THR B O 1
ATOM 2762 N N . LEU B 1 74 ? 8.398 -21.656 -7.578 1 96.81 74 LEU B N 1
ATOM 2763 C CA . LEU B 1 74 ? 9.078 -22.359 -8.664 1 96.81 74 LEU B CA 1
ATOM 2764 C C . LEU B 1 74 ? 9.484 -21.375 -9.766 1 96.81 74 LEU B C 1
ATOM 2766 O O . LEU B 1 74 ? 10.562 -21.516 -10.352 1 96.81 74 LEU B O 1
ATOM 2770 N N . ALA B 1 75 ? 8.602 -20.406 -10.008 1 97.38 75 ALA B N 1
ATOM 2771 C CA . ALA B 1 75 ? 8.898 -19.406 -11.016 1 97.38 75 ALA B CA 1
ATOM 2772 C C . ALA B 1 75 ? 10.062 -18.516 -10.586 1 97.38 75 ALA B C 1
ATOM 2774 O O . ALA B 1 75 ? 10.844 -18.062 -11.422 1 97.38 75 ALA B O 1
ATOM 2775 N N . ILE B 1 76 ? 10.188 -18.219 -9.289 1 96.69 76 ILE B N 1
ATOM 2776 C CA . ILE B 1 76 ? 11.328 -17.484 -8.734 1 96.69 76 ILE B CA 1
ATOM 2777 C C . ILE B 1 76 ? 12.617 -18.25 -9.039 1 96.69 76 ILE B C 1
ATOM 2779 O O . ILE B 1 76 ? 13.625 -17.641 -9.43 1 96.69 76 ILE B O 1
ATOM 2783 N N . LEU B 1 77 ? 12.578 -19.594 -8.859 1 95.06 77 LEU B N 1
ATOM 2784 C CA . LEU B 1 77 ? 13.758 -20.406 -9.125 1 95.06 77 LEU B CA 1
ATOM 2785 C C . LEU B 1 77 ? 14.141 -20.344 -10.602 1 95.06 77 LEU B C 1
ATOM 2787 O O . LEU B 1 77 ? 15.32 -20.297 -10.938 1 95.06 77 LEU B O 1
ATOM 2791 N N . GLU B 1 78 ? 13.125 -20.281 -11.484 1 95.94 78 GLU B N 1
ATOM 2792 C CA . GLU B 1 78 ? 13.391 -20.109 -12.906 1 95.94 78 GLU B CA 1
ATOM 2793 C C . GLU B 1 78 ? 14.008 -18.734 -13.188 1 95.94 78 GLU B C 1
ATOM 2795 O O . GLU B 1 78 ? 14.953 -18.625 -13.969 1 95.94 78 GLU B O 1
ATOM 2800 N N . TYR B 1 79 ? 13.5 -17.703 -12.562 1 96.56 79 TYR B N 1
ATOM 2801 C CA . TYR B 1 79 ? 13.945 -16.328 -12.734 1 96.56 79 TYR B CA 1
ATOM 2802 C C . TYR B 1 79 ? 15.414 -16.172 -12.352 1 96.56 79 TYR B C 1
ATOM 2804 O O . TYR B 1 79 ? 16.203 -15.617 -13.109 1 96.56 79 TYR B O 1
ATOM 2812 N N . PHE B 1 80 ? 15.789 -16.719 -11.203 1 95.56 80 PHE B N 1
ATOM 2813 C CA . PHE B 1 80 ? 17.141 -16.516 -10.703 1 95.56 80 PHE B CA 1
ATOM 2814 C C . PHE B 1 80 ? 18.094 -17.562 -11.273 1 95.56 80 PHE B C 1
ATOM 2816 O O . PHE B 1 80 ? 19.312 -17.422 -11.195 1 95.56 80 PHE B O 1
ATOM 2823 N N . GLY B 1 81 ? 17.547 -18.703 -11.773 1 92.06 81 GLY B N 1
ATOM 2824 C CA . GLY B 1 81 ? 18.375 -19.703 -12.438 1 92.06 81 GLY B CA 1
ATOM 2825 C C . GLY B 1 81 ? 19.094 -19.156 -13.656 1 92.06 81 GLY B C 1
ATOM 2826 O O . GLY B 1 81 ? 20.156 -19.656 -14.031 1 92.06 81 GLY B O 1
ATOM 2827 N N . GLU B 1 82 ? 18.594 -18.109 -14.219 1 85.88 82 GLU B N 1
ATOM 2828 C CA . GLU B 1 82 ? 19.156 -17.5 -15.422 1 85.88 82 GLU B CA 1
ATOM 2829 C C . GLU B 1 82 ? 20.188 -16.438 -15.078 1 85.88 82 GLU B C 1
ATOM 2831 O O . GLU B 1 82 ? 20.891 -15.93 -15.961 1 85.88 82 GLU B O 1
ATOM 2836 N N . LYS B 1 83 ? 20.203 -16.078 -13.852 1 85.44 83 LYS B N 1
ATOM 2837 C CA . LYS B 1 83 ? 21.094 -14.992 -13.461 1 85.44 83 LYS B CA 1
ATOM 2838 C C . LYS B 1 83 ? 22.516 -15.492 -13.25 1 85.44 83 LYS B C 1
ATOM 2840 O O . LYS B 1 83 ? 22.719 -16.609 -12.789 1 85.44 83 LYS B O 1
ATOM 2845 N N . GLN B 1 84 ? 23.438 -14.547 -13.766 1 80.5 84 GLN B N 1
ATOM 2846 C CA . GLN B 1 84 ? 24.859 -14.812 -13.594 1 80.5 84 GLN B CA 1
ATOM 2847 C C . GLN B 1 84 ? 25.406 -14.133 -12.344 1 80.5 84 GLN B C 1
ATOM 2849 O O . GLN B 1 84 ? 25.188 -12.938 -12.141 1 80.5 84 GLN B O 1
ATOM 2854 N N . GLY B 1 85 ? 25.844 -14.906 -11.32 1 87.44 85 GLY B N 1
ATOM 2855 C CA . GLY B 1 85 ? 26.469 -14.328 -10.148 1 87.44 85 GLY B CA 1
ATOM 2856 C C . GLY B 1 85 ? 25.625 -14.438 -8.898 1 87.44 85 GLY B C 1
ATOM 2857 O O . GLY B 1 85 ? 24.484 -14.898 -8.953 1 87.44 85 GLY B O 1
ATOM 2858 N N . PRO B 1 86 ? 26.094 -13.883 -7.879 1 93.19 86 PRO B N 1
ATOM 2859 C CA . PRO B 1 86 ? 25.391 -13.969 -6.598 1 93.19 86 PRO B CA 1
ATOM 2860 C C . PRO B 1 86 ? 24.266 -12.945 -6.473 1 93.19 86 PRO B C 1
ATOM 2862 O O . PRO B 1 86 ? 24.359 -11.844 -7.027 1 93.19 86 PRO B O 1
ATOM 2865 N N . VAL B 1 87 ? 23.188 -13.375 -5.82 1 95.88 87 VAL B N 1
ATOM 2866 C CA . VAL B 1 87 ? 22.062 -12.484 -5.547 1 95.88 87 VAL B CA 1
ATOM 2867 C C . VAL B 1 87 ? 21.688 -12.555 -4.066 1 95.88 87 VAL B C 1
ATOM 2869 O O . VAL B 1 87 ? 21.906 -13.578 -3.412 1 95.88 87 VAL B O 1
ATOM 2872 N N . SER B 1 88 ? 21.203 -11.445 -3.549 1 97.44 88 SER B N 1
ATOM 2873 C CA . SER B 1 88 ? 20.656 -11.367 -2.197 1 97.44 88 SER B CA 1
ATOM 2874 C C . SER B 1 88 ? 19.203 -10.914 -2.213 1 97.44 88 SER B C 1
ATOM 2876 O O . SER B 1 88 ? 18.859 -9.93 -2.873 1 97.44 88 SER B O 1
ATOM 2878 N N . LEU B 1 89 ? 18.453 -11.695 -1.494 1 97.75 89 LEU B N 1
ATOM 2879 C CA . LEU B 1 89 ? 17.016 -11.445 -1.561 1 97.75 89 LEU B CA 1
ATOM 2880 C C . LEU B 1 89 ? 16.5 -10.93 -0.226 1 97.75 89 LEU B C 1
ATOM 2882 O O . LEU B 1 89 ? 16.781 -11.508 0.825 1 97.75 89 LEU B O 1
ATOM 2886 N N . TYR B 1 90 ? 15.773 -9.797 -0.258 1 98.06 90 TYR B N 1
ATOM 2887 C CA . TYR B 1 90 ? 14.906 -9.359 0.829 1 98.06 90 TYR B CA 1
ATOM 2888 C C . TYR B 1 90 ? 13.445 -9.68 0.52 1 98.06 90 TYR B C 1
ATOM 2890 O O . TYR B 1 90 ? 12.867 -9.117 -0.417 1 98.06 90 TYR B O 1
ATOM 2898 N N . ILE B 1 91 ? 12.867 -10.555 1.363 1 97.88 91 ILE B N 1
ATOM 2899 C CA . ILE B 1 91 ? 11.523 -11.023 1.045 1 97.88 91 ILE B CA 1
ATOM 2900 C C . ILE B 1 91 ? 10.516 -10.383 2 1 97.88 91 ILE B C 1
ATOM 2902 O O . ILE B 1 91 ? 10.633 -10.516 3.221 1 97.88 91 ILE B O 1
ATOM 2906 N N . VAL B 1 92 ? 9.578 -9.633 1.419 1 97.5 92 VAL B N 1
ATOM 2907 C CA . VAL B 1 92 ? 8.383 -9.203 2.137 1 97.5 92 VAL B CA 1
ATOM 2908 C C . VAL B 1 92 ? 7.258 -10.211 1.912 1 97.5 92 VAL B C 1
ATOM 2910 O O . VAL B 1 92 ? 6.652 -10.25 0.838 1 97.5 92 VAL B O 1
ATOM 2913 N N . GLY B 1 93 ? 6.938 -11 2.91 1 96.12 93 GLY B N 1
ATOM 2914 C CA . GLY B 1 93 ? 5.945 -12.047 2.729 1 96.12 93 GLY B CA 1
ATOM 2915 C C . GLY B 1 93 ? 5.988 -13.109 3.816 1 96.12 93 GLY B C 1
ATOM 2916 O O . GLY B 1 93 ? 6.484 -12.852 4.918 1 96.12 93 GLY B O 1
ATOM 2917 N N . SER B 1 94 ? 5.457 -14.266 3.533 1 96.19 94 SER B N 1
ATOM 2918 C CA . SER B 1 94 ? 5.246 -15.312 4.527 1 96.19 94 SER B CA 1
ATOM 2919 C C . SER B 1 94 ? 6.551 -16.031 4.867 1 96.19 94 SER B C 1
ATOM 2921 O O . SER B 1 94 ? 7.383 -16.266 3.988 1 96.19 94 SER B O 1
ATOM 2923 N N . PRO B 1 95 ? 6.668 -16.453 6.129 1 96.19 95 PRO B N 1
ATOM 2924 C CA . PRO B 1 95 ? 7.84 -17.25 6.508 1 96.19 95 PRO B CA 1
ATOM 2925 C C . PRO B 1 95 ? 7.949 -18.547 5.719 1 96.19 95 PRO B C 1
ATOM 2927 O O . PRO B 1 95 ? 9.055 -19.031 5.48 1 96.19 95 PRO B O 1
ATOM 2930 N N . MET B 1 96 ? 6.832 -19.109 5.301 1 96.56 96 MET B N 1
ATOM 2931 C CA . MET B 1 96 ? 6.816 -20.359 4.551 1 96.56 96 MET B CA 1
ATOM 2932 C C . MET B 1 96 ? 7.5 -20.188 3.197 1 96.56 96 MET B C 1
ATOM 2934 O O . MET B 1 96 ? 8.258 -21.062 2.77 1 96.56 96 MET B O 1
ATOM 2938 N N . ILE B 1 97 ? 7.258 -19.094 2.602 1 96.62 97 ILE B N 1
ATOM 2939 C CA . ILE B 1 97 ? 7.867 -18.781 1.311 1 96.62 97 ILE B CA 1
ATOM 2940 C C . ILE B 1 97 ? 9.367 -18.547 1.494 1 96.62 97 ILE B C 1
ATOM 2942 O O . ILE B 1 97 ? 10.18 -19.031 0.709 1 96.62 97 ILE B O 1
ATOM 2946 N N . LYS B 1 98 ? 9.734 -17.797 2.543 1 96.81 98 LYS B N 1
ATOM 2947 C CA . LYS B 1 98 ? 11.141 -17.547 2.852 1 96.81 98 LYS B CA 1
ATOM 2948 C C . LYS B 1 98 ? 11.906 -18.844 3.041 1 96.81 98 LYS B C 1
ATOM 2950 O O . LYS B 1 98 ? 12.992 -19.031 2.479 1 96.81 98 LYS B O 1
ATOM 2955 N N . GLU B 1 99 ? 11.273 -19.703 3.744 1 97 99 GLU B N 1
ATOM 2956 C CA . GLU B 1 99 ? 11.906 -21 4.016 1 97 99 GLU B CA 1
ATOM 2957 C C . GLU B 1 99 ? 12.078 -21.812 2.736 1 97 99 GLU B C 1
ATOM 2959 O O . GLU B 1 99 ? 13.141 -22.391 2.506 1 97 99 GLU B O 1
ATOM 2964 N N . GLU B 1 100 ? 11.086 -21.875 1.926 1 96.88 100 GLU B N 1
ATOM 2965 C CA . GLU B 1 100 ? 11.133 -22.656 0.689 1 96.88 100 GLU B CA 1
ATOM 2966 C C . GLU B 1 100 ? 12.203 -22.125 -0.255 1 96.88 100 GLU B C 1
ATOM 2968 O O . GLU B 1 100 ? 12.961 -22.891 -0.842 1 96.88 100 GLU B O 1
ATOM 2973 N N . ILE B 1 101 ? 12.344 -20.797 -0.34 1 96.5 101 ILE B N 1
ATOM 2974 C CA . ILE B 1 101 ? 13.32 -20.172 -1.227 1 96.5 101 ILE B CA 1
ATOM 2975 C C . ILE B 1 101 ? 14.727 -20.391 -0.684 1 96.5 101 ILE B C 1
ATOM 2977 O O . ILE B 1 101 ? 15.648 -20.703 -1.441 1 96.5 101 ILE B O 1
ATOM 2981 N N . SER B 1 102 ? 14.828 -20.281 0.613 1 95.88 102 SER B N 1
ATOM 2982 C CA . SER B 1 102 ? 16.125 -20.484 1.245 1 95.88 102 SER B CA 1
ATOM 2983 C C . SER B 1 102 ? 16.609 -21.922 1.052 1 95.88 102 SER B C 1
ATOM 2985 O O . SER B 1 102 ? 17.797 -22.156 0.823 1 95.88 102 SER B O 1
ATOM 2987 N N . ARG B 1 103 ? 15.742 -22.844 1.115 1 95.5 103 ARG B N 1
ATOM 2988 C CA . ARG B 1 103 ? 16.062 -24.266 0.966 1 95.5 103 ARG B CA 1
ATOM 2989 C C . ARG B 1 103 ? 16.594 -24.562 -0.435 1 95.5 103 ARG B C 1
ATOM 2991 O O . ARG B 1 103 ? 17.328 -25.531 -0.639 1 95.5 103 ARG B O 1
ATOM 2998 N N . GLU B 1 104 ? 16.266 -23.75 -1.355 1 93.31 104 GLU B N 1
ATOM 2999 C CA . GLU B 1 104 ? 16.703 -23.953 -2.732 1 93.31 104 GLU B CA 1
ATOM 3000 C C . GLU B 1 104 ? 18.047 -23.297 -2.982 1 93.31 104 GLU B C 1
ATOM 3002 O O . GLU B 1 104 ? 18.516 -23.234 -4.121 1 93.31 104 GLU B O 1
ATOM 3007 N N . GLY B 1 105 ? 18.625 -22.625 -1.961 1 92.69 105 GLY B N 1
ATOM 3008 C CA . GLY B 1 105 ? 20.016 -22.172 -2.039 1 92.69 105 GLY B CA 1
ATOM 3009 C C . GLY B 1 105 ? 20.125 -20.688 -2.289 1 92.69 105 GLY B C 1
ATOM 3010 O O . GLY B 1 105 ? 21.234 -20.156 -2.453 1 92.69 105 GLY B O 1
ATOM 3011 N N . LEU B 1 106 ? 19.078 -19.984 -2.359 1 95.12 106 LEU B N 1
ATOM 3012 C CA . LEU B 1 106 ? 19.141 -18.547 -2.564 1 95.12 106 LEU B CA 1
ATOM 3013 C C . LEU B 1 106 ? 19.391 -17.812 -1.248 1 95.12 106 LEU B C 1
ATOM 3015 O O . LEU B 1 106 ? 18.828 -18.188 -0.215 1 95.12 106 LEU B O 1
ATOM 3019 N N . HIS B 1 107 ? 20.219 -16.797 -1.281 1 95.69 107 HIS B N 1
ATOM 3020 C CA . HIS B 1 107 ? 20.625 -16.062 -0.083 1 95.69 107 HIS B CA 1
ATOM 3021 C C . HIS B 1 107 ? 19.578 -15.039 0.332 1 95.69 107 HIS B C 1
ATOM 3023 O O . HIS B 1 107 ? 19.219 -14.164 -0.455 1 95.69 107 HIS B O 1
ATOM 3029 N N . LEU B 1 108 ? 19.203 -15.188 1.548 1 96.75 108 LEU B N 1
ATOM 3030 C CA . LEU B 1 108 ? 18.25 -14.234 2.115 1 96.75 108 LEU B CA 1
ATOM 3031 C C . LEU B 1 108 ? 18.922 -13.367 3.176 1 96.75 108 LEU B C 1
ATOM 3033 O O . LEU B 1 108 ? 19.797 -13.844 3.906 1 96.75 108 LEU B O 1
ATOM 3037 N N . PHE B 1 109 ? 18.469 -12.109 3.209 1 95.62 109 PHE B N 1
ATOM 3038 C CA . PHE B 1 109 ? 18.875 -11.234 4.305 1 95.62 109 PHE B CA 1
ATOM 3039 C C . PHE B 1 109 ? 17.672 -10.492 4.875 1 95.62 109 PHE B C 1
ATOM 3041 O O . PHE B 1 109 ? 16.594 -10.492 4.273 1 95.62 109 PHE B O 1
ATOM 3048 N N . HIS B 1 110 ? 17.844 -9.867 6.094 1 92.5 110 HIS B N 1
ATOM 3049 C CA . HIS B 1 110 ? 16.641 -9.453 6.816 1 92.5 110 HIS B CA 1
ATOM 3050 C C . HIS B 1 110 ? 16.672 -7.961 7.125 1 92.5 110 HIS B C 1
ATOM 3052 O O . HIS B 1 110 ? 15.648 -7.383 7.516 1 92.5 110 HIS B O 1
ATOM 3058 N N . SER B 1 111 ? 17.797 -7.348 6.98 1 90 111 SER B N 1
ATOM 3059 C CA . SER B 1 111 ? 17.906 -5.914 7.234 1 90 111 SER B CA 1
ATOM 3060 C C . SER B 1 111 ? 18.953 -5.273 6.328 1 90 111 SER B C 1
ATOM 3062 O O . SER B 1 111 ? 19.906 -5.938 5.895 1 90 111 SER B O 1
ATOM 3064 N N . SER B 1 112 ? 18.75 -3.949 6.062 1 86.62 112 SER B N 1
ATOM 3065 C CA . SER B 1 112 ? 19.688 -3.211 5.234 1 86.62 112 SER B CA 1
ATOM 3066 C C . SER B 1 112 ? 21.078 -3.193 5.863 1 86.62 112 SER B C 1
ATOM 3068 O O . SER B 1 112 ? 22.062 -2.855 5.203 1 86.62 112 SER B O 1
ATOM 3070 N N . ARG B 1 113 ? 21.141 -3.568 7.031 1 87.06 113 ARG B N 1
ATOM 3071 C CA . ARG B 1 113 ? 22.406 -3.582 7.73 1 87.06 113 ARG B CA 1
ATOM 3072 C C . ARG B 1 113 ? 23.141 -4.898 7.508 1 87.06 113 ARG B C 1
ATOM 3074 O O . ARG B 1 113 ? 24.344 -5.012 7.809 1 87.06 113 ARG B O 1
ATOM 3081 N N . ASP B 1 114 ? 22.484 -5.965 7.008 1 90.62 114 ASP B N 1
ATOM 3082 C CA . ASP B 1 114 ? 23.062 -7.277 6.77 1 90.62 114 ASP B CA 1
ATOM 3083 C C . ASP B 1 114 ? 23.984 -7.262 5.547 1 90.62 114 ASP B C 1
ATOM 3085 O O . ASP B 1 114 ? 23.75 -6.492 4.609 1 90.62 114 ASP B O 1
ATOM 3089 N N . PRO B 1 115 ? 25.031 -8.062 5.609 1 89.88 115 PRO B N 1
ATOM 3090 C CA . PRO B 1 115 ? 25.875 -8.172 4.418 1 89.88 115 PRO B CA 1
ATOM 3091 C C . PRO B 1 115 ? 25.125 -8.75 3.217 1 89.88 115 PRO B C 1
ATOM 3093 O O . PRO B 1 115 ? 24.297 -9.648 3.377 1 89.88 115 PRO B O 1
ATOM 3096 N N . VAL B 1 116 ? 25.344 -8.094 2.068 1 91.38 116 VAL B N 1
ATOM 3097 C CA . VAL B 1 116 ? 24.719 -8.578 0.842 1 91.38 116 VAL B CA 1
ATOM 3098 C C . VAL B 1 116 ? 25.797 -8.961 -0.172 1 91.38 116 VAL B C 1
ATOM 3100 O O . VAL B 1 116 ? 26.938 -8.508 -0.069 1 91.38 116 VAL B O 1
ATOM 3103 N N . ARG B 1 117 ? 25.344 -9.922 -0.978 1 90.12 117 ARG B N 1
ATOM 3104 C CA . ARG B 1 117 ? 26.203 -10.391 -2.059 1 90.12 117 ARG B CA 1
ATOM 3105 C C . ARG B 1 117 ? 25.578 -10.109 -3.42 1 90.12 117 ARG B C 1
ATOM 3107 O O . ARG B 1 117 ? 24.438 -10.492 -3.674 1 90.12 117 ARG B O 1
ATOM 3114 N N . GLY B 1 118 ? 26.359 -9.445 -4.277 1 93.5 118 GLY B N 1
ATOM 3115 C CA . GLY B 1 118 ? 25.891 -9.266 -5.641 1 93.5 118 GLY B CA 1
ATOM 3116 C C . GLY B 1 118 ? 24.703 -8.336 -5.742 1 93.5 118 GLY B C 1
ATOM 3117 O O . GLY B 1 118 ? 24.609 -7.352 -5.012 1 93.5 118 GLY B O 1
ATOM 3118 N N . GLU B 1 119 ? 23.828 -8.68 -6.676 1 94.88 119 GLU B N 1
ATOM 3119 C CA . GLU B 1 119 ? 22.656 -7.855 -6.918 1 94.88 119 GLU B CA 1
ATOM 3120 C C . GLU B 1 119 ? 21.594 -8.086 -5.848 1 94.88 119 GLU B C 1
ATOM 3122 O O . GLU B 1 119 ? 21.375 -9.219 -5.418 1 94.88 119 GLU B O 1
ATOM 3127 N N . VAL B 1 120 ? 20.922 -6.996 -5.477 1 95.62 120 VAL B N 1
ATOM 3128 C CA . VAL B 1 120 ? 19.922 -7.066 -4.422 1 95.62 120 VAL B CA 1
ATOM 3129 C C . VAL B 1 120 ? 18.531 -7.016 -5.035 1 95.62 120 VAL B C 1
ATOM 3131 O O . VAL B 1 120 ? 18.25 -6.195 -5.914 1 95.62 120 VAL B O 1
ATOM 3134 N N . TYR B 1 121 ? 17.688 -7.973 -4.527 1 95.81 121 TYR B N 1
ATOM 3135 C CA . TYR B 1 121 ? 16.312 -8.031 -4.984 1 95.81 121 TYR B CA 1
ATOM 3136 C C . TYR B 1 121 ? 15.336 -7.953 -3.812 1 95.81 121 TYR B C 1
ATOM 3138 O O . TYR B 1 121 ? 15.594 -8.523 -2.75 1 95.81 121 TYR B O 1
ATOM 3146 N N . VAL B 1 122 ? 14.297 -7.219 -4.043 1 96.25 122 VAL B N 1
ATOM 3147 C CA . VAL B 1 122 ? 13.133 -7.262 -3.162 1 96.25 122 VAL B CA 1
ATOM 3148 C C . VAL B 1 122 ? 12.062 -8.156 -3.768 1 96.25 122 VAL B C 1
ATOM 3150 O O . VAL B 1 122 ? 11.578 -7.902 -4.875 1 96.25 122 VAL B O 1
ATOM 3153 N N . ILE B 1 123 ? 11.734 -9.242 -3.045 1 97.31 123 ILE B N 1
ATOM 3154 C CA . ILE B 1 123 ? 10.641 -10.125 -3.449 1 97.31 123 ILE B CA 1
ATOM 3155 C C . ILE B 1 123 ? 9.391 -9.797 -2.646 1 97.31 123 ILE B C 1
ATOM 3157 O O . ILE B 1 123 ? 9.398 -9.859 -1.414 1 97.31 123 ILE B O 1
ATOM 3161 N N . LEU B 1 124 ? 8.344 -9.438 -3.367 1 97.06 124 LEU B N 1
ATOM 3162 C CA . LEU B 1 124 ? 7.113 -9.07 -2.682 1 97.06 124 LEU B CA 1
ATOM 3163 C C . LEU B 1 124 ? 6.051 -10.148 -2.857 1 97.06 124 LEU B C 1
ATOM 3165 O O . LEU B 1 124 ? 5.699 -10.5 -3.984 1 97.06 124 LEU B O 1
ATOM 3169 N N . GLY B 1 125 ? 5.57 -10.68 -1.733 1 97.06 125 GLY B N 1
ATOM 3170 C CA . GLY B 1 125 ? 4.418 -11.562 -1.642 1 97.06 125 GLY B CA 1
ATOM 3171 C C . GLY B 1 125 ? 3.371 -11.07 -0.658 1 97.06 125 GLY B C 1
ATOM 3172 O O . GLY B 1 125 ? 3.07 -9.883 -0.604 1 97.06 125 GLY B O 1
ATOM 3173 N N . MET B 1 126 ? 2.75 -12.078 0.002 1 96 126 MET B N 1
ATOM 3174 C CA . MET B 1 126 ? 1.716 -11.734 0.976 1 96 126 MET B CA 1
ATOM 3175 C C . MET B 1 126 ? 1.91 -12.516 2.271 1 96 126 MET B C 1
ATOM 3177 O O . MET B 1 126 ? 2.455 -13.625 2.258 1 96 126 MET B O 1
ATOM 3181 N N . ALA B 1 127 ? 1.506 -11.914 3.297 1 94.94 127 ALA B N 1
ATOM 3182 C CA . ALA B 1 127 ? 1.438 -12.523 4.625 1 94.94 127 ALA B CA 1
ATOM 3183 C C . ALA B 1 127 ? 0.54 -11.711 5.555 1 94.94 127 ALA B C 1
ATOM 3185 O O . ALA B 1 127 ? 0.407 -10.492 5.391 1 94.94 127 ALA B O 1
ATOM 3186 N N . PRO B 1 128 ? -0.05 -12.414 6.535 1 88.44 128 PRO B N 1
ATOM 3187 C CA . PRO B 1 128 ? -0.9 -11.68 7.477 1 88.44 128 PRO B CA 1
ATOM 3188 C C . PRO B 1 128 ? -0.124 -10.648 8.289 1 88.44 128 PRO B C 1
ATOM 3190 O O . PRO B 1 128 ? -0.706 -9.68 8.773 1 88.44 128 PRO B O 1
ATOM 3193 N N . ASN B 1 129 ? 1.129 -10.828 8.406 1 90.94 129 ASN B N 1
ATOM 3194 C CA . ASN B 1 129 ? 1.889 -9.969 9.312 1 90.94 129 ASN B CA 1
ATOM 3195 C C . ASN B 1 129 ? 2.689 -8.914 8.555 1 90.94 129 ASN B C 1
ATOM 3197 O O . ASN B 1 129 ? 3.561 -8.266 9.125 1 90.94 129 ASN B O 1
ATOM 3201 N N . ILE B 1 130 ? 2.443 -8.812 7.285 1 95.12 130 ILE B N 1
ATOM 3202 C CA . ILE B 1 130 ? 3.109 -7.734 6.562 1 95.12 130 ILE B CA 1
ATOM 3203 C C . ILE B 1 130 ? 2.771 -6.395 7.211 1 95.12 130 ILE B C 1
ATOM 3205 O O . ILE B 1 130 ? 1.605 -6.117 7.508 1 95.12 130 ILE B O 1
ATOM 3209 N N . GLY B 1 131 ? 3.773 -5.578 7.461 1 94.62 131 GLY B N 1
ATOM 3210 C CA . GLY B 1 131 ? 3.568 -4.297 8.117 1 94.62 131 GLY B CA 1
ATOM 3211 C C . GLY B 1 131 ? 4.426 -3.188 7.539 1 94.62 131 GLY B C 1
ATOM 3212 O O . GLY B 1 131 ? 5.223 -3.422 6.625 1 94.62 131 GLY B O 1
ATOM 3213 N N . TYR B 1 132 ? 4.27 -2.02 8.078 1 95.62 132 TYR B N 1
ATOM 3214 C CA . TYR B 1 132 ? 4.926 -0.806 7.605 1 95.62 132 TYR B CA 1
ATOM 3215 C C . TYR B 1 132 ? 6.441 -0.966 7.613 1 95.62 132 TYR B C 1
ATOM 3217 O O . TYR B 1 132 ? 7.117 -0.579 6.656 1 95.62 132 TYR B O 1
ATOM 3225 N N . ASN B 1 133 ? 6.953 -1.542 8.664 1 94.12 133 ASN B N 1
ATOM 3226 C CA . ASN B 1 133 ? 8.398 -1.632 8.812 1 94.12 133 ASN B CA 1
ATOM 3227 C C . ASN B 1 133 ? 9.031 -2.445 7.684 1 94.12 133 ASN B C 1
ATOM 3229 O O . ASN B 1 133 ? 10.086 -2.076 7.16 1 94.12 133 ASN B O 1
ATOM 3233 N N . GLN B 1 134 ? 8.398 -3.533 7.312 1 95.56 134 GLN B N 1
ATOM 3234 C CA . GLN B 1 134 ? 8.906 -4.355 6.223 1 95.56 134 GLN B CA 1
ATOM 3235 C C . GLN B 1 134 ? 8.828 -3.611 4.891 1 95.56 134 GLN B C 1
ATOM 3237 O O . GLN B 1 134 ? 9.75 -3.678 4.078 1 95.56 134 GLN B O 1
ATOM 3242 N N . LEU B 1 135 ? 7.75 -2.908 4.691 1 95.88 135 LEU B N 1
ATOM 3243 C CA . LEU B 1 135 ? 7.555 -2.16 3.455 1 95.88 135 LEU B CA 1
ATOM 3244 C C . LEU B 1 135 ? 8.531 -0.996 3.365 1 95.88 135 LEU B C 1
ATOM 3246 O O . LEU B 1 135 ? 9.07 -0.716 2.293 1 95.88 135 LEU B O 1
ATOM 3250 N N . GLN B 1 136 ? 8.75 -0.321 4.496 1 94.62 136 GLN B N 1
ATOM 3251 C CA . GLN B 1 136 ? 9.719 0.771 4.52 1 94.62 136 GLN B CA 1
ATOM 3252 C C . GLN B 1 136 ? 11.125 0.272 4.188 1 94.62 136 GLN B C 1
ATOM 3254 O O . GLN B 1 136 ? 11.859 0.929 3.453 1 94.62 136 GLN B O 1
ATOM 3259 N N . GLU B 1 137 ? 11.484 -0.902 4.773 1 94.75 137 GLU B N 1
ATOM 3260 C CA . GLU B 1 137 ? 12.773 -1.5 4.461 1 94.75 137 GLU B CA 1
ATOM 3261 C C . GLU B 1 137 ? 12.891 -1.828 2.975 1 94.75 137 GLU B C 1
ATOM 3263 O O . GLU B 1 137 ? 13.914 -1.542 2.346 1 94.75 137 GLU B O 1
ATOM 3268 N N . ALA B 1 138 ? 11.875 -2.402 2.449 1 95.06 138 ALA B N 1
ATOM 3269 C CA . ALA B 1 138 ? 11.852 -2.699 1.019 1 95.06 138 ALA B CA 1
ATOM 3270 C C . ALA B 1 138 ? 12.016 -1.428 0.191 1 95.06 138 ALA B C 1
ATOM 3272 O O . ALA B 1 138 ? 12.805 -1.396 -0.756 1 95.06 138 ALA B O 1
ATOM 3273 N N . PHE B 1 139 ? 11.305 -0.443 0.602 1 93.69 139 PHE B N 1
ATOM 3274 C CA . PHE B 1 139 ? 11.352 0.835 -0.099 1 93.69 139 PHE B CA 1
ATOM 3275 C C . PHE B 1 139 ? 12.758 1.424 -0.063 1 93.69 139 PHE B C 1
ATOM 3277 O O . PHE B 1 139 ? 13.25 1.924 -1.075 1 93.69 139 PHE B O 1
ATOM 3284 N N . PHE B 1 140 ? 13.383 1.402 1.063 1 92.19 140 PHE B N 1
ATOM 3285 C CA . PHE B 1 140 ? 14.75 1.887 1.216 1 92.19 140 PHE B CA 1
ATOM 3286 C C . PHE B 1 140 ? 15.695 1.154 0.27 1 92.19 140 PHE B C 1
ATOM 3288 O O . PHE B 1 140 ? 16.484 1.782 -0.433 1 92.19 140 PHE B O 1
ATOM 3295 N N . LEU B 1 141 ? 15.57 -0.179 0.212 1 92.88 141 LEU B N 1
ATOM 3296 C CA . LEU B 1 141 ? 16.422 -0.989 -0.657 1 92.88 141 LEU B CA 1
ATOM 3297 C C . LEU B 1 141 ? 16.188 -0.631 -2.123 1 92.88 141 LEU B C 1
ATOM 3299 O O . LEU B 1 141 ? 17.141 -0.562 -2.902 1 92.88 141 LEU B O 1
ATOM 3303 N N . LEU B 1 142 ? 14.977 -0.402 -2.494 1 91.88 142 LEU B N 1
ATOM 3304 C CA . LEU B 1 142 ? 14.656 -0.035 -3.869 1 91.88 142 LEU B CA 1
ATOM 3305 C C . LEU B 1 142 ? 15.258 1.319 -4.227 1 91.88 142 LEU B C 1
ATOM 3307 O O . LEU B 1 142 ? 15.742 1.513 -5.344 1 91.88 142 LEU B O 1
ATOM 3311 N N . GLN B 1 143 ? 15.227 2.197 -3.266 1 87.31 143 GLN B N 1
ATOM 3312 C CA . GLN B 1 143 ? 15.836 3.508 -3.471 1 87.31 143 GLN B CA 1
ATOM 3313 C C . GLN B 1 143 ? 17.344 3.387 -3.682 1 87.31 143 GLN B C 1
ATOM 3315 O O . GLN B 1 143 ? 17.953 4.227 -4.348 1 87.31 143 GLN B O 1
ATOM 3320 N N . GLN B 1 144 ? 17.891 2.344 -3.133 1 88.56 144 GLN B N 1
ATOM 3321 C CA . GLN B 1 144 ? 19.328 2.125 -3.242 1 88.56 144 GLN B CA 1
ATOM 3322 C C . GLN B 1 144 ? 19.672 1.341 -4.508 1 88.56 144 GLN B C 1
ATOM 3324 O O . GLN B 1 144 ? 20.828 0.953 -4.711 1 88.56 144 GLN B O 1
ATOM 3329 N N . GLY B 1 145 ? 18.672 1.001 -5.262 1 88.56 145 GLY B N 1
ATOM 3330 C CA . GLY B 1 145 ? 18.938 0.4 -6.559 1 88.56 145 GLY B CA 1
ATOM 3331 C C . GLY B 1 145 ? 18.516 -1.055 -6.641 1 88.56 145 GLY B C 1
ATOM 3332 O O . GLY B 1 145 ? 18.734 -1.709 -7.664 1 88.56 145 GLY B O 1
ATOM 3333 N N . ALA B 1 146 ? 17.938 -1.625 -5.59 1 92.75 146 ALA B N 1
ATOM 3334 C CA . ALA B 1 146 ? 17.453 -3.002 -5.656 1 92.75 146 ALA B CA 1
ATOM 3335 C C . ALA B 1 146 ? 16.359 -3.15 -6.707 1 92.75 146 ALA B C 1
ATOM 3337 O O . ALA B 1 146 ? 15.703 -2.17 -7.074 1 92.75 146 ALA B O 1
ATOM 3338 N N . ARG B 1 147 ? 16.172 -4.383 -7.18 1 92.56 147 ARG B N 1
ATOM 3339 C CA . ARG B 1 147 ? 15.125 -4.68 -8.148 1 92.56 147 ARG B CA 1
ATOM 3340 C C . ARG B 1 147 ? 13.914 -5.324 -7.473 1 92.56 147 ARG B C 1
ATOM 3342 O O . ARG B 1 147 ? 14.07 -6.141 -6.562 1 92.56 147 ARG B O 1
ATOM 3349 N N . LEU B 1 148 ? 12.766 -4.98 -7.969 1 94.81 148 LEU B N 1
ATOM 3350 C CA . LEU B 1 148 ? 11.523 -5.488 -7.395 1 94.81 148 LEU B CA 1
ATOM 3351 C C . LEU B 1 148 ? 10.977 -6.637 -8.227 1 94.81 148 LEU B C 1
ATOM 3353 O O . LEU B 1 148 ? 10.875 -6.531 -9.453 1 94.81 148 LEU B O 1
ATOM 3357 N N . VAL B 1 149 ? 10.656 -7.738 -7.547 1 95.81 149 VAL B N 1
ATOM 3358 C CA . VAL B 1 149 ? 10.008 -8.883 -8.172 1 95.81 149 VAL B CA 1
ATOM 3359 C C . VAL B 1 149 ? 8.742 -9.25 -7.395 1 95.81 149 VAL B C 1
ATOM 3361 O O . VAL B 1 149 ? 8.805 -9.477 -6.184 1 95.81 149 VAL B O 1
ATOM 3364 N N . LEU B 1 150 ? 7.605 -9.273 -8.055 1 96.31 150 LEU B N 1
ATOM 3365 C CA . LEU B 1 150 ? 6.348 -9.664 -7.426 1 96.31 150 LEU B CA 1
ATOM 3366 C C . LEU B 1 150 ? 6.082 -11.148 -7.621 1 96.31 150 LEU B C 1
ATOM 3368 O O . LEU B 1 150 ? 6.234 -11.68 -8.727 1 96.31 150 LEU B O 1
ATOM 3372 N N . LEU B 1 151 ? 5.602 -11.805 -6.531 1 97.31 151 LEU B N 1
ATOM 3373 C CA . LEU B 1 151 ? 5.219 -13.203 -6.664 1 97.31 151 LEU B CA 1
ATOM 3374 C C . LEU B 1 151 ? 4.027 -13.359 -7.602 1 97.31 151 LEU B C 1
ATOM 3376 O O . LEU B 1 151 ? 3.93 -14.344 -8.336 1 97.31 151 LEU B O 1
ATOM 3380 N N . ASN B 1 152 ? 3.158 -12.453 -7.543 1 94.5 152 ASN B N 1
ATOM 3381 C CA . ASN B 1 152 ? 2.041 -12.375 -8.477 1 94.5 152 ASN B CA 1
ATOM 3382 C C . ASN B 1 152 ? 1.593 -10.93 -8.688 1 94.5 152 ASN B C 1
ATOM 3384 O O . ASN B 1 152 ? 1.802 -10.078 -7.828 1 94.5 152 ASN B O 1
ATOM 3388 N N . PRO B 1 153 ? 0.987 -10.688 -9.797 1 91.62 153 PRO B N 1
ATOM 3389 C CA . PRO B 1 153 ? 0.589 -9.312 -10.102 1 91.62 153 PRO B CA 1
ATOM 3390 C C . PRO B 1 153 ? -0.836 -9 -9.648 1 91.62 153 PRO B C 1
ATOM 3392 O O . PRO B 1 153 ? -1.324 -7.887 -9.867 1 91.62 153 PRO B O 1
ATOM 3395 N N . ASP B 1 154 ? -1.521 -9.906 -9.039 1 90.44 154 ASP B N 1
ATOM 3396 C CA . ASP B 1 154 ? -2.945 -9.766 -8.758 1 90.44 154 ASP B CA 1
ATOM 3397 C C . ASP B 1 154 ? -3.197 -8.625 -7.777 1 90.44 154 ASP B C 1
ATOM 3399 O O . ASP B 1 154 ? -2.547 -8.531 -6.734 1 90.44 154 ASP B O 1
ATOM 3403 N N . LEU B 1 155 ? -4.184 -7.789 -8.07 1 89.44 155 LEU B N 1
ATOM 3404 C CA . LEU B 1 155 ? -4.531 -6.695 -7.176 1 89.44 155 LEU B CA 1
ATOM 3405 C C . LEU B 1 155 ? -5.391 -7.195 -6.02 1 89.44 155 LEU B C 1
ATOM 3407 O O . LEU B 1 155 ? -5.25 -6.727 -4.887 1 89.44 155 LEU B O 1
ATOM 3411 N N . PHE B 1 156 ? -6.266 -8.133 -6.371 1 87.56 156 PHE B N 1
ATOM 3412 C CA . PHE B 1 156 ? -7.211 -8.633 -5.383 1 87.56 156 PHE B CA 1
ATOM 3413 C C . PHE B 1 156 ? -7.41 -10.133 -5.531 1 87.56 156 PHE B C 1
ATOM 3415 O O . PHE B 1 156 ? -7.188 -10.688 -6.609 1 87.56 156 PHE B O 1
ATOM 3422 N N . CYS B 1 157 ? -7.773 -10.734 -4.457 1 84.31 157 CYS B N 1
ATOM 3423 C CA . CYS B 1 157 ? -8.188 -12.133 -4.422 1 84.31 157 CYS B CA 1
ATOM 3424 C C . CYS B 1 157 ? -9.656 -12.266 -4.035 1 84.31 157 CYS B C 1
ATOM 3426 O O . CYS B 1 157 ? -10.047 -11.867 -2.938 1 84.31 157 CYS B O 1
ATOM 3428 N N . PRO B 1 158 ? -10.422 -12.773 -4.898 1 80.56 158 PRO B N 1
ATOM 3429 C CA . PRO B 1 158 ? -11.836 -12.93 -4.574 1 80.56 158 PRO B CA 1
ATOM 3430 C C . PRO B 1 158 ? -12.094 -14.023 -3.539 1 80.56 158 PRO B C 1
ATOM 3432 O O . PRO B 1 158 ? -11.469 -15.078 -3.584 1 80.56 158 PRO B O 1
ATOM 3435 N N . THR B 1 159 ? -12.961 -13.703 -2.598 1 80.44 159 THR B N 1
ATOM 3436 C CA . THR B 1 159 ? -13.43 -14.648 -1.597 1 80.44 159 THR B CA 1
ATOM 3437 C C . THR B 1 159 ? -14.945 -14.547 -1.434 1 80.44 159 THR B C 1
ATOM 3439 O O . THR B 1 159 ? -15.57 -13.609 -1.934 1 80.44 159 THR B O 1
ATOM 3442 N N . PRO B 1 160 ? -15.523 -15.531 -0.807 1 77.25 160 PRO B N 1
ATOM 3443 C CA . PRO B 1 160 ? -16.969 -15.461 -0.576 1 77.25 160 PRO B CA 1
ATOM 3444 C C . PRO B 1 160 ? -17.375 -14.211 0.198 1 77.25 160 PRO B C 1
ATOM 3446 O O . PRO B 1 160 ? -18.5 -13.719 0.041 1 77.25 160 PRO B O 1
ATOM 3449 N N . ASN B 1 161 ? -16.438 -13.664 0.944 1 79.44 161 ASN B N 1
ATOM 3450 C CA . ASN B 1 161 ? -16.766 -12.531 1.801 1 79.44 161 ASN B CA 1
ATOM 3451 C C . ASN B 1 161 ? -16.328 -11.211 1.177 1 79.44 161 ASN B C 1
ATOM 3453 O O . ASN B 1 161 ? -16.406 -10.156 1.812 1 79.44 161 ASN B O 1
ATOM 3457 N N . GLY B 1 162 ? -15.844 -11.297 -0.012 1 81.56 162 GLY B N 1
ATOM 3458 C CA . GLY B 1 162 ? -15.398 -10.086 -0.669 1 81.56 162 GLY B CA 1
ATOM 3459 C C . GLY B 1 162 ? -13.992 -10.195 -1.23 1 81.56 162 GLY B C 1
ATOM 3460 O O . GLY B 1 162 ? -13.445 -11.289 -1.342 1 81.56 162 GLY B O 1
ATOM 3461 N N . LEU B 1 163 ? -13.422 -9.078 -1.538 1 85.62 163 LEU B N 1
ATOM 3462 C CA . LEU B 1 163 ? -12.094 -9.023 -2.137 1 85.62 163 LEU B CA 1
ATOM 3463 C C . LEU B 1 163 ? -11.023 -8.852 -1.065 1 85.62 163 LEU B C 1
ATOM 3465 O O . LEU B 1 163 ? -11.203 -8.094 -0.113 1 85.62 163 LEU B O 1
ATOM 3469 N N . LEU B 1 164 ? -9.992 -9.594 -1.229 1 90.06 164 LEU B N 1
ATOM 3470 C CA . LEU B 1 164 ? -8.82 -9.414 -0.385 1 90.06 164 LEU B CA 1
ATOM 3471 C C . LEU B 1 164 ? -7.719 -8.664 -1.134 1 90.06 164 LEU B C 1
ATOM 3473 O O . LEU B 1 164 ? -7.492 -8.914 -2.32 1 90.06 164 LEU B O 1
ATOM 3477 N N . LEU B 1 165 ? -7.051 -7.742 -0.432 1 93.38 165 LEU B N 1
ATOM 3478 C CA . LEU B 1 165 ? -5.859 -7.117 -0.999 1 93.38 165 LEU B CA 1
ATOM 3479 C C . LEU B 1 165 ? -4.793 -8.164 -1.306 1 93.38 165 LEU B C 1
ATOM 3481 O O . LEU B 1 165 ? -4.551 -9.062 -0.502 1 93.38 165 LEU B O 1
ATOM 3485 N N . ASP B 1 166 ? -4.227 -8.031 -2.502 1 93.75 166 ASP B N 1
ATOM 3486 C CA . ASP B 1 166 ? -3.219 -9 -2.92 1 93.75 166 ASP B CA 1
ATOM 3487 C C . ASP B 1 166 ? -1.888 -8.32 -3.225 1 93.75 166 ASP B C 1
ATOM 3489 O O . ASP B 1 166 ? -1.72 -7.125 -2.953 1 93.75 166 ASP B O 1
ATOM 3493 N N . THR B 1 167 ? -0.91 -9.07 -3.664 1 95.38 167 THR B N 1
ATOM 3494 C CA . THR B 1 167 ? 0.47 -8.633 -3.846 1 95.38 167 THR B CA 1
ATOM 3495 C C . THR B 1 167 ? 0.53 -7.367 -4.703 1 95.38 167 THR B C 1
ATOM 3497 O O . THR B 1 167 ? 1.248 -6.422 -4.375 1 95.38 167 THR B O 1
ATOM 3500 N N . GLY B 1 168 ? -0.215 -7.34 -5.781 1 92 168 GLY B N 1
ATOM 3501 C CA . GLY B 1 168 ? -0.209 -6.191 -6.672 1 92 168 GLY B CA 1
ATOM 3502 C C . GLY B 1 168 ? -0.676 -4.914 -6 1 92 168 GLY B C 1
ATOM 3503 O O . GLY B 1 168 ? -0.171 -3.828 -6.297 1 92 168 GLY B O 1
ATOM 3504 N N . SER B 1 169 ? -1.653 -5.016 -5.113 1 91.81 169 SER B N 1
ATOM 3505 C CA . SER B 1 169 ? -2.135 -3.848 -4.379 1 91.81 169 SER B CA 1
ATOM 3506 C C . SER B 1 169 ? -1.067 -3.314 -3.43 1 91.81 169 SER B C 1
ATOM 3508 O O . SER B 1 169 ? -0.826 -2.107 -3.377 1 91.81 169 SER B O 1
ATOM 3510 N N . ILE B 1 170 ? -0.433 -4.23 -2.76 1 93.88 170 ILE B N 1
ATOM 3511 C CA . ILE B 1 170 ? 0.593 -3.848 -1.796 1 93.88 170 ILE B CA 1
ATOM 3512 C C . ILE B 1 170 ? 1.774 -3.213 -2.523 1 93.88 170 ILE B C 1
ATOM 3514 O O . ILE B 1 170 ? 2.393 -2.273 -2.018 1 93.88 170 ILE B O 1
ATOM 3518 N N . ALA B 1 171 ? 2.061 -3.67 -3.713 1 92.94 171 ALA B N 1
ATOM 3519 C CA . ALA B 1 171 ? 3.182 -3.174 -4.508 1 92.94 171 ALA B CA 1
ATOM 3520 C C . ALA B 1 171 ? 3.016 -1.69 -4.824 1 92.94 171 ALA B C 1
ATOM 3522 O O . ALA B 1 171 ? 4 -0.978 -5.023 1 92.94 171 ALA B O 1
ATOM 3523 N N . ARG B 1 172 ? 1.849 -1.244 -4.863 1 89.75 172 ARG B N 1
ATOM 3524 C CA . ARG B 1 172 ? 1.57 0.144 -5.215 1 89.75 172 ARG B CA 1
ATOM 3525 C C . ARG B 1 172 ? 2.182 1.1 -4.195 1 89.75 172 ARG B C 1
ATOM 3527 O O . ARG B 1 172 ? 2.52 2.238 -4.527 1 89.75 172 ARG B O 1
ATOM 3534 N N . VAL B 1 173 ? 2.316 0.645 -2.994 1 91.25 173 VAL B N 1
ATOM 3535 C CA . VAL B 1 173 ? 2.902 1.454 -1.931 1 91.25 173 VAL B CA 1
ATOM 3536 C C . VAL B 1 173 ? 4.348 1.799 -2.281 1 91.25 173 VAL B C 1
ATOM 3538 O O . VAL B 1 173 ? 4.844 2.869 -1.92 1 91.25 173 VAL B O 1
ATOM 3541 N N . LEU B 1 174 ? 4.934 0.913 -2.998 1 90.56 174 LEU B N 1
ATOM 3542 C CA . LEU B 1 174 ? 6.367 1.014 -3.256 1 90.56 174 LEU B CA 1
ATOM 3543 C C . LEU B 1 174 ? 6.633 1.795 -4.539 1 90.56 174 LEU B C 1
ATOM 3545 O O . LEU B 1 174 ? 7.789 2.043 -4.891 1 90.56 174 LEU B O 1
ATOM 3549 N N . MET B 1 175 ? 5.543 2.195 -5.195 1 81.62 175 MET B N 1
ATOM 3550 C CA . MET B 1 175 ? 5.695 2.848 -6.492 1 81.62 175 MET B CA 1
ATOM 3551 C C . MET B 1 175 ? 5.957 4.34 -6.324 1 81.62 175 MET B C 1
ATOM 3553 O O . MET B 1 175 ? 5.492 4.949 -5.359 1 81.62 175 MET B O 1
ATOM 3557 N N . ASN B 1 176 ? 6.832 4.844 -7.039 1 69.06 176 ASN B N 1
ATOM 3558 C CA . ASN B 1 176 ? 7.129 6.273 -7.086 1 69.06 176 ASN B CA 1
ATOM 3559 C C . ASN B 1 176 ? 7.371 6.75 -8.516 1 69.06 176 ASN B C 1
ATOM 3561 O O . ASN B 1 176 ? 7.117 6.016 -9.469 1 69.06 176 ASN B O 1
ATOM 3565 N N . GLU B 1 177 ? 7.457 8.016 -8.656 1 59.09 177 GLU B N 1
ATOM 3566 C CA . GLU B 1 177 ? 7.66 8.602 -9.977 1 59.09 177 GLU B CA 1
ATOM 3567 C C . GLU B 1 177 ? 8.773 7.875 -10.734 1 59.09 177 GLU B C 1
ATOM 3569 O O . GLU B 1 177 ? 8.742 7.801 -11.961 1 59.09 177 GLU B O 1
ATOM 3574 N N . LYS B 1 178 ? 9.602 7.395 -10 1 57.81 178 LYS B N 1
ATOM 3575 C CA . LYS B 1 178 ? 10.742 6.75 -10.641 1 57.81 178 LYS B CA 1
ATOM 3576 C C . LYS B 1 178 ? 10.492 5.254 -10.82 1 57.81 178 LYS B C 1
ATOM 3578 O O . LYS B 1 178 ? 11.188 4.594 -11.602 1 57.81 178 LYS B O 1
ATOM 3583 N N . MET B 1 179 ? 9.586 4.801 -10.086 1 56.62 179 MET B N 1
ATOM 3584 C CA . MET B 1 179 ? 9.289 3.373 -10.148 1 56.62 179 MET B CA 1
ATOM 3585 C C . MET B 1 179 ? 7.824 3.133 -10.484 1 56.62 179 MET B C 1
ATOM 3587 O O . MET B 1 179 ? 6.941 3.416 -9.672 1 56.62 179 MET B O 1
ATOM 3591 N N . ASP B 1 180 ? 7.594 2.881 -11.734 1 59.91 180 ASP B N 1
ATOM 3592 C CA . ASP B 1 180 ? 6.246 2.518 -12.164 1 59.91 180 ASP B CA 1
ATOM 3593 C C . ASP B 1 180 ? 5.988 1.027 -11.953 1 59.91 180 ASP B C 1
ATOM 3595 O O . ASP B 1 180 ? 6.859 0.196 -12.219 1 59.91 180 ASP B O 1
ATOM 3599 N N . ILE B 1 181 ? 4.965 0.767 -11.32 1 54.75 181 ILE B N 1
ATOM 3600 C CA . ILE B 1 181 ? 4.566 -0.603 -11.016 1 54.75 181 ILE B CA 1
ATOM 3601 C C . ILE B 1 181 ? 4.664 -1.462 -12.273 1 54.75 181 ILE B C 1
ATOM 3603 O O . ILE B 1 181 ? 4.93 -2.664 -12.195 1 54.75 181 ILE B O 1
ATOM 3607 N N . HIS B 1 182 ? 4.402 -0.76 -13.336 1 58.22 182 HIS B N 1
ATOM 3608 C CA . HIS B 1 182 ? 4.418 -1.488 -14.602 1 58.22 182 HIS B CA 1
ATOM 3609 C C . HIS B 1 182 ? 5.832 -1.938 -14.961 1 58.22 182 HIS B C 1
ATOM 3611 O O . HIS B 1 182 ? 6.012 -2.803 -15.82 1 58.22 182 HIS B O 1
ATOM 3617 N N . GLN B 1 183 ? 6.66 -1.501 -14.094 1 66.5 183 GLN B N 1
ATOM 3618 C CA . GLN B 1 183 ? 8.047 -1.854 -14.391 1 66.5 183 GLN B CA 1
ATOM 3619 C C . GLN B 1 183 ? 8.523 -2.986 -13.492 1 66.5 183 GLN B C 1
ATOM 3621 O O . GLN B 1 183 ? 9.602 -3.547 -13.711 1 66.5 183 GLN B O 1
ATOM 3626 N N . ALA B 1 184 ? 7.5 -3.312 -12.656 1 80 184 ALA B N 1
ATOM 3627 C CA . ALA B 1 184 ? 7.965 -4.363 -11.758 1 80 184 ALA B CA 1
ATOM 3628 C C . ALA B 1 184 ? 7.91 -5.73 -12.43 1 80 184 ALA B C 1
ATOM 3630 O O . ALA B 1 184 ? 6.965 -6.027 -13.164 1 80 184 ALA B O 1
ATOM 3631 N N . GLU B 1 185 ? 8.93 -6.512 -12.297 1 91.19 185 GLU B N 1
ATOM 3632 C CA . GLU B 1 185 ? 8.953 -7.898 -12.758 1 91.19 185 GLU B CA 1
ATOM 3633 C C . GLU B 1 185 ? 8.016 -8.766 -11.93 1 91.19 185 GLU B C 1
ATOM 3635 O O . GLU B 1 185 ? 7.887 -8.578 -10.719 1 91.19 185 GLU B O 1
ATOM 3640 N N . THR B 1 186 ? 7.258 -9.57 -12.578 1 95.44 186 THR B N 1
ATOM 3641 C CA . THR B 1 186 ? 6.41 -10.539 -11.898 1 95.44 186 THR B CA 1
ATOM 3642 C C . THR B 1 186 ? 6.77 -11.961 -12.312 1 95.44 186 THR B C 1
ATOM 3644 O O . THR B 1 186 ? 7.258 -12.188 -13.422 1 95.44 186 THR B O 1
ATOM 3647 N N . VAL B 1 187 ? 6.469 -12.883 -11.398 1 97.31 187 VAL B N 1
ATOM 3648 C CA . VAL B 1 187 ? 6.859 -14.242 -11.75 1 97.31 187 VAL B CA 1
ATOM 3649 C C . VAL B 1 187 ? 5.621 -15.125 -11.836 1 97.31 187 VAL B C 1
ATOM 3651 O O . VAL B 1 187 ? 5.672 -16.219 -12.406 1 97.31 187 VAL B O 1
ATOM 3654 N N . GLY B 1 188 ? 4.527 -14.75 -11.234 1 97 188 GLY B N 1
ATOM 3655 C CA . GLY B 1 188 ? 3.305 -15.539 -11.297 1 97 188 GLY B CA 1
ATOM 3656 C C . GLY B 1 188 ? 2.65 -15.508 -12.672 1 97 188 GLY B C 1
ATOM 3657 O O . GLY B 1 188 ? 3.197 -14.93 -13.609 1 97 188 GLY B O 1
ATOM 3658 N N . LYS B 1 189 ? 1.421 -16.203 -12.766 1 96.81 189 LYS B N 1
ATOM 3659 C CA . LYS B 1 189 ? 0.672 -16.203 -14.023 1 96.81 189 LYS B CA 1
ATOM 3660 C C . LYS B 1 189 ? 0.333 -14.773 -14.453 1 96.81 189 LYS B C 1
ATOM 3662 O O . LYS B 1 189 ? -0.028 -13.938 -13.633 1 96.81 189 LYS B O 1
ATOM 3667 N N . PRO B 1 190 ? 0.509 -14.539 -15.781 1 97.06 190 PRO B N 1
ATOM 3668 C CA . PRO B 1 190 ? 0.954 -15.359 -16.906 1 97.06 190 PRO B CA 1
ATOM 3669 C C . PRO B 1 190 ? 2.404 -15.086 -17.312 1 97.06 190 PRO B C 1
ATOM 3671 O O . PRO B 1 190 ? 2.748 -15.148 -18.484 1 97.06 190 PRO B O 1
ATOM 3674 N N . SER B 1 191 ? 3.26 -14.719 -16.375 1 96.88 191 SER B N 1
ATOM 3675 C CA . SER B 1 191 ? 4.629 -14.281 -16.641 1 96.88 191 SER B CA 1
ATOM 3676 C C . SER B 1 191 ? 5.387 -15.305 -17.469 1 96.88 191 SER B C 1
ATOM 3678 O O . SER B 1 191 ? 5.004 -16.469 -17.531 1 96.88 191 SER B O 1
ATOM 3680 N N . ILE B 1 192 ? 6.445 -14.906 -18.094 1 97 192 ILE B N 1
ATOM 3681 C CA . ILE B 1 192 ? 7.305 -15.789 -18.875 1 97 192 ILE B CA 1
ATOM 3682 C C . ILE B 1 192 ? 7.949 -16.828 -17.969 1 97 192 ILE B C 1
ATOM 3684 O O . ILE B 1 192 ? 8.211 -17.969 -18.391 1 97 192 ILE B O 1
ATOM 3688 N N . TRP B 1 193 ? 8.141 -16.5 -16.734 1 97.56 193 TRP B N 1
ATOM 3689 C CA . TRP B 1 193 ? 8.781 -17.406 -15.805 1 97.56 193 TRP B CA 1
ATOM 3690 C C . TRP B 1 193 ? 7.852 -18.562 -15.422 1 97.56 193 TRP B C 1
ATOM 3692 O O . TRP B 1 193 ? 8.266 -19.719 -15.383 1 97.56 193 TRP B O 1
ATOM 3702 N N . MET B 1 194 ? 6.617 -18.188 -15.18 1 98.31 194 MET B N 1
ATOM 3703 C CA . MET B 1 194 ? 5.641 -19.234 -14.914 1 98.31 194 MET B CA 1
ATOM 3704 C C . MET B 1 194 ? 5.367 -20.062 -16.172 1 98.31 194 MET B C 1
ATOM 3706 O O . MET B 1 194 ? 5.109 -21.266 -16.078 1 98.31 194 MET B O 1
ATOM 3710 N N . GLN B 1 195 ? 5.441 -19.422 -17.312 1 98.31 195 GLN B N 1
ATOM 3711 C CA . GLN B 1 195 ? 5.34 -20.156 -18.578 1 98.31 195 GLN B CA 1
AT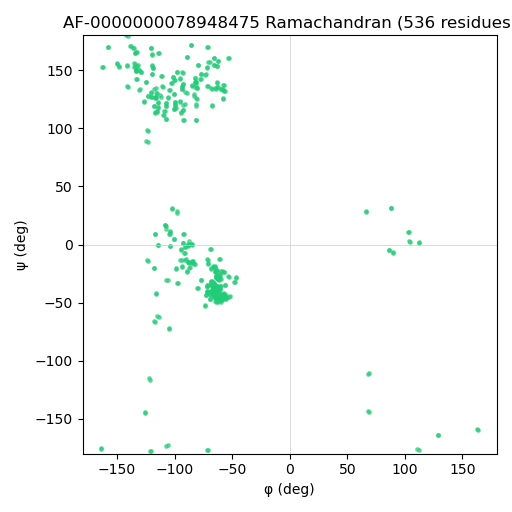OM 3712 C C . GLN B 1 195 ? 6.418 -21.234 -18.672 1 98.31 195 GLN B C 1
ATOM 3714 O O . GLN B 1 195 ? 6.141 -22.359 -19.078 1 98.31 195 GLN B O 1
ATOM 3719 N N . GLN B 1 196 ? 7.594 -20.891 -18.281 1 97.44 196 GLN B N 1
ATOM 3720 C CA . GLN B 1 196 ? 8.695 -21.844 -18.328 1 97.44 196 GLN B CA 1
ATOM 3721 C C . GLN B 1 196 ? 8.438 -23.031 -17.391 1 97.44 196 GLN B C 1
ATOM 3723 O O . GLN B 1 196 ? 8.695 -24.172 -17.766 1 97.44 196 GLN B O 1
ATOM 3728 N N . VAL B 1 197 ? 7.926 -22.75 -16.234 1 97.75 197 VAL B N 1
ATOM 3729 C CA . VAL B 1 197 ? 7.578 -23.797 -15.281 1 97.75 197 VAL B CA 1
ATOM 3730 C C . VAL B 1 197 ? 6.559 -24.75 -15.906 1 97.75 197 VAL B C 1
ATOM 3732 O O . VAL B 1 197 ? 6.719 -25.969 -15.852 1 97.75 197 VAL B O 1
ATOM 3735 N N . LEU B 1 198 ? 5.539 -24.141 -16.516 1 97.69 198 LEU B N 1
ATOM 3736 C CA . LEU B 1 198 ? 4.465 -24.891 -17.156 1 97.69 198 LEU B CA 1
ATOM 3737 C C . LEU B 1 198 ? 5.004 -25.719 -18.312 1 97.69 198 LEU B C 1
ATOM 3739 O O . LEU B 1 198 ? 4.707 -26.906 -18.422 1 97.69 198 LEU B O 1
ATOM 3743 N N . LEU B 1 199 ? 5.832 -25.188 -19.141 1 97.19 199 LEU B N 1
ATOM 3744 C CA . LEU B 1 199 ? 6.363 -25.828 -20.344 1 97.19 199 LEU B CA 1
ATOM 3745 C C . LEU B 1 199 ? 7.211 -27.047 -19.969 1 97.19 199 LEU B C 1
ATOM 3747 O O . LEU B 1 199 ? 7.199 -28.047 -20.672 1 97.19 199 LEU B O 1
ATOM 3751 N N . LYS B 1 200 ? 7.91 -26.953 -18.875 1 96.19 200 LYS B N 1
ATOM 3752 C CA . LYS B 1 200 ? 8.766 -28.047 -18.422 1 96.19 200 LYS B CA 1
ATOM 3753 C C . LYS B 1 200 ? 7.945 -29.266 -18.031 1 96.19 200 LYS B C 1
ATOM 3755 O O . LYS B 1 200 ? 8.469 -30.375 -17.953 1 96.19 200 LYS B O 1
ATOM 3760 N N . LYS B 1 201 ? 6.68 -29.016 -17.781 1 96.12 201 LYS B N 1
ATOM 3761 C CA . LYS B 1 201 ? 5.824 -30.125 -17.344 1 96.12 201 LYS B CA 1
ATOM 3762 C C . LYS B 1 201 ? 5.105 -30.766 -18.531 1 96.12 201 LYS B C 1
ATOM 3764 O O . LYS B 1 201 ? 4.52 -31.844 -18.391 1 96.12 201 LYS B O 1
ATOM 3769 N N . ILE B 1 202 ? 5.133 -30.109 -19.625 1 93.62 202 ILE B N 1
ATOM 3770 C CA . ILE B 1 202 ? 4.473 -30.641 -20.797 1 93.62 202 ILE B CA 1
ATOM 3771 C C . ILE B 1 202 ? 5.375 -31.672 -21.469 1 93.62 202 ILE B C 1
ATOM 3773 O O . ILE B 1 202 ? 6.398 -31.328 -22.062 1 93.62 202 ILE B O 1
ATOM 3777 N N . ARG B 1 203 ? 5.027 -32.875 -21.344 1 87.38 203 ARG B N 1
ATOM 3778 C CA . ARG B 1 203 ? 5.812 -33.969 -21.859 1 87.38 203 ARG B CA 1
ATOM 3779 C C . ARG B 1 203 ? 5.262 -34.438 -23.203 1 87.38 203 ARG B C 1
ATOM 3781 O O . ARG B 1 203 ? 5.938 -35.188 -23.938 1 87.38 203 ARG B O 1
ATOM 3788 N N . HIS B 1 204 ? 4.035 -34.125 -23.453 1 85.69 204 HIS B N 1
ATOM 3789 C CA . HIS B 1 204 ? 3.383 -34.5 -24.703 1 85.69 204 HIS B CA 1
ATOM 3790 C C . HIS B 1 204 ? 3.23 -33.281 -25.609 1 85.69 204 HIS B C 1
ATOM 3792 O O . HIS B 1 204 ? 3.76 -32.219 -25.328 1 85.69 204 HIS B O 1
ATOM 3798 N N . ALA B 1 205 ? 2.488 -33.531 -26.734 1 89.06 205 ALA B N 1
ATOM 3799 C CA . ALA B 1 205 ? 2.209 -32.438 -27.641 1 89.06 205 ALA B CA 1
ATOM 3800 C C . ALA B 1 205 ? 1.36 -31.359 -26.969 1 89.06 205 ALA B C 1
ATOM 3802 O O . ALA B 1 205 ? 0.453 -31.672 -26.203 1 89.06 205 ALA B O 1
ATOM 3803 N N . ARG B 1 206 ? 1.7 -30.094 -27.25 1 95.06 206 ARG B N 1
ATOM 3804 C CA . ARG B 1 206 ? 0.929 -28.969 -26.734 1 95.06 206 ARG B CA 1
ATOM 3805 C C . ARG B 1 206 ? -0.548 -29.109 -27.094 1 95.06 206 ARG B C 1
ATOM 3807 O O . ARG B 1 206 ? -1.418 -28.719 -26.312 1 95.06 206 ARG B O 1
ATOM 3814 N N . SER B 1 207 ? -0.787 -29.781 -28.156 1 94.56 207 SER B N 1
ATOM 3815 C CA . SER B 1 207 ? -2.158 -29.969 -28.609 1 94.56 207 SER B CA 1
ATOM 3816 C C . SER B 1 207 ? -2.928 -30.922 -27.703 1 94.56 207 SER B C 1
ATOM 3818 O O . SER B 1 207 ? -4.156 -31 -27.781 1 94.56 207 SER B O 1
ATOM 3820 N N . LYS B 1 208 ? -2.236 -31.625 -26.844 1 97 208 LYS B N 1
ATOM 3821 C CA . LYS B 1 208 ? -2.865 -32.562 -25.922 1 97 208 LYS B CA 1
ATOM 3822 C C . LYS B 1 208 ? -2.84 -32.031 -24.484 1 97 208 LYS B C 1
ATOM 3824 O O . LYS B 1 208 ? -2.963 -32.812 -23.547 1 97 208 LYS B O 1
ATOM 3829 N N . SER B 1 209 ? -2.609 -30.781 -24.328 1 98 209 SER B N 1
ATOM 3830 C CA . SER B 1 209 ? -2.586 -30.141 -23.016 1 98 209 SER B CA 1
ATOM 3831 C C . SER B 1 209 ? -3.639 -29.047 -22.906 1 98 209 SER B C 1
ATOM 3833 O O . SER B 1 209 ? -3.943 -28.375 -23.906 1 98 209 SER B O 1
ATOM 3835 N N . VAL B 1 210 ? -4.191 -28.875 -21.672 1 98.38 210 VAL B N 1
ATOM 3836 C CA . VAL B 1 210 ? -5.242 -27.875 -21.5 1 98.38 210 VAL B CA 1
ATOM 3837 C C . VAL B 1 210 ? -5.059 -27.172 -20.156 1 98.38 210 VAL B C 1
ATOM 3839 O O . VAL B 1 210 ? -4.688 -27.797 -19.172 1 98.38 210 VAL B O 1
ATOM 3842 N N . MET B 1 211 ? -5.203 -25.844 -20.172 1 98.75 211 MET B N 1
ATOM 3843 C CA . MET B 1 211 ? -5.23 -25 -18.969 1 98.75 211 MET B CA 1
ATOM 3844 C C . MET B 1 211 ? -6.66 -24.641 -18.594 1 98.75 211 MET B C 1
ATOM 3846 O O . MET B 1 211 ? -7.395 -24.078 -19.406 1 98.75 211 MET B O 1
ATOM 3850 N N . ILE B 1 212 ? -7.043 -24.984 -17.375 1 98.5 212 ILE B N 1
ATOM 3851 C CA . ILE B 1 212 ? -8.398 -24.734 -16.891 1 98.5 212 ILE B CA 1
ATOM 3852 C C . ILE B 1 212 ? -8.367 -23.719 -15.758 1 98.5 212 ILE B C 1
ATOM 3854 O O . ILE B 1 212 ? -7.684 -23.922 -14.75 1 98.5 212 ILE B O 1
ATOM 3858 N N . GLY B 1 213 ? -9.062 -22.641 -15.898 1 97.25 213 GLY B N 1
ATOM 3859 C CA . GLY B 1 213 ? -9.086 -21.641 -14.852 1 97.25 213 GLY B CA 1
ATOM 3860 C C . GLY B 1 213 ? -10.234 -20.656 -15 1 97.25 213 GLY B C 1
ATOM 3861 O O . GLY B 1 213 ? -11.086 -20.812 -15.883 1 97.25 213 GLY B O 1
ATOM 3862 N N . ASP B 1 214 ? -10.281 -19.641 -14.133 1 93.88 214 ASP B N 1
ATOM 3863 C CA . ASP B 1 214 ? -11.414 -18.719 -14.094 1 93.88 214 ASP B CA 1
ATOM 3864 C C . ASP B 1 214 ? -10.992 -17.312 -14.492 1 93.88 214 ASP B C 1
ATOM 3866 O O . ASP B 1 214 ? -11.812 -16.391 -14.508 1 93.88 214 ASP B O 1
ATOM 3870 N N . SER B 1 215 ? -9.742 -17.172 -14.789 1 92.94 215 SER B N 1
ATOM 3871 C CA . SER B 1 215 ? -9.25 -15.828 -15.047 1 92.94 215 SER B CA 1
ATOM 3872 C C . SER B 1 215 ? -8.758 -15.688 -16.484 1 92.94 215 SER B C 1
ATOM 3874 O O . SER B 1 215 ? -7.852 -16.406 -16.906 1 92.94 215 SER B O 1
ATOM 3876 N N . LEU B 1 216 ? -9.297 -14.688 -17.188 1 92.81 216 LEU B N 1
ATOM 3877 C CA . LEU B 1 216 ? -8.859 -14.398 -18.547 1 92.81 216 LEU B CA 1
ATOM 3878 C C . LEU B 1 216 ? -7.418 -13.898 -18.562 1 92.81 216 LEU B C 1
ATOM 3880 O O . LEU B 1 216 ? -6.613 -14.344 -19.391 1 92.81 216 LEU B O 1
ATOM 3884 N N . THR B 1 217 ? -7.102 -13.156 -17.609 1 91.19 217 THR B N 1
ATOM 3885 C CA . THR B 1 217 ? -5.84 -12.43 -17.641 1 91.19 217 THR B CA 1
ATOM 3886 C C . THR B 1 217 ? -4.707 -13.266 -17.062 1 91.19 217 THR B C 1
ATOM 3888 O O . THR B 1 217 ? -3.531 -12.953 -17.25 1 91.19 217 THR B O 1
ATOM 3891 N N . SER B 1 218 ? -5.098 -14.328 -16.359 1 94.25 218 SER B N 1
ATOM 3892 C CA . SER B 1 218 ? -4.062 -15.18 -15.773 1 94.25 218 SER B CA 1
ATOM 3893 C C . SER B 1 218 ? -4.078 -16.578 -16.391 1 94.25 218 SER B C 1
ATOM 3895 O O . SER B 1 218 ? -3.275 -16.875 -17.281 1 94.25 218 SER B O 1
ATOM 3897 N N . ASP B 1 219 ? -5.109 -17.266 -16.25 1 96.62 219 ASP B N 1
ATOM 3898 C CA . ASP B 1 219 ? -5.172 -18.656 -16.656 1 96.62 219 ASP B CA 1
ATOM 3899 C C . ASP B 1 219 ? -5.246 -18.781 -18.188 1 96.62 219 ASP B C 1
ATOM 3901 O O . ASP B 1 219 ? -4.461 -19.516 -18.781 1 96.62 219 ASP B O 1
ATOM 3905 N N . ILE B 1 220 ? -6.211 -18.078 -18.766 1 96.81 220 ILE B N 1
ATOM 3906 C CA . ILE B 1 220 ? -6.379 -18.172 -20.219 1 96.81 220 ILE B CA 1
ATOM 3907 C C . ILE B 1 220 ? -5.16 -17.562 -20.906 1 96.81 220 ILE B C 1
ATOM 3909 O O . ILE B 1 220 ? -4.621 -18.141 -21.859 1 96.81 220 ILE B O 1
ATOM 3913 N N . ALA B 1 221 ? -4.719 -16.516 -20.359 1 96.31 221 ALA B N 1
ATOM 3914 C CA . ALA B 1 221 ? -3.566 -15.828 -20.938 1 96.31 221 ALA B CA 1
ATOM 3915 C C . ALA B 1 221 ? -2.332 -16.719 -20.938 1 96.31 221 ALA B C 1
ATOM 3917 O O . ALA B 1 221 ? -1.612 -16.797 -21.938 1 96.31 221 ALA B O 1
ATOM 3918 N N . ILE B 1 222 ? -2.047 -17.422 -19.844 1 97.88 222 ILE B N 1
ATOM 3919 C CA . ILE B 1 222 ? -0.822 -18.219 -19.781 1 97.88 222 ILE B CA 1
ATOM 3920 C C . ILE B 1 222 ? -0.951 -19.438 -20.688 1 97.88 222 ILE B C 1
ATOM 3922 O O . ILE B 1 222 ? 0.018 -19.844 -21.344 1 97.88 222 ILE B O 1
ATOM 3926 N N . GLY B 1 223 ? -2.131 -20.078 -20.688 1 98.25 223 GLY B N 1
ATOM 3927 C CA . GLY B 1 223 ? -2.344 -21.188 -21.609 1 98.25 223 GLY B CA 1
ATOM 3928 C C . GLY B 1 223 ? -2.098 -20.812 -23.062 1 98.25 223 GLY B C 1
ATOM 3929 O O . GLY B 1 223 ? -1.395 -21.516 -23.781 1 98.25 223 GLY B O 1
ATOM 3930 N N . GLN B 1 224 ? -2.621 -19.672 -23.438 1 97.31 224 GLN B N 1
ATOM 3931 C CA . GLN B 1 224 ? -2.459 -19.188 -24.812 1 97.31 224 GLN B CA 1
ATOM 3932 C C . GLN B 1 224 ? -1.003 -18.828 -25.094 1 97.31 224 GLN B C 1
ATOM 3934 O O . GLN B 1 224 ? -0.489 -19.125 -26.188 1 97.31 224 GLN B O 1
ATOM 3939 N N . ALA B 1 225 ? -0.372 -18.281 -24.172 1 97.12 225 ALA B N 1
ATOM 3940 C CA . ALA B 1 225 ? 1.022 -17.875 -24.328 1 97.12 225 ALA B CA 1
ATOM 3941 C C . ALA B 1 225 ? 1.916 -19.078 -24.594 1 97.12 225 ALA B C 1
ATOM 3943 O O . ALA B 1 225 ? 2.889 -18.984 -25.344 1 97.12 225 ALA B O 1
ATOM 3944 N N . VAL B 1 226 ? 1.604 -20.203 -23.969 1 97.56 226 VAL B N 1
ATOM 3945 C CA . VAL B 1 226 ? 2.461 -21.375 -24.141 1 97.56 226 VAL B CA 1
ATOM 3946 C C . VAL B 1 226 ? 1.919 -22.266 -25.25 1 97.56 226 VAL B C 1
ATOM 3948 O O . VAL B 1 226 ? 2.494 -23.312 -25.562 1 97.56 226 VAL B O 1
ATOM 3951 N N . GLY B 1 227 ? 0.783 -21.922 -25.797 1 97.06 227 GLY B N 1
ATOM 3952 C CA . GLY B 1 227 ? 0.267 -22.578 -26.984 1 97.06 227 GLY B CA 1
ATOM 3953 C C . GLY B 1 227 ? -0.569 -23.812 -26.672 1 97.06 227 GLY B C 1
ATOM 3954 O O . GLY B 1 227 ? -0.55 -24.781 -27.422 1 97.06 227 GLY B O 1
ATOM 3955 N N . ILE B 1 228 ? -1.26 -23.859 -25.562 1 98 228 ILE B N 1
ATOM 3956 C CA . ILE B 1 228 ? -2.127 -24.984 -25.25 1 98 228 ILE B CA 1
ATOM 3957 C C . ILE B 1 228 ? -3.584 -24.531 -25.234 1 98 228 ILE B C 1
ATOM 3959 O O . ILE B 1 228 ? -3.865 -23.328 -25.234 1 98 228 ILE B O 1
ATOM 3963 N N . ASP B 1 229 ? -4.504 -25.484 -25.266 1 98.06 229 ASP B N 1
ATOM 3964 C CA . ASP B 1 229 ? -5.922 -25.156 -25.203 1 98.06 229 ASP B CA 1
ATOM 3965 C C . ASP B 1 229 ? -6.312 -24.625 -23.828 1 98.06 229 ASP B C 1
ATOM 3967 O O . ASP B 1 229 ? -5.586 -24.844 -22.844 1 98.06 229 ASP B O 1
ATOM 3971 N N . THR B 1 230 ? -7.414 -23.875 -23.797 1 98.31 230 THR B N 1
ATOM 3972 C CA . THR B 1 230 ? -7.824 -23.25 -22.547 1 98.31 230 THR B CA 1
ATOM 3973 C C . THR B 1 230 ? -9.312 -23.469 -22.297 1 98.31 230 THR B C 1
ATOM 3975 O O . THR B 1 230 ? -10.109 -23.469 -23.234 1 98.31 230 THR B O 1
ATOM 3978 N N . VAL B 1 231 ? -9.648 -23.688 -21.031 1 98.06 231 VAL B N 1
ATOM 3979 C CA . VAL B 1 231 ? -11.031 -23.734 -20.578 1 98.06 231 VAL B CA 1
ATOM 3980 C C . VAL B 1 231 ? -11.289 -22.625 -19.562 1 98.06 231 VAL B C 1
ATOM 3982 O O . VAL B 1 231 ? -10.648 -22.562 -18.516 1 98.06 231 VAL B O 1
ATOM 3985 N N . LEU B 1 232 ? -12.188 -21.75 -19.875 1 97.06 232 LEU B N 1
ATOM 3986 C CA . LEU B 1 232 ? -12.594 -20.703 -18.953 1 97.06 232 LEU B CA 1
ATOM 3987 C C . LEU B 1 232 ? -13.836 -21.125 -18.172 1 97.06 232 LEU B C 1
ATOM 3989 O O . LEU B 1 232 ? -14.852 -21.484 -18.766 1 97.06 232 LEU B O 1
ATOM 3993 N N . LEU B 1 233 ? -13.703 -21.094 -16.891 1 95.75 233 LEU B N 1
ATOM 3994 C CA . LEU B 1 233 ? -14.836 -21.312 -15.984 1 95.75 233 LEU B CA 1
ATOM 3995 C C . LEU B 1 233 ? -15.367 -20 -15.453 1 95.75 233 LEU B C 1
ATOM 3997 O O . LEU B 1 233 ? -14.586 -19.094 -15.117 1 95.75 233 LEU B O 1
ATOM 4001 N N . TYR B 1 234 ? -16.688 -19.875 -15.32 1 89.56 234 TYR B N 1
ATOM 4002 C CA . TYR B 1 234 ? -17.281 -18.641 -14.82 1 89.56 234 TYR B CA 1
ATOM 4003 C C . TYR B 1 234 ? -17.594 -18.766 -13.336 1 89.56 234 TYR B C 1
ATOM 4005 O O . TYR B 1 234 ? -18.5 -18.078 -12.836 1 89.56 234 TYR B O 1
ATOM 4013 N N . SER B 1 235 ? -16.906 -19.516 -12.641 1 78.12 235 SER B N 1
ATOM 4014 C CA . SER B 1 235 ? -17.094 -19.75 -11.211 1 78.12 235 SER B CA 1
ATOM 4015 C C . SER B 1 235 ? -16.391 -18.703 -10.375 1 78.12 235 SER B C 1
ATOM 4017 O O . SER B 1 235 ? -16.688 -18.531 -9.188 1 78.12 235 SER B O 1
ATOM 4019 N N . GLY B 1 236 ? -15.484 -17.969 -10.953 1 71.25 236 GLY B N 1
ATOM 4020 C CA . GLY B 1 236 ? -14.633 -17.078 -10.188 1 71.25 236 GLY B CA 1
ATOM 4021 C C . GLY B 1 236 ? -14.727 -15.633 -10.625 1 71.25 236 GLY B C 1
ATOM 4022 O O . GLY B 1 236 ? -15.82 -15.062 -10.648 1 71.25 236 GLY B O 1
ATOM 4023 N N . VAL B 1 237 ? -13.656 -15.078 -11.148 1 72.44 237 VAL B N 1
ATOM 4024 C CA . VAL B 1 237 ? -13.492 -13.633 -11.258 1 72.44 237 VAL B CA 1
ATOM 4025 C C . VAL B 1 237 ? -14.062 -13.141 -12.586 1 72.44 237 VAL B C 1
ATOM 4027 O O . VAL B 1 237 ? -14.461 -11.977 -12.703 1 72.44 237 VAL B O 1
ATOM 4030 N N . THR B 1 238 ? -14.156 -14.023 -13.562 1 78.44 238 THR B N 1
ATOM 4031 C CA . THR B 1 238 ? -14.508 -13.562 -14.898 1 78.44 238 THR B CA 1
ATOM 4032 C C . THR B 1 238 ? -16.031 -13.594 -15.094 1 78.44 238 THR B C 1
ATOM 4034 O O . THR B 1 238 ? -16.688 -14.57 -14.727 1 78.44 238 THR B O 1
ATOM 4037 N N . LYS B 1 239 ? -16.484 -12.461 -15.586 1 72.69 239 LYS B N 1
ATOM 4038 C CA . LYS B 1 239 ? -17.891 -12.383 -16.016 1 72.69 239 LYS B CA 1
ATOM 4039 C C . LYS B 1 239 ? -18.016 -12.586 -17.516 1 72.69 239 LYS B C 1
ATOM 4041 O O . LYS B 1 239 ? -17.125 -12.219 -18.281 1 72.69 239 LYS B O 1
ATOM 4046 N N . LYS B 1 240 ? -19.078 -13.133 -17.938 1 75.69 240 LYS B N 1
ATOM 4047 C CA . LYS B 1 240 ? -19.312 -13.43 -19.344 1 75.69 240 LYS B CA 1
ATOM 4048 C C . LYS B 1 240 ? -19.188 -12.172 -20.203 1 75.69 240 LYS B C 1
ATOM 4050 O O . LYS B 1 240 ? -18.688 -12.227 -21.328 1 75.69 240 LYS B O 1
ATOM 4055 N N . SER B 1 241 ? -19.594 -11.109 -19.641 1 71.38 241 SER B N 1
ATOM 4056 C CA . SER B 1 241 ? -19.578 -9.844 -20.375 1 71.38 241 SER B CA 1
ATOM 4057 C C . SER B 1 241 ? -18.141 -9.414 -20.688 1 71.38 241 SER B C 1
ATOM 4059 O O . SER B 1 241 ? -17.906 -8.641 -21.609 1 71.38 241 SER B O 1
ATOM 4061 N N . SER B 1 242 ? -17.188 -9.953 -19.969 1 72.25 242 SER B N 1
ATOM 4062 C CA . SER B 1 242 ? -15.789 -9.594 -20.141 1 72.25 242 SER B CA 1
ATOM 4063 C C . SER B 1 242 ? -15.234 -10.141 -21.453 1 72.25 242 SER B C 1
ATOM 4065 O O . SER B 1 242 ? -14.211 -9.664 -21.938 1 72.25 242 SER B O 1
ATOM 4067 N N . LEU B 1 243 ? -15.891 -11.055 -22.062 1 76.12 243 LEU B N 1
ATOM 4068 C CA . LEU B 1 243 ? -15.367 -11.758 -23.234 1 76.12 243 LEU B CA 1
ATOM 4069 C C . LEU B 1 243 ? -15.609 -10.953 -24.5 1 76.12 243 LEU B C 1
ATOM 4071 O O . LEU B 1 243 ? -14.977 -11.203 -25.531 1 76.12 243 LEU B O 1
ATOM 4075 N N . GLU B 1 244 ? -16.422 -10.078 -24.422 1 68.25 244 GLU B N 1
ATOM 4076 C CA . GLU B 1 244 ? -16.766 -9.297 -25.594 1 68.25 244 GLU B CA 1
ATOM 4077 C C . GLU B 1 244 ? -15.57 -8.477 -26.078 1 68.25 244 GLU B C 1
ATOM 4079 O O . GLU B 1 244 ? -15.453 -8.188 -27.281 1 68.25 244 GLU B O 1
ATOM 4084 N N . PHE B 1 245 ? -14.617 -8.273 -25.25 1 66.88 245 PHE B N 1
ATOM 4085 C CA . PHE B 1 245 ? -13.555 -7.344 -25.594 1 66.88 245 PHE B CA 1
ATOM 4086 C C . PHE B 1 245 ? -12.211 -8.062 -25.672 1 66.88 245 PHE B C 1
ATOM 4088 O O . PHE B 1 245 ? -11.172 -7.426 -25.828 1 66.88 245 PHE B O 1
ATOM 4095 N N . VAL B 1 246 ? -12.43 -9.375 -25.594 1 75.44 246 VAL B N 1
ATOM 4096 C CA . VAL B 1 246 ? -11.164 -10.102 -25.562 1 75.44 246 VAL B CA 1
ATOM 4097 C C . VAL B 1 246 ? -10.766 -10.523 -26.969 1 75.44 246 VAL B C 1
ATOM 4099 O O . VAL B 1 246 ? -11.609 -10.977 -27.75 1 75.44 246 VAL B O 1
ATOM 4102 N N . LYS B 1 247 ? -9.539 -10.305 -27.297 1 72.19 247 LYS B N 1
ATOM 4103 C CA . LYS B 1 247 ? -9.023 -10.578 -28.641 1 72.19 247 LYS B CA 1
ATOM 4104 C C . LYS B 1 247 ? -8.961 -12.086 -28.906 1 72.19 247 LYS B C 1
ATOM 4106 O O . LYS B 1 247 ? -9.359 -12.547 -29.984 1 72.19 247 LYS B O 1
ATOM 4111 N N . GLN B 1 248 ? -8.461 -12.805 -28.016 1 83.19 248 GLN B N 1
ATOM 4112 C CA . GLN B 1 248 ? -8.367 -14.25 -28.156 1 83.19 248 GLN B CA 1
ATOM 4113 C C . GLN B 1 248 ? -9.227 -14.969 -27.125 1 83.19 248 GLN B C 1
ATOM 4115 O O . GLN B 1 248 ? -8.93 -14.93 -25.922 1 83.19 248 GLN B O 1
ATOM 4120 N N . LYS B 1 249 ? -10.156 -15.594 -27.641 1 91.56 249 LYS B N 1
ATOM 4121 C CA . LYS B 1 249 ? -11.117 -16.266 -26.781 1 91.56 249 LYS B CA 1
ATOM 4122 C C . LYS B 1 249 ? -10.57 -17.594 -26.281 1 91.56 249 LYS B C 1
ATOM 4124 O O . LYS B 1 249 ? -9.727 -18.203 -26.938 1 91.56 249 LYS B O 1
ATOM 4129 N N . PRO B 1 250 ? -11.086 -18.031 -25.125 1 96.5 250 PRO B N 1
ATOM 4130 C CA . PRO B 1 250 ? -10.719 -19.391 -24.672 1 96.5 250 PRO B CA 1
ATOM 4131 C C . PRO B 1 250 ? -11.195 -20.469 -25.625 1 96.5 250 PRO B C 1
ATOM 4133 O O . PRO B 1 250 ? -12.141 -20.266 -26.391 1 96.5 250 PRO B O 1
ATOM 4136 N N . THR B 1 251 ? -10.516 -21.641 -25.656 1 97.12 251 THR B N 1
ATOM 4137 C CA . THR B 1 251 ? -10.906 -22.766 -26.516 1 97.12 251 THR B CA 1
ATOM 4138 C C . THR B 1 251 ? -12.305 -23.25 -26.156 1 97.12 251 THR B C 1
ATOM 4140 O O . THR B 1 251 ? -13.109 -23.562 -27.031 1 97.12 251 THR B O 1
ATOM 4143 N N . TYR B 1 252 ? -12.57 -23.375 -24.844 1 96.75 252 TYR B N 1
ATOM 4144 C CA . TYR B 1 252 ? -13.867 -23.781 -24.312 1 96.75 252 TYR B CA 1
ATOM 4145 C C . TYR B 1 252 ? -14.32 -22.859 -23.188 1 96.75 252 TYR B C 1
ATOM 4147 O O . TYR B 1 252 ? -13.492 -22.234 -22.531 1 96.75 252 TYR B O 1
ATOM 4155 N N . GLU B 1 253 ? -15.648 -22.781 -23 1 96.06 253 GLU B N 1
ATOM 4156 C CA . GLU B 1 253 ? -16.266 -22.062 -21.891 1 96.06 253 GLU B CA 1
ATOM 4157 C C . GLU B 1 253 ? -17.297 -22.938 -21.188 1 96.06 253 GLU B C 1
ATOM 4159 O O . GLU B 1 253 ? -18.109 -23.609 -21.844 1 96.06 253 GLU B O 1
ATOM 4164 N N . TYR B 1 254 ? -17.234 -22.953 -19.891 1 96.25 254 TYR B N 1
ATOM 4165 C CA . TYR B 1 254 ? -18.25 -23.625 -19.094 1 96.25 254 TYR B CA 1
ATOM 4166 C C . TYR B 1 254 ? -18.688 -22.766 -17.922 1 96.25 254 TYR B C 1
ATOM 4168 O O . TYR B 1 254 ? -17.875 -22.031 -17.344 1 96.25 254 TYR B O 1
ATOM 4176 N N . ASP B 1 255 ? -19.891 -22.938 -17.453 1 94.56 255 ASP B N 1
ATOM 4177 C CA . ASP B 1 255 ? -20.438 -22.125 -16.375 1 94.56 255 ASP B CA 1
ATOM 4178 C C . ASP B 1 255 ? -19.875 -22.562 -15.016 1 94.56 255 ASP B C 1
ATOM 4180 O O . ASP B 1 255 ? -19.766 -21.766 -14.086 1 94.56 255 ASP B O 1
ATOM 4184 N N . SER B 1 256 ? -19.594 -23.906 -15.023 1 94.94 256 SER B N 1
ATOM 4185 C CA . SER B 1 256 ? -19.172 -24.469 -13.75 1 94.94 256 SER B CA 1
ATOM 4186 C C . SER B 1 256 ? -18.391 -25.766 -13.953 1 94.94 256 SER B C 1
ATOM 4188 O O . SER B 1 256 ? -18.312 -26.281 -15.07 1 94.94 256 SER B O 1
ATOM 4190 N N . LEU B 1 257 ? -17.812 -26.203 -12.836 1 97.25 257 LEU B N 1
ATOM 4191 C CA . LEU B 1 257 ? -17.109 -27.484 -12.859 1 97.25 257 LEU B CA 1
ATOM 4192 C C . LEU B 1 257 ? -18.078 -28.625 -13.188 1 97.25 257 LEU B C 1
ATOM 4194 O O . LEU B 1 257 ? -17.688 -29.625 -13.789 1 97.25 257 LEU B O 1
ATOM 4198 N N . LYS B 1 258 ? -19.344 -28.391 -12.828 1 96.56 258 LYS B N 1
ATOM 4199 C CA . LYS B 1 258 ? -20.359 -29.391 -13.18 1 96.56 258 LYS B CA 1
ATOM 4200 C C . LYS B 1 258 ? -20.438 -29.594 -14.688 1 96.56 258 LYS B C 1
ATOM 4202 O O . LYS B 1 258 ? -20.422 -30.719 -15.172 1 96.56 258 LYS B O 1
ATOM 4207 N N . GLN B 1 259 ? -20.5 -28.531 -15.344 1 96.81 259 GLN B N 1
ATOM 4208 C CA . GLN B 1 259 ? -20.578 -28.594 -16.797 1 96.81 259 GLN B CA 1
ATOM 4209 C C . GLN B 1 259 ? -19.297 -29.188 -17.391 1 96.81 259 GLN B C 1
ATOM 4211 O O . GLN B 1 259 ? -19.359 -29.938 -18.375 1 96.81 259 GLN B O 1
ATOM 4216 N N . LEU B 1 260 ? -18.188 -28.797 -16.844 1 97 260 LEU B N 1
ATOM 4217 C CA . LEU B 1 260 ? -16.922 -29.375 -17.297 1 97 260 LEU B CA 1
ATOM 4218 C C . LEU B 1 260 ? -16.906 -30.875 -17.078 1 97 260 LEU B C 1
ATOM 4220 O O . LEU B 1 260 ? -16.453 -31.625 -17.938 1 97 260 LEU B O 1
ATOM 4224 N N . TYR B 1 261 ? -17.359 -31.297 -15.914 1 96.56 261 TYR B N 1
ATOM 4225 C CA . TYR B 1 261 ? -17.438 -32.719 -15.578 1 96.56 261 TYR B CA 1
ATOM 4226 C C . TYR B 1 261 ? -18.25 -33.469 -16.609 1 96.56 261 TYR B C 1
ATOM 4228 O O . TYR B 1 261 ? -17.859 -34.562 -17.062 1 96.56 261 TYR B O 1
ATOM 4236 N N . GLU B 1 262 ? -19.375 -32.875 -17.016 1 95.75 262 GLU B N 1
ATOM 4237 C CA . GLU B 1 262 ? -20.25 -33.469 -18.016 1 95.75 262 GLU B CA 1
ATOM 4238 C C . GLU B 1 262 ? -19.562 -33.562 -19.359 1 95.75 262 GLU B C 1
ATOM 4240 O O . GLU B 1 262 ? -19.672 -34.562 -20.062 1 95.75 262 GLU B O 1
ATOM 4245 N N . ALA B 1 263 ? -18.859 -32.531 -19.656 1 95 263 ALA B N 1
ATOM 4246 C CA . ALA B 1 263 ? -18.141 -32.5 -20.922 1 95 263 ALA B CA 1
ATOM 4247 C C . ALA B 1 263 ? -17.047 -33.562 -20.953 1 95 263 ALA B C 1
ATOM 4249 O O . ALA B 1 263 ? -16.812 -34.188 -21.984 1 95 263 ALA B O 1
ATOM 4250 N N . LEU B 1 264 ? -16.375 -33.75 -19.875 1 94.25 264 LEU B N 1
ATOM 4251 C CA . LEU B 1 264 ? -15.305 -34.75 -19.766 1 94.25 264 LEU B CA 1
ATOM 4252 C C . LEU B 1 264 ? -15.859 -36.156 -19.891 1 94.25 264 LEU B C 1
ATOM 4254 O O . LEU B 1 264 ? -15.188 -37.062 -20.438 1 94.25 264 LEU B O 1
ATOM 4258 N N . LYS B 1 265 ? -17.047 -36.375 -19.422 1 91.12 265 LYS B N 1
ATOM 4259 C CA . LYS B 1 265 ? -17.688 -37.688 -19.484 1 91.12 265 LYS B CA 1
ATOM 4260 C C . LYS B 1 265 ? -18.094 -38.031 -20.922 1 91.12 265 LYS B C 1
ATOM 4262 O O . LYS B 1 265 ? -18.047 -39.188 -21.328 1 91.12 265 LYS B O 1
ATOM 4267 N N . GLU B 1 266 ? -18.469 -37.031 -21.609 1 87.31 266 GLU B N 1
ATOM 4268 C CA . GLU B 1 266 ? -18.891 -37.219 -22.984 1 87.31 266 GLU B CA 1
ATOM 4269 C C . GLU B 1 266 ? -17.719 -37.656 -23.859 1 87.31 266 GLU B C 1
ATOM 4271 O O . GLU B 1 266 ? -17.891 -38.375 -24.844 1 87.31 266 GLU B O 1
ATOM 4276 N N . VAL B 1 267 ? -16.562 -37.156 -23.641 1 78.75 267 VAL B N 1
ATOM 4277 C CA . VAL B 1 267 ? -15.367 -37.469 -24.406 1 78.75 267 VAL B CA 1
ATOM 4278 C C . VAL B 1 267 ? -14.953 -38.938 -24.172 1 78.75 267 VAL B C 1
ATOM 4280 O O . VAL B 1 267 ? -14.445 -39.594 -25.078 1 78.75 267 VAL B O 1
ATOM 4283 N N . ARG B 1 268 ? -15.156 -39.469 -23.125 1 71.25 268 ARG B N 1
ATOM 4284 C CA . ARG B 1 268 ? -14.805 -40.844 -22.781 1 71.25 268 ARG B CA 1
ATOM 4285 C C . ARG B 1 268 ? -15.711 -41.844 -23.516 1 71.25 268 ARG B C 1
ATOM 4287 O O . ARG B 1 268 ? -15.281 -42.938 -23.891 1 71.25 268 ARG B O 1
ATOM 4294 N N . TYR B 1 269 ? -16.906 -41.438 -23.625 1 59.28 269 TYR B N 1
ATOM 4295 C CA . TYR B 1 269 ? -17.875 -42.375 -24.203 1 59.28 269 TYR B CA 1
ATOM 4296 C C . TYR B 1 269 ? -17.844 -42.312 -25.719 1 59.28 269 TYR B C 1
ATOM 4298 O O . TYR B 1 269 ? -18.531 -43.094 -26.406 1 59.28 269 TYR B O 1
ATOM 4306 N N . VAL B 1 270 ? -17.016 -41.469 -26.297 1 55.19 270 VAL B N 1
ATOM 4307 C CA . VAL B 1 270 ? -16.875 -41.5 -27.75 1 55.19 270 VAL B CA 1
ATOM 4308 C C . VAL B 1 270 ? -15.57 -42.219 -28.125 1 55.19 270 VAL B C 1
ATOM 4310 O O . VAL B 1 270 ? -14.531 -42 -27.5 1 55.19 270 VAL B O 1
#